Protein 1QD6 (pdb70)

GO terms:
  GO:0004620 glycerophospholipase activity (F, IDA)
  GO:0004622 phosphatidylcholine lysophospholipase A1 activity (F, IDA)
  GO:0004623 A2-type glycerophospholipase activity (F, IDA)
  GO:0005509 calcium ion binding (F, IDA)
  GO:0009279 cell outer membrane (C, IDA)
  GO:0042803 protein homodimerization activity (F, IDA)
  GO:0046471 phosphatidylglycerol metabolic process (P, IDA)
  GO:0004623 A2-type glycerophospholipase activity (F, TAS)
  GO:0008970 glycerophospholipid phospholipase A1 activity (F, TAS)

CATH classification: 2.40.230.10

Nearest PDB structures (foldseek):
  1qd6-assembly1_A  TM=1.083E+00  e=2.867E+00  unclassified
  1qd6-assembly2_B  TM=1.004E+00  e=2.867E+00  unclassified
  1qd6-assembly3_B  TM=1.004E+00  e=2.867E+00  unclassified
  1qd6-assembly2_B  TM=1.083E+00  e=2.867E+00  unclassified
  1qd6-assembly3_B  TM=1.083E+00  e=2.867E+00  unclassified

Sequence (505 aa):
AVRGSIIANMLQEAVRGSIIANMLQEFTLYPYDTNYLIYTQTSDLNKEAIASYDWAENARKDEVKFQLSLAFPLWRGILGPNSVLGASYTQKSWWQLSNSEESSPFRETNYEPQLFLGFATDYRFAGWTLRDVEMGYNHDSNGRSDPTSRSWNRLYTRLMAENGNWLVEVKPWYVVGNTDDNPDITKYMGYYQLKIGYHLGDAVLSAKGQYNWNTGYGGAELGLSYPITKHVRLYTQVYSGYGESLIDYNFNQTRVGVGVMLNDLFTLYPYDTNYLIYTQTSDLNKEAIASYDWAENARKDEVKFQLSLAFPLWRGILGPNSVLGASYTQKSWWQLSNSEESSPFRETNYEPQLFLGFATDYRFAGWTLRDVEMGYNHDSNGRSDPTSRSWNRLYTRLMAENGNWLVEVKPWYVVGNTDDNPDITKYMGYYQLKIGYHLGDAVLSAKGQYNWNTGYGGAELGLSYPITKHVRLYTQVYSGYGESLIDYNFNQTRVGVGVMLNDLF

Structure (mmCIF, N/CA/C/O backbone):
data_1QD6
#
_entry.id   1QD6
#
_cell.length_a   80.067
_cell.length_b   84.038
_cell.length_c   95.245
_cell.angle_alpha   90.00
_cell.angle_beta   90.00
_cell.angle_gamma   90.00
#
_symmetry.space_group_name_H-M   'P 21 21 21'
#
loop_
_entity.id
_entity.type
_entity.pdbx_description
1 polymer 'OUTER MEMBRANE PHOSPHOLIPASE (OMPLA)'
2 polymer 'PROTEIN (OUTER MEMBRANE PHOSPHOLIPASE (OMPLA))'
3 non-polymer 'CALCIUM ION'
4 non-polymer '1-HEXADECANOSULFONIC ACID'
5 water water
#
loop_
_atom_site.group_PDB
_atom_site.id
_atom_site.type_symbol
_atom_site.label_atom_id
_atom_site.label_alt_id
_atom_site.label_comp_id
_atom_site.label_asym_id
_atom_site.label_entity_id
_atom_site.label_seq_id
_atom_site.pdbx_PDB_ins_code
_atom_site.Cartn_x
_atom_site.Cartn_y
_atom_site.Cartn_z
_atom_site.occupancy
_atom_site.B_iso_or_equiv
_atom_site.auth_seq_id
_atom_site.auth_comp_id
_atom_site.auth_asym_id
_atom_site.auth_atom_id
_atom_site.pdbx_PDB_model_num
ATOM 1 N N . ALA A 1 1 ? -20.453 8.418 34.649 1.00 64.99 13 ALA A N 1
ATOM 2 C CA . ALA A 1 1 ? -20.653 9.129 35.951 1.00 66.50 13 ALA A CA 1
ATOM 3 C C . ALA A 1 1 ? -19.548 8.788 36.956 1.00 65.58 13 ALA A C 1
ATOM 4 O O . ALA A 1 1 ? -18.956 7.710 36.890 1.00 65.60 13 ALA A O 1
ATOM 6 N N . VAL A 1 2 ? -19.319 9.713 37.892 1.00 64.40 14 VAL A N 1
ATOM 7 C CA . VAL A 1 2 ? -18.259 9.678 38.920 1.00 62.17 14 VAL A CA 1
ATOM 8 C C . VAL A 1 2 ? -17.035 10.508 38.525 1.00 59.47 14 VAL A C 1
ATOM 9 O O . VAL A 1 2 ? -16.510 10.391 37.415 1.00 60.08 14 VAL A O 1
ATOM 13 N N . ARG A 1 3 ? -16.584 11.334 39.463 1.00 54.72 15 ARG A N 1
ATOM 14 C CA . ARG A 1 3 ? -15.516 12.291 39.220 1.00 54.20 15 ARG A CA 1
ATOM 15 C C . ARG A 1 3 ? -14.178 11.760 39.748 1.00 49.27 15 ARG A C 1
ATOM 16 O O . ARG A 1 3 ? -13.997 11.622 40.957 1.00 48.03 15 ARG A O 1
ATOM 24 N N . GLY A 1 4 ? -13.255 11.455 38.833 1.00 44.91 16 GLY A N 1
ATOM 25 C CA . GLY A 1 4 ? -11.944 10.951 39.220 1.00 41.50 16 GLY A CA 1
ATOM 26 C C . GLY A 1 4 ? -11.734 9.461 39.007 1.00 40.60 16 GLY A C 1
ATOM 27 O O . GLY A 1 4 ? -10.594 8.985 39.002 1.00 38.68 16 GLY A O 1
ATOM 28 N N . SER A 1 5 ? -12.829 8.722 38.833 1.00 37.54 17 SER A N 1
ATOM 29 C CA . SER A 1 5 ? -12.764 7.278 38.640 1.00 33.69 17 SER A CA 1
ATOM 30 C C . SER A 1 5 ? -12.263 6.897 37.260 1.00 33.12 17 SER A C 1
ATOM 31 O O . SER A 1 5 ? -12.983 7.041 36.270 1.00 34.09 17 SER A O 1
ATOM 34 N N . ILE A 1 6 ? -11.037 6.383 37.218 1.00 31.85 18 ILE A N 1
ATOM 35 C CA . ILE A 1 6 ? -10.447 5.860 35.988 1.00 31.96 18 ILE A CA 1
ATOM 36 C C . ILE A 1 6 ? -11.258 4.663 35.481 1.00 30.26 18 ILE A C 1
ATOM 37 O O . ILE A 1 6 ? -11.600 4.594 34.301 1.00 31.58 18 ILE A O 1
ATOM 42 N N . ILE A 1 7 ? -11.594 3.742 36.381 1.00 31.44 19 ILE A N 1
ATOM 43 C CA . ILE A 1 7 ? -12.313 2.535 35.984 1.00 31.15 19 ILE A CA 1
ATOM 44 C C . ILE A 1 7 ? -13.731 2.819 35.473 1.00 32.09 19 ILE A C 1
ATOM 45 O O . ILE A 1 7 ? -14.138 2.290 34.434 1.00 31.79 19 ILE A O 1
ATOM 50 N N . ALA A 1 8 ? -14.466 3.670 36.184 1.00 33.68 20 ALA A N 1
ATOM 51 C CA . ALA A 1 8 ? -15.821 4.019 35.782 1.00 31.12 20 ALA A CA 1
ATOM 52 C C . ALA A 1 8 ? -15.813 4.626 34.392 1.00 31.07 20 ALA A C 1
ATOM 53 O O . ALA A 1 8 ? -16.698 4.355 33.581 1.00 31.20 20 ALA A O 1
ATOM 55 N N . ASN A 1 9 ? -14.779 5.408 34.099 1.00 33.11 21 ASN A N 1
ATOM 56 C CA . ASN A 1 9 ? -14.650 6.029 32.787 1.00 31.86 21 ASN A CA 1
ATOM 57 C C . ASN A 1 9 ? -14.413 4.960 31.721 1.00 33.88 21 ASN A C 1
ATOM 58 O O . ASN A 1 9 ? -15.051 4.975 30.669 1.00 34.09 21 ASN A O 1
ATOM 63 N N . MET A 1 10 ? -13.524 4.015 32.017 1.00 33.18 22 MET A N 1
ATOM 64 C CA . MET A 1 10 ? -13.228 2.907 31.108 1.00 34.44 22 MET A CA 1
ATOM 65 C C . MET A 1 10 ? -14.445 2.029 30.805 1.00 35.97 22 MET A C 1
ATOM 66 O O . MET A 1 10 ? -14.551 1.471 29.717 1.00 38.99 22 MET A O 1
ATOM 71 N N . LEU A 1 11 ? -15.343 1.889 31.778 1.00 37.04 23 LEU A N 1
ATOM 72 C CA . LEU A 1 11 ? -16.561 1.106 31.599 1.00 35.07 23 LEU A CA 1
ATOM 73 C C . LEU A 1 11 ? -17.541 1.792 30.650 1.00 39.85 23 LEU A C 1
ATOM 74 O O . LEU A 1 11 ? -18.403 1.136 30.062 1.00 36.77 23 LEU A O 1
ATOM 79 N N . GLN A 1 12 ? -17.396 3.107 30.505 1.00 43.10 24 GLN A N 1
ATOM 80 C CA . GLN A 1 12 ? -18.268 3.910 29.656 1.00 52.82 24 GLN A CA 1
ATOM 81 C C . GLN A 1 12 ? -17.982 3.687 28.170 1.00 58.04 24 GLN A C 1
ATOM 82 O O . GLN A 1 12 ? -16.914 3.198 27.801 1.00 58.97 24 GLN A O 1
ATOM 88 N N . GLU A 1 13 ? -18.942 4.052 27.323 1.00 63.67 25 GLU A N 1
ATOM 89 C CA . GLU A 1 13 ? -18.746 4.025 25.874 1.00 69.16 25 GLU A CA 1
ATOM 90 C C . GLU A 1 13 ? -19.727 4.935 25.124 1.00 71.40 25 GLU A C 1
ATOM 91 O O . GLU A 1 13 ? -20.957 4.741 25.262 1.00 74.66 25 GLU A O 1
ATOM 98 N N . ALA B 1 1 ? -20.009 13.435 14.045 1.00 76.54 13 ALA B N 1
ATOM 99 C CA . ALA B 1 1 ? -20.430 12.731 12.802 1.00 75.79 13 ALA B CA 1
ATOM 100 C C . ALA B 1 1 ? -19.352 12.863 11.735 1.00 75.38 13 ALA B C 1
ATOM 101 O O . ALA B 1 1 ? -18.978 13.978 11.368 1.00 76.83 13 ALA B O 1
ATOM 103 N N . VAL B 1 2 ? -18.856 11.713 11.274 1.00 73.58 14 VAL B N 1
ATOM 104 C CA . VAL B 1 2 ? -17.840 11.594 10.221 1.00 70.71 14 VAL B CA 1
ATOM 105 C C . VAL B 1 2 ? -17.019 10.332 10.487 1.00 68.39 14 VAL B C 1
ATOM 106 O O . VAL B 1 2 ? -17.039 9.800 11.594 1.00 71.39 14 VAL B O 1
ATOM 110 N N . ARG B 1 3 ? -16.276 9.873 9.487 1.00 64.37 15 ARG B N 1
ATOM 111 C CA . ARG B 1 3 ? -15.433 8.698 9.655 1.00 58.68 15 ARG B CA 1
ATOM 112 C C . ARG B 1 3 ? -14.052 8.994 9.080 1.00 55.93 15 ARG B C 1
ATOM 113 O O . ARG B 1 3 ? -13.861 9.000 7.858 1.00 56.14 15 ARG B O 1
ATOM 121 N N . GLY B 1 4 ? -13.102 9.277 9.968 1.00 50.90 16 GLY B N 1
ATOM 122 C CA . GLY B 1 4 ? -11.749 9.605 9.542 1.00 47.40 16 GLY B CA 1
ATOM 123 C C . GLY B 1 4 ? -11.369 11.065 9.720 1.00 45.81 16 GLY B C 1
ATOM 124 O O . GLY B 1 4 ? -10.182 11.415 9.698 1.00 43.06 16 GLY B O 1
ATOM 125 N N . SER B 1 5 ? -12.369 11.925 9.898 1.00 43.27 17 SER B N 1
ATOM 126 C CA . SER B 1 5 ? -12.108 13.344 10.095 1.00 40.87 17 SER B CA 1
ATOM 127 C C . SER B 1 5 ? -11.565 13.666 11.476 1.00 38.73 17 SER B C 1
ATOM 128 O O . SER B 1 5 ? -12.299 13.661 12.467 1.00 37.78 17 SER B O 1
ATOM 131 N N . ILE B 1 6 ? -10.274 13.976 11.519 1.00 38.04 18 ILE B N 1
ATOM 132 C CA . ILE B 1 6 ? -9.609 14.389 12.744 1.00 35.76 18 ILE B CA 1
ATOM 133 C C . ILE B 1 6 ? -10.224 15.689 13.252 1.00 35.99 18 ILE B C 1
ATOM 134 O O . ILE B 1 6 ? -10.529 15.811 14.436 1.00 34.55 18 ILE B O 1
ATOM 139 N N . ILE B 1 7 ? -10.437 16.644 12.346 1.00 39.16 19 ILE B N 1
ATOM 140 C CA . ILE B 1 7 ? -10.962 17.950 12.731 1.00 36.05 19 ILE B CA 1
ATOM 141 C C . ILE B 1 7 ? -12.395 17.873 13.236 1.00 36.03 19 ILE B C 1
ATOM 142 O O . ILE B 1 7 ? -12.708 18.442 14.286 1.00 35.48 19 ILE B O 1
ATOM 147 N N . ALA B 1 8 ? -13.259 17.174 12.502 1.00 34.52 20 ALA B N 1
ATOM 148 C CA . ALA B 1 8 ? -14.657 17.029 12.909 1.00 36.51 20 ALA B CA 1
ATOM 149 C C . ALA B 1 8 ? -14.758 16.427 14.305 1.00 37.16 20 ALA B C 1
ATOM 150 O O . ALA B 1 8 ? -15.610 16.819 15.100 1.00 38.05 20 ALA B O 1
ATOM 152 N N . ASN B 1 9 ? -13.861 15.490 14.601 1.00 37.69 21 ASN B N 1
ATOM 153 C CA . ASN B 1 9 ? -13.810 14.847 15.914 1.00 36.43 21 ASN B CA 1
ATOM 154 C C . ASN B 1 9 ? -13.384 15.858 16.972 1.00 36.62 21 ASN B C 1
ATOM 155 O O . ASN B 1 9 ? -13.996 15.958 18.040 1.00 37.99 21 ASN B O 1
ATOM 160 N N . MET B 1 10 ? -12.352 16.632 16.649 1.00 34.15 22 MET B N 1
ATOM 161 C CA . MET B 1 10 ? -11.862 17.677 17.531 1.00 32.71 22 MET B CA 1
ATOM 162 C C . MET B 1 10 ? -12.886 18.748 17.885 1.00 36.13 22 MET B C 1
ATOM 163 O O . MET B 1 10 ? -12.768 19.386 18.927 1.00 39.32 22 MET B O 1
ATOM 168 N N . LEU B 1 11 ? -13.844 18.990 16.991 1.00 37.71 23 LEU B N 1
ATOM 169 C CA . LEU B 1 11 ? -14.893 19.982 17.223 1.00 39.31 23 LEU B CA 1
ATOM 170 C C . LEU B 1 11 ? -15.954 19.473 18.199 1.00 42.07 23 LEU B C 1
ATOM 171 O O . LEU B 1 11 ? -16.715 20.265 18.767 1.00 36.73 23 LEU B O 1
ATOM 176 N N . GLN B 1 12 ? -16.018 18.149 18.352 1.00 46.78 24 GLN B N 1
ATOM 177 C CA . GLN B 1 12 ? -16.952 17.493 19.264 1.00 53.58 24 GLN B CA 1
ATOM 178 C C . GLN B 1 12 ? -16.605 17.788 20.711 1.00 59.57 24 GLN B C 1
ATOM 179 O O . GLN B 1 12 ? -15.482 17.536 21.151 1.00 62.99 24 GLN B O 1
ATOM 185 N N . GLU B 1 13 ? -17.584 18.304 21.451 1.00 64.53 25 GLU B N 1
ATOM 186 C CA . GLU B 1 13 ? -17.399 18.663 22.854 1.00 69.20 25 GLU B CA 1
ATOM 187 C C . GLU B 1 13 ? -17.132 17.427 23.715 1.00 71.63 25 GLU B C 1
ATOM 188 O O . GLU B 1 13 ? -16.004 17.310 24.241 1.00 75.63 25 GLU B O 1
ATOM 195 N N . PHE C 2 1 ? -16.213 10.202 21.497 1.00 77.99 30 PHE C N 1
ATOM 196 C CA . PHE C 2 1 ? -15.001 10.051 22.356 1.00 77.10 30 PHE C CA 1
ATOM 197 C C . PHE C 2 1 ? -14.196 8.821 21.932 1.00 74.00 30 PHE C C 1
ATOM 198 O O . PHE C 2 1 ? -14.757 7.736 21.758 1.00 75.07 30 PHE C O 1
ATOM 206 N N . THR C 2 2 ? -12.879 8.979 21.822 1.00 69.21 31 THR C N 1
ATOM 207 C CA . THR C 2 2 ? -12.046 7.930 21.236 1.00 63.39 31 THR C CA 1
ATOM 208 C C . THR C 2 2 ? -10.997 7.294 22.163 1.00 59.56 31 THR C C 1
ATOM 209 O O . THR C 2 2 ? -10.944 6.066 22.275 1.00 60.21 31 THR C O 1
ATOM 213 N N . LEU C 2 3 ? -10.158 8.109 22.807 1.00 53.08 32 LEU C N 1
ATOM 214 C CA . LEU C 2 3 ? -9.103 7.583 23.676 1.00 47.33 32 LEU C CA 1
ATOM 215 C C . LEU C 2 3 ? -9.329 7.924 25.145 1.00 43.40 32 LEU C C 1
ATOM 216 O O . LEU C 2 3 ? -9.830 9.000 25.461 1.00 43.39 32 LEU C O 1
ATOM 221 N N . TYR C 2 4 ? -8.941 7.000 26.031 1.00 40.21 33 TYR C N 1
ATOM 222 C CA . TYR C 2 4 ? -9.113 7.135 27.489 1.00 33.11 33 TYR C CA 1
ATOM 223 C C . TYR C 2 4 ? -7.828 7.516 28.198 1.00 32.12 33 TYR C C 1
ATOM 224 O O . TYR C 2 4 ? -6.759 7.005 27.858 1.00 33.24 33 TYR C O 1
ATOM 233 N N . PRO C 2 5 ? -7.898 8.462 29.153 1.00 27.79 34 PRO C N 1
ATOM 234 C CA . PRO C 2 5 ? -6.700 8.797 29.926 1.00 25.05 34 PRO C CA 1
ATOM 235 C C . PRO C 2 5 ? -6.592 7.935 31.182 1.00 28.55 34 PRO C C 1
ATOM 236 O O . PRO C 2 5 ? -7.603 7.471 31.723 1.00 29.18 34 PRO C O 1
ATOM 240 N N . TYR C 2 6 ? -5.369 7.686 31.631 1.00 24.57 35 TYR C N 1
ATOM 241 C CA . TYR C 2 6 ? -5.184 6.964 32.880 1.00 27.42 35 TYR C CA 1
ATOM 242 C C . TYR C 2 6 ? -4.813 8.005 33.925 1.00 26.25 35 TYR C C 1
ATOM 243 O O . TYR C 2 6 ? -5.670 8.510 34.655 1.00 28.66 35 TYR C O 1
ATOM 252 N N . ASP C 2 7 ? -3.537 8.362 33.945 1.00 28.00 36 ASP C N 1
ATOM 253 C CA . ASP C 2 7 ? -3.021 9.377 34.854 1.00 25.20 36 ASP C CA 1
ATOM 254 C C . ASP C 2 7 ? -3.210 10.741 34.173 1.00 24.87 36 ASP C C 1
ATOM 255 O O . ASP C 2 7 ? -3.990 10.859 33.224 1.00 26.63 36 ASP C O 1
ATOM 260 N N . THR C 2 8 ? -2.514 11.765 34.659 1.00 21.68 37 THR C N 1
ATOM 261 C CA . THR C 2 8 ? -2.650 13.109 34.114 1.00 20.91 37 THR C CA 1
ATOM 262 C C . THR C 2 8 ? -1.830 13.253 32.843 1.00 22.19 37 THR C C 1
ATOM 263 O O . THR C 2 8 ? -0.883 12.495 32.613 1.00 19.59 37 THR C O 1
ATOM 267 N N . ASN C 2 9 ? -2.241 14.191 31.994 1.00 20.88 38 ASN C N 1
ATOM 268 C CA . ASN C 2 9 ? -1.517 14.518 30.775 1.00 24.07 38 ASN C CA 1
ATOM 269 C C . ASN C 2 9 ? -1.161 15.990 30.819 1.00 23.27 38 ASN C C 1
ATOM 270 O O . ASN C 2 9 ? -2.049 16.847 30.885 1.00 21.06 38 ASN C O 1
ATOM 275 N N . TYR C 2 10 ? 0.138 16.284 30.804 1.00 23.47 39 TYR C N 1
ATOM 276 C CA . TYR C 2 10 ? 0.595 17.665 30.929 1.00 25.07 39 TYR C CA 1
ATOM 277 C C . TYR C 2 10 ? 1.921 17.943 30.239 1.00 25.68 39 TYR C C 1
ATOM 278 O O . TYR C 2 10 ? 2.687 17.030 29.956 1.00 28.94 39 TYR C O 1
ATOM 287 N N . LEU C 2 11 ? 2.183 19.225 30.013 1.00 23.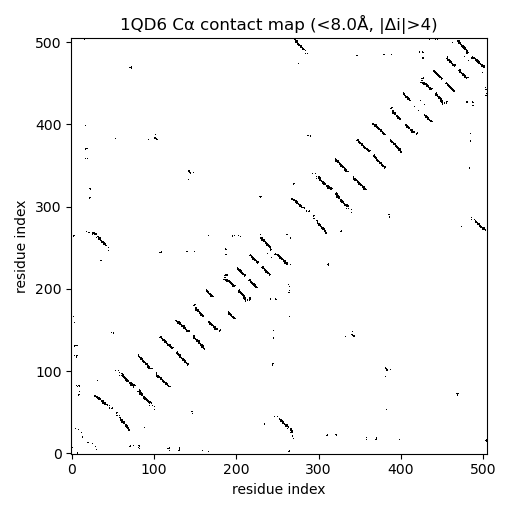40 40 LEU C N 1
ATOM 288 C CA . LEU C 2 11 ? 3.429 19.711 29.444 1.00 20.73 40 LEU C CA 1
ATOM 289 C C . LEU C 2 11 ? 3.782 20.976 30.239 1.00 24.47 40 LEU C C 1
ATOM 290 O O . LEU C 2 11 ? 3.030 21.954 30.239 1.00 22.64 40 LEU C O 1
ATOM 295 N N . ILE C 2 12 ? 4.900 20.943 30.956 1.00 23.38 41 ILE C N 1
ATOM 296 C CA . ILE C 2 12 ? 5.321 22.106 31.725 1.00 24.16 41 ILE C CA 1
ATOM 297 C C . ILE C 2 12 ? 6.784 22.470 31.461 1.00 26.51 41 ILE C C 1
ATOM 298 O O . ILE C 2 12 ? 7.549 21.669 30.909 1.00 28.02 41 ILE C O 1
ATOM 303 N N . TYR C 2 13 ? 7.146 23.710 31.776 1.00 25.80 42 TYR C N 1
ATOM 304 C CA . TYR C 2 13 ? 8.540 24.138 31.694 1.00 28.53 42 TYR C CA 1
ATOM 305 C C . TYR C 2 13 ? 9.046 24.222 33.118 1.00 28.29 42 TYR C C 1
ATOM 306 O O . TYR C 2 13 ? 8.409 24.828 33.974 1.00 29.32 42 TYR C O 1
ATOM 315 N N . THR C 2 14 ? 10.208 23.628 33.361 1.00 28.12 43 THR C N 1
ATOM 316 C CA . THR C 2 14 ? 10.709 23.472 34.715 1.00 28.52 43 THR C CA 1
ATOM 317 C C . THR C 2 14 ? 12.135 23.961 34.951 1.00 27.81 43 THR C C 1
ATOM 318 O O . THR C 2 14 ? 12.923 24.151 34.015 1.00 25.02 43 THR C O 1
ATOM 322 N N . GLN C 2 15 ? 12.464 24.077 36.234 1.00 29.93 44 GLN C N 1
ATOM 323 C CA . GLN C 2 15 ? 13.798 24.428 36.705 1.00 32.07 44 GLN C CA 1
ATOM 324 C C . GLN C 2 15 ? 14.085 23.578 37.943 1.00 31.96 44 GLN C C 1
ATOM 325 O O . GLN C 2 15 ? 13.358 23.651 38.936 1.00 32.11 44 GLN C O 1
ATOM 331 N N . THR C 2 16 ? 15.114 22.741 37.873 1.00 31.62 45 THR C N 1
ATOM 332 C CA . THR C 2 16 ? 15.483 21.920 39.024 1.00 31.33 45 THR C CA 1
ATOM 333 C C . THR C 2 16 ? 16.565 22.619 39.846 1.00 33.08 45 THR C C 1
ATOM 334 O O . THR C 2 16 ? 17.328 23.435 39.321 1.00 33.09 45 THR C O 1
ATOM 338 N N . SER C 2 17 ? 16.623 22.294 41.133 1.00 31.20 46 SER C N 1
ATOM 339 C CA . SER C 2 17 ? 17.619 22.859 42.039 1.00 35.11 46 SER C CA 1
ATOM 340 C C . SER C 2 17 ? 19.031 22.407 41.653 1.00 37.21 46 SER C C 1
ATOM 341 O O . SER C 2 17 ? 19.986 23.183 41.714 1.00 38.03 46 SER C O 1
ATOM 344 N N . ASP C 2 18 ? 19.149 21.148 41.247 1.00 37.25 47 ASP C N 1
ATOM 345 C CA . ASP C 2 18 ? 20.438 20.587 40.870 1.00 40.46 47 ASP C CA 1
ATOM 346 C C . ASP C 2 18 ? 20.218 19.436 39.903 1.00 37.24 47 ASP C C 1
ATOM 347 O O . ASP C 2 18 ? 19.336 18.604 40.109 1.00 38.14 47 ASP C O 1
ATOM 352 N N . LEU C 2 19 ? 21.016 19.401 38.844 1.00 34.16 48 LEU C N 1
ATOM 353 C CA . LEU C 2 19 ? 20.895 18.346 37.861 1.00 33.37 48 LEU C CA 1
ATOM 354 C C . LEU C 2 19 ? 21.905 17.248 38.149 1.00 32.44 48 LEU C C 1
ATOM 355 O O . LEU C 2 19 ? 23.079 17.518 38.411 1.00 33.09 48 LEU C O 1
ATOM 360 N N . ASN C 2 20 ? 21.428 16.010 38.106 1.00 29.16 49 ASN C N 1
ATOM 361 C CA . ASN C 2 20 ? 22.227 14.834 38.428 1.00 31.68 49 ASN C CA 1
ATOM 362 C C . ASN C 2 20 ? 23.176 14.438 37.296 1.00 31.74 49 ASN C C 1
ATOM 363 O O . ASN C 2 20 ? 22.939 13.455 36.598 1.00 36.04 49 ASN C O 1
ATOM 368 N N . LYS C 2 21 ? 24.259 15.190 37.130 1.00 33.72 50 LYS C N 1
ATOM 369 C CA . LYS C 2 21 ? 25.217 14.925 36.059 1.00 33.63 50 LYS C CA 1
ATOM 370 C C . LYS C 2 21 ? 26.001 13.640 36.284 1.00 36.75 50 LYS C C 1
ATOM 371 O O . LYS C 2 21 ? 26.424 12.991 35.327 1.00 40.69 50 LYS C O 1
ATOM 377 N N . GLU C 2 22 ? 26.191 13.276 37.547 1.00 37.52 51 GLU C N 1
ATOM 378 C CA . GLU C 2 22 ? 26.939 12.073 37.899 1.00 40.47 51 GLU C CA 1
ATOM 379 C C . GLU C 2 22 ? 26.358 10.823 37.244 1.00 39.95 51 GLU C C 1
ATOM 380 O O . GLU C 2 22 ? 27.063 10.103 36.541 1.00 32.88 51 GLU C O 1
ATOM 386 N N . ALA C 2 23 ? 25.066 10.585 37.471 1.00 42.44 52 ALA C N 1
ATOM 387 C CA . ALA C 2 23 ? 24.397 9.372 37.000 1.00 42.69 52 ALA C CA 1
ATOM 388 C C . ALA C 2 23 ? 24.458 9.245 35.491 1.00 41.19 52 ALA C C 1
ATOM 389 O O . ALA C 2 23 ? 24.461 8.141 34.950 1.00 44.61 52 ALA C O 1
ATOM 391 N N . ILE C 2 24 ? 24.585 10.391 34.834 1.00 41.05 53 ILE C N 1
ATOM 392 C CA . ILE C 2 24 ? 24.503 10.501 33.384 1.00 38.11 53 ILE C CA 1
ATOM 393 C C . ILE C 2 24 ? 25.857 10.908 32.765 1.00 37.16 53 ILE C C 1
ATOM 394 O O . ILE C 2 24 ? 25.941 11.355 31.622 1.00 37.48 53 ILE C O 1
ATOM 399 N N . ALA C 2 25 ? 26.940 10.642 33.495 1.00 36.95 54 ALA C N 1
ATOM 400 C CA . ALA C 2 25 ? 28.282 10.997 33.028 1.00 37.76 54 ALA C CA 1
ATOM 401 C C . ALA C 2 25 ? 28.644 10.324 31.699 1.00 38.97 54 ALA C C 1
ATOM 402 O O 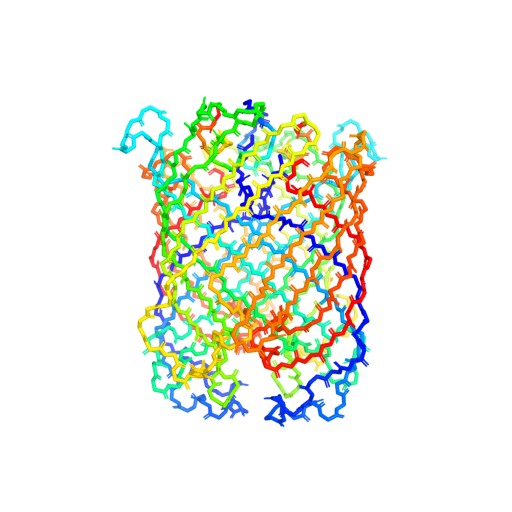. ALA C 2 25 ? 29.459 10.848 30.931 1.00 40.76 54 ALA C O 1
ATOM 404 N N . SER C 2 26 ? 27.992 9.196 31.417 1.00 37.68 55 SER C N 1
ATOM 405 C CA . SER C 2 26 ? 28.197 8.425 30.192 1.00 35.76 55 SER C CA 1
ATOM 406 C C . SER C 2 26 ? 27.861 9.184 28.919 1.00 35.79 55 SER C C 1
ATOM 407 O O . SER C 2 26 ? 28.454 8.922 27.877 1.00 33.59 55 SER C O 1
ATOM 410 N N . TYR C 2 27 ? 26.869 10.069 28.986 1.00 34.53 56 TYR C N 1
ATOM 411 C CA . TYR C 2 27 ? 26.499 10.877 27.827 1.00 36.85 56 TYR C CA 1
ATOM 412 C C . TYR C 2 27 ? 27.521 12.006 27.695 1.00 38.26 56 TYR C C 1
ATOM 413 O O . TYR C 2 27 ? 27.846 12.673 28.676 1.00 36.35 56 TYR C O 1
ATOM 422 N N . ASP C 2 28 ? 28.020 12.208 26.480 1.00 35.05 57 ASP C N 1
ATOM 423 C CA . ASP C 2 28 ? 29.078 13.180 26.223 1.00 40.28 57 ASP C CA 1
ATOM 424 C C . ASP C 2 28 ? 28.679 14.610 26.583 1.00 40.43 57 ASP C C 1
ATOM 425 O O . ASP C 2 28 ? 29.505 15.400 27.034 1.00 39.96 57 ASP C O 1
ATOM 430 N N . TRP C 2 29 ? 27.405 14.928 26.374 1.00 39.53 58 TRP C N 1
ATOM 431 C CA . TRP C 2 29 ? 26.883 16.268 26.594 1.00 37.55 58 TRP C CA 1
ATOM 432 C C . TRP C 2 29 ? 26.555 16.556 28.059 1.00 37.62 58 TRP C C 1
ATOM 433 O O . TRP C 2 29 ? 26.222 17.690 28.398 1.00 38.25 58 TRP C O 1
ATOM 444 N N . ALA C 2 30 ? 26.646 15.533 28.913 1.00 37.44 59 ALA C N 1
ATOM 445 C CA . ALA C 2 30 ? 26.240 15.640 30.316 1.00 37.88 59 ALA C CA 1
ATOM 446 C C . ALA C 2 30 ? 26.949 16.743 31.098 1.00 40.41 59 ALA C C 1
ATOM 447 O O . ALA C 2 30 ? 26.331 17.424 31.917 1.00 38.09 59 ALA C O 1
ATOM 449 N N . GLU C 2 31 ? 28.244 16.915 30.850 1.00 43.04 60 GLU C N 1
ATOM 450 C CA . GLU C 2 31 ? 29.026 17.960 31.512 1.00 45.15 60 GLU C CA 1
ATOM 451 C C . GLU C 2 31 ? 28.458 19.363 31.290 1.00 44.17 60 GLU C C 1
ATOM 452 O O . GLU C 2 31 ? 28.674 20.263 32.107 1.00 46.97 60 GLU C O 1
ATOM 458 N N . ASN C 2 32 ? 27.697 19.530 30.211 1.00 41.30 61 ASN C N 1
ATOM 459 C CA . ASN C 2 32 ? 27.088 20.815 29.888 1.00 39.52 61 ASN C CA 1
ATOM 460 C C . ASN C 2 32 ? 25.573 20.820 30.076 1.00 37.02 61 ASN C C 1
ATOM 461 O O . ASN C 2 32 ? 24.877 21.679 29.540 1.00 35.95 61 ASN C O 1
ATOM 466 N N . ALA C 2 33 ? 25.066 19.857 30.842 1.00 36.90 62 ALA C N 1
ATOM 467 C CA . ALA C 2 33 ? 23.636 19.772 31.135 1.00 36.33 62 ALA C CA 1
ATOM 468 C C . ALA C 2 33 ? 23.131 21.008 31.890 1.00 34.18 62 ALA C C 1
ATOM 469 O O . ALA C 2 33 ? 23.834 21.551 32.748 1.00 38.30 62 ALA C O 1
ATOM 471 N N . ARG C 2 34 ? 21.936 21.478 31.530 1.00 34.59 63 ARG C N 1
ATOM 472 C CA . ARG C 2 34 ? 21.342 22.663 32.157 1.00 33.86 63 ARG C CA 1
ATOM 473 C C . ARG C 2 34 ? 20.254 22.285 33.159 1.00 33.87 63 ARG C C 1
ATOM 474 O O . ARG C 2 34 ? 19.742 21.172 33.130 1.00 32.81 63 ARG C O 1
ATOM 482 N N . LYS C 2 35 ? 19.913 23.212 34.050 1.00 35.64 64 LYS C N 1
ATOM 483 C CA . LYS C 2 35 ? 18.931 22.948 35.097 1.00 34.77 64 LYS C CA 1
ATOM 484 C C . LYS C 2 35 ? 17.487 23.154 34.641 1.00 34.56 64 LYS C C 1
ATOM 485 O O . LYS C 2 35 ? 16.557 22.722 35.331 1.00 30.69 64 LYS C O 1
ATOM 491 N N . ASP C 2 36 ? 17.294 23.842 33.514 1.00 34.44 65 ASP C N 1
ATOM 492 C CA . ASP C 2 36 ? 15.947 24.057 32.987 1.00 33.82 65 ASP C CA 1
ATOM 493 C C . ASP C 2 36 ? 15.561 23.054 31.904 1.00 33.98 65 ASP C C 1
ATOM 494 O O . ASP C 2 36 ? 16.299 22.830 30.937 1.00 35.79 65 ASP C O 1
ATOM 499 N N . GLU C 2 37 ? 14.403 22.433 32.094 1.00 30.83 66 GLU C N 1
ATOM 500 C CA . GLU C 2 37 ? 13.958 21.355 31.223 1.00 27.62 66 GLU C CA 1
ATOM 501 C C . GLU C 2 37 ? 12.466 21.403 30.980 1.00 26.97 66 GLU C C 1
ATOM 502 O O . GLU C 2 37 ? 11.708 21.885 31.822 1.00 26.94 66 GLU C O 1
ATOM 508 N N . VAL C 2 38 ? 12.054 20.915 29.813 1.00 25.85 67 VAL C N 1
ATOM 509 C CA . VAL C 2 38 ? 10.642 20.662 29.554 1.00 27.13 67 VAL C CA 1
ATOM 510 C C . VAL C 2 38 ? 10.309 19.280 30.130 1.00 26.58 67 VAL C C 1
ATOM 511 O O . VAL C 2 38 ? 11.020 18.296 29.901 1.00 23.48 67 VAL C O 1
ATOM 515 N N . LYS C 2 39 ? 9.261 19.235 30.938 1.00 26.49 68 LYS C N 1
ATOM 516 C CA . LYS C 2 39 ? 8.788 17.978 31.481 1.00 23.12 68 LYS C CA 1
ATOM 517 C C . LYS C 2 39 ? 7.372 17.750 30.953 1.00 26.83 68 LYS C C 1
ATOM 518 O O . LYS C 2 39 ? 6.547 18.671 30.902 1.00 26.90 68 LYS C O 1
ATOM 524 N N . PHE C 2 40 ? 7.115 16.539 30.482 1.00 25.46 69 PHE C N 1
ATOM 525 C CA . PHE C 2 40 ? 5.777 16.199 30.048 1.00 23.97 69 PHE C CA 1
ATOM 526 C C . PHE C 2 40 ? 5.455 14.754 30.331 1.00 22.60 69 PHE C C 1
ATOM 527 O O . PHE C 2 40 ? 6.342 13.904 30.416 1.00 24.42 69 PHE C O 1
ATOM 535 N N . GLN C 2 41 ? 4.171 14.508 30.533 1.00 22.42 70 GLN C N 1
ATOM 536 C CA . GLN C 2 41 ? 3.671 13.190 30.834 1.00 18.87 70 GLN C CA 1
ATOM 537 C C . GLN C 2 41 ? 2.494 12.917 29.918 1.00 18.53 70 GLN C C 1
ATOM 538 O O . GLN C 2 41 ? 1.662 13.797 29.675 1.00 17.86 70 GLN C O 1
ATOM 544 N N . LEU C 2 42 ? 2.482 11.708 29.365 1.00 17.34 71 LEU C N 1
ATOM 545 C CA . LEU C 2 42 ? 1.380 11.204 28.569 1.00 16.74 71 LEU C CA 1
ATOM 546 C C . LEU C 2 42 ? 0.934 9.965 29.315 1.00 23.07 71 LEU C C 1
ATOM 547 O O . LEU C 2 42 ? 1.770 9.158 29.739 1.00 22.25 71 LEU C O 1
ATOM 552 N N . SER C 2 43 ? -0.374 9.820 29.501 1.00 21.62 72 SER C N 1
ATOM 553 C CA . SER C 2 43 ? -0.914 8.665 30.209 1.00 22.79 72 SER C CA 1
ATOM 554 C C . SER C 2 43 ? -2.235 8.203 29.610 1.00 23.30 72 SER C C 1
ATOM 555 O O . SER C 2 43 ? -3.232 8.922 29.661 1.00 23.40 72 SER C O 1
ATOM 558 N N . LEU C 2 44 ? -2.234 7.005 29.032 1.00 24.28 73 LEU C N 1
ATOM 559 C CA . LEU C 2 44 ? -3.435 6.458 28.410 1.00 26.83 73 LEU C CA 1
ATOM 560 C C . LEU C 2 44 ? -3.903 5.175 29.078 1.00 25.44 73 LEU C C 1
ATOM 561 O O . LEU C 2 44 ? -3.105 4.411 29.618 1.00 25.83 73 LEU C O 1
ATOM 566 N N . ALA C 2 45 ? -5.205 4.933 29.032 1.00 23.05 74 ALA C N 1
ATOM 567 C CA . ALA C 2 45 ? -5.762 3.688 29.547 1.00 23.69 74 ALA C CA 1
ATOM 568 C C . ALA C 2 45 ? -6.429 2.996 28.374 1.00 26.12 74 ALA C C 1
ATOM 569 O O . ALA C 2 45 ? -7.032 3.649 27.525 1.00 27.83 74 ALA C O 1
ATOM 571 N N . PHE C 2 46 ? -6.300 1.678 28.318 1.00 26.74 75 PHE C N 1
ATOM 572 C CA . PHE C 2 46 ? -6.869 0.901 27.232 1.00 26.43 75 PHE C CA 1
ATOM 573 C C . PHE C 2 46 ? -7.742 -0.246 27.743 1.00 26.97 75 PHE C C 1
ATOM 574 O O . PHE C 2 46 ? -7.228 -1.279 28.169 1.00 27.04 75 PHE C O 1
ATOM 582 N N . PRO C 2 47 ? -9.073 -0.063 27.747 1.00 27.08 76 PRO C N 1
ATOM 583 C CA . PRO C 2 47 ? -9.936 -1.174 28.143 1.00 30.19 76 PRO C CA 1
ATOM 584 C C . PRO C 2 47 ? -9.843 -2.313 27.125 1.00 33.94 76 PRO C C 1
ATOM 585 O O . PRO C 2 47 ? -9.903 -2.087 25.903 1.00 29.81 76 PRO C O 1
ATOM 589 N N . LEU C 2 48 ? -9.602 -3.520 27.621 1.00 34.04 77 LEU C N 1
ATOM 590 C CA . LEU C 2 48 ? -9.422 -4.662 26.740 1.00 36.99 77 LEU C CA 1
ATOM 591 C C . LEU C 2 48 ? -10.605 -5.609 26.864 1.00 38.60 77 LEU C C 1
ATOM 592 O O . LEU C 2 48 ? -11.044 -6.189 25.871 1.00 43.99 77 LEU C O 1
ATOM 597 N N . TRP C 2 49 ? -11.135 -5.743 28.078 1.00 37.91 78 TRP C N 1
ATOM 598 C CA . TRP C 2 49 ? -12.248 -6.655 28.325 1.00 36.80 78 TRP C CA 1
ATOM 599 C C . TRP C 2 49 ? -13.163 -6.147 29.433 1.00 34.58 78 TRP C C 1
ATOM 600 O O . TRP C 2 49 ? -12.903 -6.347 30.617 1.00 35.39 78 TRP C O 1
ATOM 611 N N . ARG C 2 50 ? -14.245 -5.489 29.030 1.00 34.09 79 ARG C N 1
ATOM 612 C CA . ARG C 2 50 ? -15.272 -5.063 29.964 1.00 29.68 79 ARG C CA 1
ATOM 613 C C . ARG C 2 50 ? -16.164 -6.235 30.321 1.00 32.23 79 ARG C C 1
ATOM 614 O O . ARG C 2 50 ? -16.627 -6.975 29.442 1.00 31.22 79 ARG C O 1
ATOM 622 N N . GLY C 2 51 ? -16.418 -6.383 31.616 1.00 28.41 80 GLY C N 1
ATOM 623 C CA . GLY C 2 51 ? -17.285 -7.440 32.092 1.00 37.61 80 GLY C CA 1
ATOM 624 C C . GLY C 2 51 ? -16.610 -8.776 32.337 1.00 38.45 80 GLY C C 1
ATOM 625 O O . GLY C 2 51 ? -17.294 -9.775 32.547 1.00 42.09 80 GLY C O 1
ATOM 626 N N . ILE C 2 52 ? -15.280 -8.798 32.349 1.00 39.59 81 ILE C N 1
ATOM 627 C CA . ILE C 2 52 ? -14.540 -10.039 32.554 1.00 38.04 81 ILE C CA 1
ATOM 628 C C . ILE C 2 52 ? -14.916 -10.760 33.864 1.00 40.27 81 ILE C C 1
ATOM 629 O O . ILE C 2 52 ? -15.116 -11.979 33.873 1.00 39.92 81 ILE C O 1
ATOM 634 N N . LEU C 2 53 ? -15.061 -10.000 34.948 1.00 38.52 82 LEU C N 1
ATOM 635 C CA . LEU C 2 53 ? -15.425 -10.554 36.252 1.00 38.66 82 LEU C CA 1
ATOM 636 C C . LEU C 2 53 ? -16.645 -9.831 36.826 1.00 40.03 82 LEU C C 1
ATOM 637 O O . LEU C 2 53 ? -16.693 -9.510 38.017 1.00 39.48 82 LEU C O 1
ATOM 642 N N . GLY C 2 54 ? -17.627 -9.568 35.972 1.00 41.25 83 GLY C N 1
ATOM 643 C CA . GLY C 2 54 ? -18.815 -8.866 36.418 1.00 43.56 83 GLY C CA 1
ATOM 644 C C . GLY C 2 54 ? -19.108 -7.645 35.572 1.00 45.01 83 GLY C C 1
ATOM 645 O O . GLY C 2 54 ? -18.256 -7.214 34.799 1.00 49.15 83 GLY C O 1
ATOM 646 N N . PRO C 2 55 ? -20.301 -7.048 35.726 1.00 45.79 84 PRO C N 1
ATOM 647 C CA . PRO C 2 55 ? -20.817 -5.875 35.005 1.00 45.92 84 PRO C CA 1
ATOM 648 C C . PRO C 2 55 ? -19.984 -4.604 35.242 1.00 43.29 84 PRO C C 1
ATOM 649 O O . PRO C 2 55 ? -20.021 -3.679 34.425 1.00 43.71 84 PRO C O 1
ATOM 653 N N . ASN C 2 56 ? -19.261 -4.542 36.359 1.00 40.82 85 ASN C N 1
ATOM 654 C CA . ASN C 2 56 ? -18.435 -3.375 36.646 1.00 37.05 85 ASN C CA 1
ATOM 655 C C . ASN C 2 56 ? -16.946 -3.666 36.844 1.00 33.52 85 ASN C C 1
ATOM 656 O O . ASN C 2 56 ? -16.270 -3.017 37.638 1.00 31.55 85 ASN C O 1
ATOM 661 N N . SER C 2 57 ? -16.440 -4.622 36.079 1.00 33.99 86 SER C N 1
ATOM 662 C CA . SER C 2 57 ? -15.022 -4.953 36.072 1.00 30.28 86 SER C CA 1
ATOM 663 C C . SER C 2 57 ? -14.462 -4.730 34.680 1.00 31.71 86 SER C C 1
ATOM 664 O O . SER C 2 57 ? -15.210 -4.640 33.697 1.00 30.68 86 SER C O 1
ATOM 667 N N . VAL C 2 58 ? -13.139 -4.681 34.589 1.00 27.79 87 VAL C N 1
ATOM 668 C CA . VAL C 2 58 ? -12.486 -4.479 33.313 1.00 29.78 87 VAL C CA 1
ATOM 669 C C . VAL C 2 58 ? -11.058 -4.996 33.351 1.00 29.55 87 VAL C C 1
ATOM 670 O O . VAL C 2 58 ? -10.321 -4.742 34.295 1.00 34.23 87 VAL C O 1
ATOM 674 N N . LEU C 2 59 ? -10.713 -5.808 32.365 1.00 32.99 88 LEU C N 1
ATOM 675 C CA . LEU C 2 59 ? -9.329 -6.185 32.152 1.00 32.02 88 LEU C CA 1
ATOM 676 C C . LEU C 2 59 ? -8.831 -5.007 31.325 1.00 30.75 88 LEU C C 1
ATOM 677 O O . LEU C 2 59 ? -9.429 -4.666 30.301 1.00 33.68 88 LEU C O 1
ATOM 682 N N . GLY C 2 60 ? -7.777 -4.353 31.797 1.00 31.21 89 GLY C N 1
ATOM 683 C CA . GLY C 2 60 ? -7.279 -3.188 31.096 1.00 26.74 89 GLY C CA 1
ATOM 684 C C . GLY C 2 60 ? -5.778 -3.036 31.097 1.00 24.02 89 GLY C C 1
ATOM 685 O O . GLY C 2 60 ? -5.058 -3.796 31.735 1.00 20.96 89 GLY C O 1
ATOM 686 N N . ALA C 2 61 ? -5.312 -2.058 30.330 1.00 26.74 90 ALA C N 1
ATOM 687 C CA . ALA C 2 61 ? -3.897 -1.749 30.222 1.00 21.88 90 ALA C CA 1
ATOM 688 C C . ALA C 2 61 ? -3.755 -0.235 30.273 1.00 24.59 90 ALA C C 1
ATOM 689 O O . ALA C 2 61 ? -4.721 0.501 30.054 1.00 25.26 90 ALA C O 1
ATOM 691 N N . SER C 2 62 ? -2.576 0.228 30.657 1.00 21.80 91 SER C N 1
ATOM 692 C CA . SER C 2 62 ? -2.314 1.651 30.699 1.00 21.51 91 SER C CA 1
ATOM 693 C C . SER C 2 62 ? -0.879 1.890 30.312 1.00 22.44 91 SER C C 1
ATOM 694 O O . SER C 2 62 ? -0.069 0.959 30.262 1.00 22.85 91 SER C O 1
ATOM 697 N N . TYR C 2 63 ? -0.572 3.136 29.982 1.00 21.56 92 TYR C N 1
ATOM 698 C CA . TYR C 2 63 ? 0.784 3.466 29.597 1.00 25.87 92 TYR C CA 1
ATOM 699 C C . TYR C 2 63 ? 1.036 4.886 29.984 1.00 26.67 92 TYR C C 1
ATOM 700 O O . TYR C 2 63 ? 0.353 5.794 29.503 1.00 24.05 92 TYR C O 1
ATOM 709 N N . THR C 2 64 ? 1.991 5.062 30.893 1.00 24.75 93 THR C N 1
ATOM 710 C CA . THR C 2 64 ? 2.398 6.379 31.321 1.00 23.30 93 THR C CA 1
ATOM 711 C C . THR C 2 64 ? 3.855 6.633 30.960 1.00 23.19 93 THR C C 1
ATOM 712 O O . THR C 2 64 ? 4.727 5.808 31.210 1.00 24.24 93 THR C O 1
ATOM 716 N N . GLN C 2 65 ? 4.097 7.770 30.326 1.00 25.67 94 GLN C N 1
ATOM 717 C CA . GLN C 2 65 ? 5.436 8.148 29.906 1.00 24.21 94 GLN C CA 1
ATOM 718 C C . GLN C 2 65 ? 5.757 9.529 30.468 1.00 25.63 94 GLN C C 1
ATOM 719 O O . GLN C 2 65 ? 4.955 10.445 30.356 1.00 21.51 94 GLN C O 1
ATOM 725 N N . LYS C 2 66 ? 6.902 9.647 31.134 1.00 26.05 95 LYS C N 1
ATOM 726 C CA . LYS C 2 66 ? 7.387 10.939 31.621 1.00 25.76 95 LYS C CA 1
ATOM 727 C C . LYS C 2 66 ? 8.715 11.219 30.919 1.00 26.79 95 LYS C C 1
ATOM 728 O O . LYS C 2 66 ? 9.572 10.338 30.842 1.00 25.27 95 LYS C O 1
ATOM 734 N N . SER C 2 67 ? 8.884 12.441 30.415 1.00 21.88 96 SER C N 1
ATOM 735 C CA . SER C 2 67 ? 10.096 12.811 29.693 1.00 24.20 96 SER C CA 1
ATOM 736 C C . SER C 2 67 ? 10.669 14.108 30.224 1.00 18.74 96 SER C C 1
ATOM 737 O O . SER C 2 67 ? 9.932 14.990 30.621 1.00 21.91 96 SER C O 1
ATOM 740 N N . TRP C 2 68 ? 11.992 14.211 30.210 1.00 20.44 97 TRP C N 1
ATOM 741 C CA . TRP C 2 68 ? 12.688 15.431 30.601 1.00 22.40 97 TRP C CA 1
ATOM 742 C C . TRP C 2 68 ? 13.595 15.821 29.443 1.00 24.98 97 TRP C C 1
ATOM 743 O O . TRP C 2 68 ? 14.521 15.089 29.086 1.00 24.66 97 TRP C O 1
ATOM 754 N N . TRP C 2 69 ? 13.299 16.975 28.854 1.00 22.02 98 TRP C N 1
ATOM 755 C CA . TRP C 2 69 ? 13.903 17.416 27.606 1.00 24.21 98 TRP C CA 1
ATOM 756 C C . TRP C 2 69 ? 14.685 18.714 27.784 1.00 27.81 98 TRP C C 1
ATOM 757 O O . TRP C 2 69 ? 14.118 19.741 28.160 1.00 33.54 98 TRP C O 1
ATOM 768 N N . GLN C 2 70 ? 15.990 18.652 27.532 1.00 30.10 99 GLN C N 1
ATOM 769 C CA . GLN C 2 70 ? 16.877 19.818 27.630 1.00 30.09 99 GLN C CA 1
ATOM 770 C C . GLN C 2 70 ? 16.675 20.769 26.438 1.00 32.86 99 GLN C C 1
ATOM 771 O O . GLN C 2 70 ? 17.602 20.995 25.658 1.00 30.85 99 GLN C O 1
ATOM 777 N N . LEU C 2 71 ? 15.480 21.348 26.313 1.00 33.65 100 LEU C N 1
ATOM 778 C CA . LEU C 2 71 ? 15.137 22.192 25.156 1.00 31.64 100 LEU C CA 1
ATOM 779 C C . LEU C 2 71 ? 16.050 23.405 24.924 1.00 34.36 100 LEU C C 1
ATOM 780 O O . LEU C 2 71 ? 16.415 23.708 23.785 1.00 31.46 100 LEU C O 1
ATOM 785 N N . SER C 2 72 ? 16.395 24.101 26.005 1.00 33.62 101 SER C N 1
ATOM 786 C CA . SER C 2 72 ? 17.192 25.322 25.934 1.00 35.09 101 SER C CA 1
ATOM 787 C C . SER C 2 72 ? 18.676 25.079 25.656 1.00 36.33 101 SER C C 1
ATOM 788 O O . SER C 2 72 ? 19.420 26.021 25.391 1.00 38.66 101 SER C O 1
ATOM 791 N N . ASN C 2 73 ? 19.099 23.820 25.717 1.00 36.57 102 ASN C N 1
ATOM 792 C CA . ASN C 2 73 ? 20.506 23.466 25.569 1.00 35.02 102 ASN C CA 1
ATOM 793 C C . ASN C 2 73 ? 20.855 23.227 24.097 1.00 35.97 102 ASN C C 1
ATOM 794 O O . ASN C 2 73 ? 21.260 22.133 23.718 1.00 33.76 102 ASN C O 1
ATOM 799 N N . SER C 2 74 ? 20.694 24.260 23.274 1.00 36.02 103 SER C N 1
ATOM 800 C CA . SER C 2 74 ? 20.932 24.154 21.835 1.00 40.18 103 SER C CA 1
ATOM 801 C C . SER C 2 74 ? 22.380 23.783 21.522 1.00 42.19 103 SER C C 1
ATOM 802 O O . SER C 2 74 ? 22.653 23.110 20.530 1.00 42.67 103 SER C O 1
ATOM 805 N N . GLU C 2 75 ? 23.289 24.209 22.395 1.00 43.91 104 GLU C N 1
ATOM 806 C CA . GLU C 2 75 ? 24.713 23.914 22.276 1.00 44.98 104 GLU C CA 1
ATOM 807 C C . GLU C 2 75 ? 24.948 22.412 22.119 1.00 42.59 104 GLU C C 1
ATOM 808 O O . GLU C 2 75 ? 25.839 21.991 21.391 1.00 43.52 104 GLU C O 1
ATOM 814 N N . GLU C 2 76 ? 24.123 21.610 22.785 1.00 40.25 105 GLU C N 1
ATOM 815 C CA . GLU C 2 76 ? 24.266 20.161 22.744 1.00 37.44 105 GLU C CA 1
ATOM 816 C C . GLU C 2 76 ? 23.129 19.489 21.967 1.00 34.75 105 GLU C C 1
ATOM 817 O O . GLU C 2 76 ? 22.851 18.307 22.161 1.00 31.95 105 GLU C O 1
ATOM 823 N N . SER C 2 77 ? 22.498 20.252 21.076 1.00 30.60 106 SER C N 1
ATOM 824 C CA . SER C 2 77 ? 21.382 19.770 20.259 1.00 32.68 106 SER C CA 1
ATOM 825 C C . SER C 2 77 ? 20.156 19.330 21.069 1.00 31.71 106 SER C C 1
ATOM 826 O O . SER C 2 77 ? 19.513 18.347 20.727 1.00 33.56 106 SER C O 1
ATOM 829 N N . SER C 2 78 ? 19.878 20.045 22.161 1.00 31.42 107 SER C N 1
ATOM 830 C CA . SER C 2 78 ? 18.680 19.857 22.996 1.00 30.80 107 SER C CA 1
ATOM 831 C C . SER C 2 78 ? 18.250 18.400 23.148 1.00 30.61 107 SER C C 1
ATOM 832 O O . SER C 2 78 ? 17.157 18.029 22.734 1.00 28.50 107 SER C O 1
ATOM 835 N N . PRO C 2 79 ? 19.081 17.567 23.788 1.00 31.02 108 PRO C N 1
ATOM 836 C CA . PRO C 2 79 ? 18.736 16.150 23.915 1.00 31.79 108 PRO C CA 1
ATOM 837 C C . PRO C 2 79 ? 17.714 15.886 25.023 1.00 29.37 108 PRO C C 1
ATOM 838 O O . PRO C 2 79 ? 17.513 16.708 25.921 1.00 24.74 108 PRO C O 1
ATOM 842 N N . PHE C 2 80 ? 17.043 14.744 24.929 1.00 26.75 109 PHE C N 1
ATOM 843 C CA . PHE C 2 80 ? 16.261 14.252 26.057 1.00 28.72 109 PHE C CA 1
ATOM 844 C C . PHE C 2 80 ? 17.228 13.720 27.112 1.00 25.56 109 PHE C C 1
ATOM 845 O O . PHE C 2 80 ? 18.132 12.946 26.804 1.00 29.49 109 PHE C O 1
ATOM 853 N N . ARG C 2 81 ? 17.075 14.177 28.343 1.00 26.48 110 ARG C N 1
ATOM 854 C CA . ARG C 2 81 ? 17.933 13.693 29.412 1.00 28.24 110 ARG C CA 1
ATOM 855 C C . ARG C 2 81 ? 17.470 12.325 29.895 1.00 29.22 110 ARG C C 1
ATOM 856 O O . ARG C 2 81 ? 18.283 11.432 30.141 1.00 28.40 110 ARG C O 1
ATOM 864 N N . GLU C 2 82 ? 16.152 12.154 29.958 1.00 31.31 111 GLU C N 1
ATOM 865 C CA . GLU C 2 82 ? 15.550 10.964 30.543 1.00 30.35 111 GLU C CA 1
ATOM 866 C C . GLU C 2 82 ? 14.092 10.813 30.116 1.00 27.79 111 GLU C C 1
ATOM 867 O O . GLU C 2 82 ? 13.350 11.792 30.021 1.00 28.22 111 GLU C O 1
ATOM 873 N N . THR C 2 83 ? 13.698 9.574 29.853 1.00 28.55 112 THR C N 1
ATOM 874 C CA . THR C 2 83 ? 12.299 9.226 29.659 1.00 22.83 112 THR C CA 1
ATOM 875 C C . THR C 2 83 ? 12.032 7.992 30.512 1.00 25.19 112 THR C C 1
ATOM 876 O O . THR C 2 83 ? 12.855 7.073 30.544 1.00 21.79 112 THR C O 1
ATOM 880 N N . ASN C 2 84 ? 10.926 8.008 31.255 1.00 23.49 113 ASN C N 1
ATOM 881 C CA . ASN C 2 84 ? 10.451 6.816 31.940 1.00 23.91 113 ASN C CA 1
ATOM 882 C C . ASN C 2 84 ? 9.214 6.266 31.232 1.00 23.56 113 ASN C C 1
ATOM 883 O O . ASN C 2 84 ? 8.277 7.009 30.923 1.00 23.71 113 ASN C O 1
ATOM 888 N N . TYR C 2 85 ? 9.246 4.968 30.943 1.00 24.76 114 TYR C N 1
ATOM 889 C CA . TYR C 2 85 ? 8.154 4.269 30.267 1.00 26.48 114 TYR C CA 1
ATOM 890 C C . TYR C 2 85 ? 7.484 3.321 31.255 1.00 27.50 114 TYR C C 1
ATOM 891 O O . TYR C 2 85 ? 8.116 2.392 31.763 1.00 30.86 114 TYR C O 1
ATOM 900 N N . GLU C 2 86 ? 6.196 3.531 31.501 1.00 27.57 115 GLU C N 1
ATOM 901 C CA . GLU C 2 86 ? 5.503 2.783 32.532 1.00 27.54 115 GLU C CA 1
ATOM 902 C C . GLU C 2 86 ? 4.219 2.093 32.060 1.00 27.77 115 GLU C C 1
ATOM 903 O O . GLU C 2 86 ? 3.121 2.621 32.243 1.00 29.41 115 GLU C O 1
ATOM 909 N N . PRO C 2 87 ? 4.347 0.911 31.421 1.00 29.39 116 PRO C N 1
ATOM 910 C CA . PRO C 2 87 ? 3.181 0.135 30.980 1.00 26.84 116 PRO C CA 1
ATOM 911 C C . PRO C 2 87 ? 2.604 -0.689 32.139 1.00 29.08 116 PRO C C 1
ATOM 912 O O . PRO C 2 87 ? 3.343 -1.066 33.058 1.00 25.57 116 PRO C O 1
ATOM 916 N N . GLN C 2 88 ? 1.287 -0.892 32.140 1.00 25.53 117 GLN C N 1
ATOM 917 C CA . GLN C 2 88 ? 0.608 -1.645 33.202 1.00 25.55 117 GLN C CA 1
ATOM 918 C C . GLN C 2 88 ? -0.437 -2.595 32.614 1.00 27.57 117 GLN C C 1
ATOM 919 O O . GLN C 2 88 ? -0.962 -2.351 31.531 1.00 28.75 117 GLN C O 1
ATOM 925 N N . LEU C 2 89 ? -0.717 -3.681 33.330 1.00 26.20 118 LEU C N 1
ATOM 926 C CA . LEU C 2 89 ? -1.790 -4.607 32.981 1.00 27.65 118 LEU C CA 1
ATOM 927 C C . LEU C 2 89 ? -2.556 -4.833 34.279 1.00 29.22 118 LEU C C 1
ATOM 928 O O . LEU C 2 89 ? -1.959 -5.150 35.309 1.00 28.48 118 LEU C O 1
ATOM 933 N N . PHE C 2 90 ? -3.871 -4.648 34.252 1.00 26.13 119 PHE C N 1
ATOM 934 C CA . PHE C 2 90 ? -4.625 -4.709 35.496 1.00 28.01 119 PHE C CA 1
ATOM 935 C C . PHE C 2 90 ? -6.056 -5.210 35.391 1.00 25.63 119 PHE C C 1
ATOM 936 O O . PHE C 2 90 ? -6.641 -5.258 34.311 1.00 31.11 119 PHE C O 1
ATOM 944 N N . LEU C 2 91 ? -6.586 -5.616 36.541 1.00 26.17 120 LEU C N 1
ATOM 945 C CA . LEU C 2 91 ? -8.003 -5.894 36.710 1.00 27.77 120 LEU C CA 1
ATOM 946 C C . LEU C 2 91 ? -8.586 -4.745 37.504 1.00 25.66 120 LEU C C 1
ATOM 947 O O . LEU C 2 91 ? -8.145 -4.461 38.615 1.00 27.42 120 LEU C O 1
ATOM 952 N N . GLY C 2 92 ? -9.570 -4.078 36.921 1.00 23.08 121 GLY C N 1
ATOM 953 C CA . GLY C 2 92 ? -10.206 -2.980 37.612 1.00 26.43 121 GLY C CA 1
ATOM 954 C C . GLY C 2 92 ? -11.669 -3.221 37.930 1.00 25.59 121 GLY C C 1
ATOM 955 O O . GLY C 2 92 ? -12.393 -3.861 37.155 1.00 28.57 121 GLY C O 1
ATOM 956 N N . PHE C 2 93 ? -12.113 -2.679 39.058 1.00 23.00 122 PHE C N 1
ATOM 957 C CA . PHE C 2 93 ? -13.506 -2.784 39.476 1.00 23.65 122 PHE C CA 1
ATOM 958 C C . PHE C 2 93 ? -14.029 -1.425 39.905 1.00 25.05 122 PHE C C 1
ATOM 959 O O . PHE C 2 93 ? -13.376 -0.729 40.681 1.00 24.57 122 PHE C O 1
ATOM 967 N N . ALA C 2 94 ? -15.195 -1.047 39.379 1.00 25.08 123 ALA C N 1
ATOM 968 C CA . ALA C 2 94 ? -15.896 0.162 39.807 1.00 29.49 123 ALA C CA 1
ATOM 969 C C . ALA C 2 94 ? -16.771 -0.231 40.986 1.00 32.44 123 ALA C C 1
ATOM 970 O O . ALA C 2 94 ? -17.654 -1.071 40.854 1.00 33.85 123 ALA C O 1
ATOM 972 N N . THR C 2 95 ? -16.489 0.340 42.150 1.00 37.55 124 THR C N 1
ATOM 973 C CA . THR C 2 95 ? -17.172 -0.042 43.384 1.00 41.51 124 THR C CA 1
ATOM 974 C C . THR C 2 95 ? -17.962 1.124 44.001 1.00 40.45 124 THR C C 1
ATOM 975 O O . THR C 2 95 ? -17.893 2.256 43.523 1.00 42.53 124 THR C O 1
ATOM 979 N N . ASP C 2 96 ? -18.759 0.825 45.021 1.00 42.35 125 ASP C N 1
ATOM 980 C CA . ASP C 2 96 ? -19.502 1.849 45.757 1.00 42.44 125 ASP C CA 1
ATOM 981 C C . ASP C 2 96 ? -19.580 1.538 47.260 1.00 41.72 125 ASP C C 1
ATOM 982 O O . ASP C 2 96 ? -20.600 1.768 47.913 1.00 40.74 125 ASP C O 1
ATOM 987 N N . TYR C 2 97 ? -18.473 1.040 47.802 1.00 40.01 126 TYR C N 1
ATOM 988 C CA . TYR C 2 97 ? -18.376 0.758 49.226 1.00 41.16 126 TYR C CA 1
ATOM 989 C C . TYR C 2 97 ? -18.207 2.056 50.016 1.00 41.43 126 TYR C C 1
ATOM 990 O O . TYR C 2 97 ? -17.151 2.685 49.973 1.00 40.28 126 TYR C O 1
ATOM 999 N N . ARG C 2 98 ? -19.245 2.438 50.758 1.00 40.90 127 ARG C N 1
ATOM 1000 C CA . ARG C 2 98 ? -19.204 3.648 51.578 1.00 40.15 127 ARG C CA 1
ATOM 1001 C C . ARG C 2 98 ? -18.847 3.328 53.020 1.00 41.26 127 ARG C C 1
ATOM 1002 O O . ARG C 2 98 ? -19.323 2.346 53.576 1.00 40.66 127 ARG C O 1
ATOM 1010 N N . PHE C 2 99 ? -18.016 4.174 53.619 1.00 42.68 128 PHE C N 1
ATOM 1011 C CA . PHE C 2 99 ? -17.541 3.975 54.983 1.00 42.84 128 PHE C CA 1
ATOM 1012 C C . PHE C 2 99 ? -17.084 5.326 55.527 1.00 41.85 128 PHE C C 1
ATOM 1013 O O . PHE C 2 99 ? -16.124 5.914 55.028 1.00 40.20 128 PHE C O 1
ATOM 1021 N N . ALA C 2 100 ? -17.813 5.826 56.523 1.00 42.44 129 ALA C N 1
ATOM 1022 C CA . ALA C 2 100 ? -17.494 7.084 57.206 1.00 42.16 129 ALA C CA 1
ATOM 1023 C C . ALA C 2 100 ? -17.537 8.303 56.287 1.00 42.90 129 ALA C C 1
ATOM 1024 O O . ALA C 2 100 ? -16.692 9.201 56.379 1.00 43.64 129 ALA C O 1
ATOM 1026 N N . GLY C 2 101 ? -18.534 8.342 55.408 1.00 43.56 130 GLY C N 1
ATOM 1027 C CA . GLY C 2 101 ? -18.641 9.442 54.465 1.00 40.87 130 GLY C CA 1
ATOM 1028 C C . GLY C 2 101 ? -17.821 9.261 53.198 1.00 40.51 130 GLY C C 1
ATOM 1029 O O . GLY C 2 101 ? -18.105 9.892 52.183 1.00 41.35 130 GLY C O 1
ATOM 1030 N N . TRP C 2 102 ? -16.799 8.413 53.252 1.00 39.41 131 TRP C N 1
ATOM 1031 C CA . TRP C 2 102 ? -15.954 8.141 52.091 1.00 38.39 131 TRP C CA 1
ATOM 1032 C C . TRP C 2 102 ? -16.495 6.995 51.265 1.00 40.06 131 TRP C C 1
ATOM 1033 O O . TRP C 2 102 ? -16.904 5.967 51.809 1.00 42.83 131 TRP C O 1
ATOM 1044 N N . THR C 2 103 ? -16.451 7.157 49.948 1.00 37.43 132 THR C N 1
ATOM 1045 C CA . THR C 2 103 ? -16.886 6.115 49.029 1.00 37.08 132 THR C CA 1
ATOM 1046 C C . THR C 2 103 ? -15.675 5.554 48.266 1.00 36.33 132 THR C C 1
ATOM 1047 O O . THR C 2 103 ? -14.995 6.291 47.545 1.00 34.57 132 THR C O 1
ATOM 1051 N N . LEU C 2 104 ? -15.401 4.261 48.445 1.00 31.01 133 LEU C N 1
ATOM 1052 C CA . LEU C 2 104 ? -14.399 3.565 47.643 1.00 32.11 133 LEU C CA 1
ATOM 1053 C C . LEU C 2 104 ? -14.973 3.398 46.237 1.00 29.79 133 LEU C C 1
ATOM 1054 O O . LEU C 2 104 ? -16.014 2.765 46.064 1.00 30.75 133 LEU C O 1
ATOM 1059 N N . ARG C 2 105 ? -14.311 3.998 45.250 1.00 29.59 134 ARG C N 1
ATOM 1060 C CA . ARG C 2 105 ? -14.798 4.014 43.868 1.00 27.63 134 ARG C CA 1
ATOM 1061 C C . ARG C 2 105 ? -14.053 3.101 42.902 1.00 29.42 134 ARG C C 1
ATOM 1062 O O . ARG C 2 105 ? -14.644 2.568 41.962 1.00 25.86 134 ARG C O 1
ATOM 1070 N N . ASP C 2 106 ? -12.740 2.996 43.083 1.00 32.24 135 ASP C N 1
ATOM 1071 C CA . ASP C 2 106 ? -11.892 2.186 42.210 1.00 29.28 135 ASP C CA 1
ATOM 1072 C C . ASP C 2 106 ? -11.082 1.181 43.001 1.00 30.18 135 ASP C C 1
ATOM 1073 O O . ASP C 2 106 ? -10.450 1.525 43.996 1.00 25.24 135 ASP C O 1
ATOM 1078 N N . VAL C 2 107 ? -11.105 -0.063 42.540 1.00 31.08 136 VAL C N 1
ATOM 1079 C CA . VAL C 2 107 ? -10.214 -1.097 43.045 1.00 30.30 136 VAL C CA 1
ATOM 1080 C C . VAL C 2 107 ? -9.541 -1.722 41.829 1.00 28.63 136 VAL C C 1
ATOM 1081 O O . VAL C 2 107 ? -10.199 -2.231 40.916 1.00 27.06 136 VAL C O 1
ATOM 1085 N N . GLU C 2 108 ? -8.219 -1.640 41.816 1.00 26.03 137 GLU C N 1
ATOM 1086 C CA . GLU C 2 108 ? -7.425 -2.029 40.664 1.00 25.90 137 GLU C CA 1
ATOM 1087 C C . GLU C 2 108 ? -6.246 -2.877 41.133 1.00 25.84 137 GLU C C 1
ATOM 1088 O O . GLU C 2 108 ? -5.534 -2.500 42.055 1.00 26.00 137 GLU C O 1
ATOM 1094 N N . MET C 2 109 ? -6.063 -4.047 40.539 1.00 26.61 138 MET C N 1
ATOM 1095 C CA . MET C 2 109 ? -4.856 -4.810 40.826 1.00 27.10 138 MET C CA 1
ATOM 1096 C C . MET C 2 109 ? -4.163 -5.210 39.554 1.00 21.75 138 MET C C 1
ATOM 1097 O O . MET C 2 109 ? -4.810 -5.591 38.582 1.00 25.54 138 MET C O 1
ATOM 1102 N N . GLY C 2 110 ? -2.845 -5.110 39.544 1.00 23.08 139 GLY C N 1
ATOM 1103 C CA . GLY C 2 110 ? -2.126 -5.472 38.336 1.00 22.40 139 GLY C CA 1
ATOM 1104 C C . GLY C 2 110 ? -0.618 -5.522 38.438 1.00 24.65 139 GLY C C 1
ATOM 1105 O O . GLY C 2 110 ? -0.051 -5.591 39.530 1.00 21.76 139 GLY C O 1
ATOM 1106 N N . TYR C 2 111 ? 0.010 -5.444 37.264 1.00 27.14 140 TYR C N 1
ATOM 1107 C CA . TYR C 2 111 ? 1.452 -5.559 37.083 1.00 21.05 140 TYR C CA 1
ATOM 1108 C C . TYR C 2 111 ? 1.963 -4.276 36.421 1.00 22.06 140 TYR C C 1
ATOM 1109 O O . TYR C 2 111 ? 1.356 -3.745 35.478 1.00 20.05 140 TYR C O 1
ATOM 1118 N N . ASN C 2 112 ? 3.067 -3.770 36.945 1.00 22.22 141 ASN C N 1
ATOM 1119 C CA . ASN C 2 112 ? 3.644 -2.511 36.497 1.00 21.83 141 ASN C CA 1
ATOM 1120 C C . ASN C 2 112 ? 5.119 -2.714 36.143 1.00 21.70 141 ASN C C 1
ATOM 1121 O O . ASN C 2 112 ? 5.863 -3.296 36.912 1.00 21.53 141 ASN C O 1
ATOM 1126 N N . HIS C 2 113 ? 5.506 -2.309 34.936 1.00 24.82 142 HIS C N 1
ATOM 1127 C CA . HIS C 2 113 ? 6.920 -2.232 34.580 1.00 24.03 142 HIS C CA 1
ATOM 1128 C C . HIS C 2 113 ? 7.285 -0.760 34.433 1.00 25.74 142 HIS C C 1
ATOM 1129 O O . HIS C 2 113 ? 6.575 0.002 33.792 1.00 21.60 142 HIS C O 1
ATOM 1136 N N . ASP C 2 114 ? 8.397 -0.364 35.034 1.00 23.39 143 ASP C N 1
ATOM 1137 C CA . ASP C 2 114 ? 8.862 1.003 34.924 1.00 22.35 143 ASP C CA 1
ATOM 1138 C C . ASP C 2 114 ? 10.350 0.952 34.571 1.00 25.67 143 ASP C C 1
ATOM 1139 O O . ASP C 2 114 ? 11.144 0.378 35.312 1.00 27.04 143 ASP C O 1
ATOM 1144 N N . SER C 2 115 ? 10.704 1.503 33.409 1.00 24.13 144 SER C N 1
ATOM 1145 C CA . SER C 2 115 ? 12.083 1.502 32.901 1.00 23.82 144 SER C CA 1
ATOM 1146 C C . SER C 2 115 ? 12.352 2.790 32.126 1.00 20.73 144 SER C C 1
ATOM 1147 O O . SER C 2 115 ? 11.430 3.563 31.855 1.00 23.60 144 SER C O 1
ATOM 1149 N N . ASN C 2 116 ? 13.612 3.011 31.765 1.00 17.50 145 ASN C N 1
ATOM 1150 C CA . ASN C 2 116 ? 14.001 4.243 31.078 1.00 18.30 145 ASN C CA 1
ATOM 1151 C C . ASN C 2 116 ? 14.571 4.042 29.668 1.00 19.09 145 ASN C C 1
ATOM 1152 O O . ASN C 2 116 ? 14.990 4.998 29.025 1.00 18.54 145 ASN C O 1
ATOM 1157 N N . GLY C 2 117 ? 14.569 2.794 29.200 1.00 21.09 146 GLY C N 1
ATOM 1158 C CA . GLY C 2 117 ? 14.956 2.481 27.834 1.00 21.22 146 GLY C CA 1
ATOM 1159 C C . GLY C 2 117 ? 16.406 2.718 27.463 1.00 23.69 146 GLY C C 1
ATOM 1160 O O . GLY C 2 117 ? 16.727 2.851 26.284 1.00 25.72 146 GLY C O 1
ATOM 1161 N N . ARG C 2 118 ? 17.284 2.778 28.457 1.00 23.80 147 ARG C N 1
ATOM 1162 C CA . ARG C 2 118 ? 18.702 3.008 28.215 1.00 24.80 147 ARG C CA 1
ATOM 1163 C C . ARG C 2 118 ? 19.482 1.713 28.326 1.00 26.92 147 ARG C C 1
ATOM 1164 O O . ARG C 2 118 ? 19.067 0.794 29.027 1.00 25.85 147 ARG C O 1
ATOM 1172 N N . SER C 2 119 ? 20.604 1.630 27.618 1.00 25.65 148 SER C N 1
ATOM 1173 C CA . SER C 2 119 ? 21.529 0.520 27.816 1.00 30.41 148 SER C CA 1
ATOM 1174 C C . SER C 2 119 ? 22.397 0.853 29.032 1.00 30.77 148 SER C C 1
ATOM 1175 O O . SER C 2 119 ? 22.261 1.918 29.618 1.00 33.69 148 SER C O 1
ATOM 1178 N N . ASP C 2 120 ? 23.280 -0.058 29.423 1.00 34.47 149 ASP C N 1
ATOM 1179 C CA . ASP C 2 120 ? 24.218 0.230 30.503 1.00 39.10 149 ASP C CA 1
ATOM 1180 C C . ASP C 2 120 ? 25.144 1.389 30.105 1.00 36.78 149 ASP C C 1
ATOM 1181 O O . ASP C 2 120 ? 25.467 1.559 28.930 1.00 35.73 149 ASP C O 1
ATOM 1186 N N . PRO C 2 121 ? 25.648 2.150 31.092 1.00 37.82 150 PRO C N 1
ATOM 1187 C CA . PRO C 2 121 ? 25.433 1.977 32.532 1.00 36.45 150 PRO C CA 1
ATOM 1188 C C . PRO C 2 121 ? 24.250 2.793 33.078 1.00 33.10 150 PRO C C 1
ATOM 1189 O O . PRO C 2 121 ? 24.026 2.790 34.288 1.00 37.90 150 PRO C O 1
ATOM 1193 N N . THR C 2 122 ? 23.495 3.476 32.219 1.00 29.24 151 THR C N 1
ATOM 1194 C CA . THR C 2 122 ? 22.414 4.329 32.704 1.00 25.55 151 THR C CA 1
ATOM 1195 C C . THR C 2 122 ? 21.029 3.674 32.710 1.00 28.41 151 THR C C 1
ATOM 1196 O O . THR C 2 122 ? 20.015 4.330 32.974 1.00 27.16 151 THR C O 1
ATOM 1200 N N . SER C 2 123 ? 21.015 2.358 32.495 1.00 24.90 152 SER C N 1
ATOM 1201 C CA . SER C 2 123 ? 19.804 1.546 32.564 1.00 25.31 152 SER C CA 1
ATOM 1202 C C . SER C 2 123 ? 19.172 1.520 33.965 1.00 25.09 152 SER C C 1
ATOM 1203 O O . SER C 2 123 ? 19.845 1.316 34.970 1.00 28.31 152 SER C O 1
ATOM 1206 N N . ARG C 2 124 ? 17.865 1.721 34.011 1.00 25.21 153 ARG C N 1
ATOM 1207 C CA . ARG C 2 124 ? 17.105 1.719 35.253 1.00 25.69 153 ARG C CA 1
ATOM 1208 C C . ARG C 2 124 ? 15.819 0.979 34.958 1.00 27.78 153 ARG C C 1
ATOM 1209 O O . ARG C 2 124 ? 15.228 1.158 33.881 1.00 26.50 153 ARG C O 1
ATOM 1217 N N . SER C 2 125 ? 15.394 0.125 35.881 1.00 24.40 154 SER C N 1
ATOM 1218 C CA . SER C 2 125 ? 14.111 -0.558 35.718 1.00 29.43 154 SER C CA 1
ATOM 1219 C C . SER C 2 125 ? 13.707 -1.346 36.948 1.00 28.39 154 SER C C 1
ATOM 1220 O O . SER C 2 125 ? 14.557 -1.784 37.715 1.00 27.43 154 SER C O 1
ATOM 1223 N N . TRP C 2 126 ? 12.399 -1.494 37.135 1.00 28.78 155 TRP C N 1
ATOM 1224 C CA . TRP C 2 126 ? 11.852 -2.394 38.137 1.00 26.37 155 TRP C CA 1
ATOM 1225 C C . TRP C 2 126 ? 10.442 -2.836 37.774 1.00 28.34 155 TRP C C 1
ATOM 1226 O O . TRP C 2 126 ? 9.777 -2.218 36.931 1.00 21.67 155 TRP C O 1
ATOM 1237 N N . ASN C 2 127 ? 10.017 -3.930 38.400 1.00 25.50 156 ASN C N 1
ATOM 1238 C CA . ASN C 2 127 ? 8.709 -4.521 38.179 1.00 24.06 156 ASN C CA 1
ATOM 1239 C C . ASN C 2 127 ? 7.960 -4.555 39.499 1.00 24.27 156 ASN C C 1
ATOM 1240 O O . ASN C 2 127 ? 8.551 -4.794 40.546 1.00 24.48 156 ASN C O 1
ATOM 1245 N N . ARG C 2 128 ? 6.661 -4.281 39.455 1.00 22.30 157 ARG C N 1
ATOM 1246 C CA . ARG C 2 128 ? 5.855 -4.257 40.668 1.00 24.15 157 ARG C CA 1
ATOM 1247 C C . ARG C 2 128 ? 4.496 -4.885 40.476 1.00 26.28 157 ARG C C 1
ATOM 1248 O O . ARG C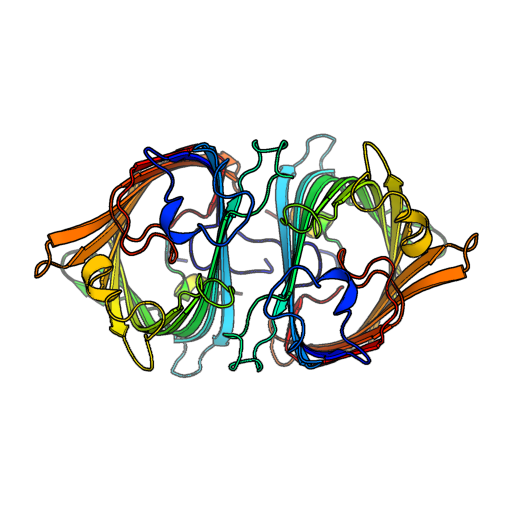 2 128 ? 3.889 -4.772 39.403 1.00 30.96 157 ARG C O 1
ATOM 1256 N N . LEU C 2 129 ? 4.037 -5.582 41.510 1.00 26.80 158 LEU C N 1
ATOM 1257 C CA . LEU C 2 129 ? 2.640 -5.997 41.599 1.00 29.22 158 LEU C CA 1
ATOM 1258 C C . LEU C 2 129 ? 2.023 -4.973 42.538 1.00 26.61 158 LEU C C 1
ATOM 1259 O O . LEU C 2 129 ? 2.567 -4.680 43.595 1.00 28.22 158 LEU C O 1
ATOM 1264 N N . TYR C 2 130 ? 0.908 -4.389 42.140 1.00 28.46 159 TYR C N 1
ATOM 1265 C CA . TYR C 2 130 ? 0.329 -3.319 42.927 1.00 24.75 159 TYR C CA 1
ATOM 1266 C C . TYR C 2 130 ? -1.171 -3.435 42.992 1.00 26.44 159 TYR C C 1
ATOM 1267 O O . TYR C 2 130 ? -1.808 -4.127 42.184 1.00 22.58 159 TYR C O 1
ATOM 1276 N N . THR C 2 131 ? -1.725 -2.680 43.926 1.00 26.04 160 THR C N 1
ATOM 1277 C CA . THR C 2 131 ? -3.151 -2.462 44.004 1.00 30.40 160 THR C CA 1
ATOM 1278 C C . THR C 2 131 ? -3.331 -0.957 44.074 1.00 28.36 160 THR C C 1
ATOM 1279 O O . THR C 2 131 ? -2.588 -0.271 44.771 1.00 30.75 160 THR C O 1
ATOM 1283 N N . ARG C 2 132 ? -4.279 -0.437 43.307 1.00 31.34 161 ARG C N 1
ATOM 1284 C CA . ARG C 2 132 ? -4.634 0.971 43.402 1.00 28.52 161 ARG C CA 1
ATOM 1285 C C . ARG C 2 132 ? -6.050 1.036 43.949 1.00 29.10 161 ARG C C 1
ATOM 1286 O O . ARG C 2 132 ? -6.945 0.345 43.459 1.00 30.97 161 ARG C O 1
ATOM 1294 N N . LEU C 2 133 ? -6.229 1.834 44.996 1.00 28.99 162 LEU C N 1
ATOM 1295 C CA . LEU C 2 133 ? -7.522 2.026 45.652 1.00 30.41 162 LEU C CA 1
ATOM 1296 C C . LEU C 2 133 ? -7.852 3.513 45.625 1.00 29.96 162 LEU C C 1
ATOM 1297 O O . LEU C 2 133 ? -7.067 4.333 46.106 1.00 24.58 162 LEU C O 1
ATOM 1302 N N . MET C 2 134 ? -9.020 3.859 45.098 1.00 28.24 163 MET C N 1
ATOM 1303 C CA . MET C 2 134 ? -9.440 5.255 45.078 1.00 29.79 163 MET C CA 1
ATOM 1304 C C . MET C 2 134 ? -10.770 5.446 45.800 1.00 28.40 163 MET C C 1
ATOM 1305 O O . MET C 2 134 ? -11.736 4.739 45.523 1.00 27.54 163 MET C O 1
ATOM 1310 N N . ALA C 2 135 ? -10.797 6.411 46.719 1.00 28.29 164 ALA C N 1
ATOM 1311 C CA . ALA C 2 135 ? -11.998 6.784 47.469 1.00 28.00 164 ALA C CA 1
ATOM 1312 C C . ALA C 2 135 ? -12.201 8.287 47.401 1.00 28.22 164 ALA C C 1
ATOM 1313 O O . ALA C 2 135 ? -11.223 9.049 47.349 1.00 23.99 164 ALA C O 1
ATOM 1315 N N . GLU C 2 136 ? -13.464 8.714 47.426 1.00 25.85 165 GLU C N 1
ATOM 1316 C CA . GLU C 2 136 ? -13.789 10.141 47.418 1.00 29.38 165 GLU C CA 1
ATOM 1317 C C . GLU C 2 136 ? -14.788 10.536 48.499 1.00 29.85 165 GLU C C 1
ATOM 1318 O O . GLU C 2 136 ? -15.492 9.686 49.051 1.00 32.20 165 GLU C O 1
ATOM 1324 N N . ASN C 2 137 ? -14.813 11.823 48.826 1.00 27.08 166 ASN C N 1
ATOM 1325 C CA . ASN C 2 137 ? -15.738 12.346 49.835 1.00 27.56 166 ASN C CA 1
ATOM 1326 C C . ASN C 2 137 ? -15.857 13.845 49.663 1.00 27.67 166 ASN C C 1
ATOM 1327 O O . ASN C 2 137 ? -14.992 14.602 50.117 1.00 26.30 166 ASN C O 1
ATOM 1332 N N . GLY C 2 138 ? -16.938 14.262 49.008 1.00 30.64 167 GLY C N 1
ATOM 1333 C CA . GLY C 2 138 ? -17.151 15.670 48.741 1.00 33.60 167 GLY C CA 1
ATOM 1334 C C . GLY C 2 138 ? -16.166 16.179 47.709 1.00 36.85 167 GLY C C 1
ATOM 1335 O O . GLY C 2 138 ? -16.108 15.666 46.586 1.00 33.58 167 GLY C O 1
ATOM 1336 N N . ASN C 2 139 ? -15.376 17.175 48.105 1.00 37.27 168 ASN C N 1
ATOM 1337 C CA . ASN C 2 139 ? -14.359 17.756 47.236 1.00 36.47 168 ASN C CA 1
ATOM 1338 C C . ASN C 2 139 ? -13.017 17.029 47.353 1.00 35.78 168 ASN C C 1
ATOM 1339 O O . ASN C 2 139 ? -12.022 17.446 46.755 1.00 36.59 168 ASN C O 1
ATOM 1344 N N . TRP C 2 140 ? -12.987 15.963 48.149 1.00 33.40 169 TRP C N 1
ATOM 1345 C CA . TRP C 2 140 ? -11.766 15.195 48.351 1.00 33.35 169 TRP C CA 1
ATOM 1346 C C . TRP C 2 140 ? -11.673 13.918 47.526 1.00 31.54 169 TRP C C 1
ATOM 1347 O O . TRP C 2 140 ? -12.666 13.240 47.273 1.00 32.70 169 TRP C O 1
ATOM 1358 N N . LEU C 2 141 ? -10.447 13.586 47.145 1.00 32.83 170 LEU C N 1
ATOM 1359 C CA . LEU C 2 141 ? -10.146 12.309 46.514 1.00 29.35 170 LEU C CA 1
ATOM 1360 C C . LEU C 2 141 ? -8.854 11.827 47.158 1.00 28.61 170 LEU C C 1
ATOM 1361 O O . LEU C 2 141 ? -7.946 12.625 47.401 1.00 28.02 170 LEU C O 1
ATOM 1366 N N . VAL C 2 142 ? -8.821 10.552 47.532 1.00 25.68 171 VAL C N 1
ATOM 1367 C CA . VAL C 2 142 ? -7.610 9.936 48.067 1.00 25.80 171 VAL C CA 1
ATOM 1368 C C . VAL C 2 142 ? -7.353 8.620 47.342 1.00 30.56 171 VAL C C 1
ATOM 1369 O O . VAL C 2 142 ? -8.271 7.815 47.139 1.00 27.95 171 VAL C O 1
ATOM 1373 N N . GLU C 2 143 ? -6.106 8.426 46.924 1.00 29.40 172 GLU C N 1
ATOM 1374 C CA . GLU C 2 143 ? -5.706 7.218 46.226 1.00 25.64 172 GLU C CA 1
ATOM 1375 C C . GLU C 2 143 ? -4.458 6.625 46.883 1.00 27.90 172 GLU C C 1
ATOM 1376 O O . GLU C 2 143 ? -3.466 7.322 47.087 1.00 28.94 172 GLU C O 1
ATOM 1382 N N . VAL C 2 144 ? -4.527 5.352 47.260 1.00 24.41 173 VAL C N 1
ATOM 1383 C CA . VAL C 2 144 ? -3.361 4.650 47.790 1.00 29.00 173 VAL C CA 1
ATOM 1384 C C . VAL C 2 144 ? -2.976 3.553 46.817 1.00 27.64 173 VAL C C 1
ATOM 1385 O O . VAL C 2 144 ? -3.826 2.790 46.361 1.00 25.63 173 VAL C O 1
ATOM 1389 N N . LYS C 2 145 ? -1.693 3.487 46.494 1.00 27.35 174 LYS C N 1
ATOM 1390 C CA . LYS C 2 145 ? -1.200 2.501 45.554 1.00 28.31 174 LYS C CA 1
ATOM 1391 C C . LYS C 2 145 ? -0.028 1.744 46.166 1.00 28.23 174 LYS C C 1
ATOM 1392 O O . LYS C 2 145 ? 1.121 2.151 46.003 1.00 31.36 174 LYS C O 1
ATOM 1398 N N . PRO C 2 146 ? -0.311 0.699 46.971 1.00 28.78 175 PRO C N 1
ATOM 1399 C CA . PRO C 2 146 ? 0.772 -0.103 47.542 1.00 27.65 175 PRO C CA 1
ATOM 1400 C C . PRO C 2 146 ? 1.327 -1.085 46.521 1.00 25.84 175 PRO C C 1
ATOM 1401 O O . PRO C 2 146 ? 0.615 -1.512 45.610 1.00 25.28 175 PRO C O 1
ATOM 1405 N N . TRP C 2 147 ? 2.591 -1.454 46.666 1.00 25.19 176 TRP C N 1
ATOM 1406 C CA . TRP C 2 147 ? 3.162 -2.410 45.733 1.00 29.69 176 TRP C CA 1
ATOM 1407 C C . TRP C 2 147 ? 4.145 -3.387 46.350 1.00 31.02 176 TRP C C 1
ATOM 1408 O O . TRP C 2 147 ? 4.565 -3.249 47.504 1.00 29.52 176 TRP C O 1
ATOM 1419 N N . TYR C 2 148 ? 4.487 -4.387 45.553 1.00 29.44 177 TYR C N 1
ATOM 1420 C CA . TYR C 2 148 ? 5.435 -5.402 45.926 1.00 28.35 177 TYR C CA 1
ATOM 1421 C C . TYR C 2 148 ? 6.364 -5.534 44.730 1.00 27.33 177 TYR C C 1
ATOM 1422 O O . TYR C 2 148 ? 5.918 -5.880 43.638 1.00 26.31 177 TYR C O 1
ATOM 1431 N N . VAL C 2 149 ? 7.636 -5.188 44.915 1.00 27.70 178 VAL C N 1
ATOM 1432 C CA . VAL C 2 149 ? 8.631 -5.359 43.855 1.00 26.30 178 VAL C CA 1
ATOM 1433 C C . VAL C 2 149 ? 8.808 -6.847 43.592 1.00 26.37 178 VAL C C 1
ATOM 1434 O O . VAL C 2 149 ? 8.887 -7.643 44.525 1.00 30.10 178 VAL C O 1
ATOM 1438 N N . VAL C 2 150 ? 8.879 -7.219 42.320 1.00 27.47 179 VAL C N 1
ATOM 1439 C CA . VAL C 2 150 ? 9.111 -8.606 41.936 1.00 29.76 179 VAL C CA 1
ATOM 1440 C C . VAL C 2 150 ? 10.177 -8.668 40.845 1.00 30.64 179 VAL C C 1
ATOM 1441 O O . VAL C 2 150 ? 10.426 -7.677 40.151 1.00 34.14 179 VAL C O 1
ATOM 1445 N N . GLY C 2 151 ? 10.833 -9.815 40.721 1.00 27.99 180 GLY C N 1
ATOM 1446 C CA . GLY C 2 151 ? 11.820 -9.985 39.669 1.00 30.25 180 GLY C CA 1
ATOM 1447 C C . GLY C 2 151 ? 13.187 -9.390 39.952 1.00 31.94 180 GLY C C 1
ATOM 1448 O O . GLY C 2 151 ? 13.539 -9.116 41.104 1.00 36.52 180 GLY C O 1
ATOM 1449 N N . ASN C 2 152 ? 13.965 -9.214 38.890 1.00 34.62 181 ASN C N 1
ATOM 1450 C CA . ASN C 2 152 ? 15.320 -8.670 38.970 1.00 37.68 181 ASN C CA 1
ATOM 1451 C C . ASN C 2 152 ? 15.286 -7.140 39.074 1.00 37.09 181 ASN C C 1
ATOM 1452 O O . ASN C 2 152 ? 14.483 -6.485 38.418 1.00 35.56 181 ASN C O 1
ATOM 1457 N N . THR C 2 153 ? 16.148 -6.579 39.918 1.00 40.94 182 THR C N 1
ATOM 1458 C CA . THR C 2 153 ? 16.260 -5.132 40.052 1.00 39.02 182 THR C CA 1
ATOM 1459 C C . THR C 2 153 ? 17.731 -4.722 40.019 1.00 39.74 182 THR C C 1
ATOM 1460 O O . THR C 2 153 ? 18.105 -3.707 40.593 1.00 39.03 182 THR C O 1
ATOM 1464 N N . ASP C 2 154 ? 18.546 -5.487 39.301 1.00 38.58 183 ASP C N 1
ATOM 1465 C CA . ASP C 2 154 ? 19.997 -5.280 39.268 1.00 44.59 183 ASP C CA 1
ATOM 1466 C C . ASP C 2 154 ? 20.470 -3.882 38.849 1.00 43.77 183 ASP C C 1
ATOM 1467 O O . ASP C 2 154 ? 21.537 -3.440 39.276 1.00 42.48 183 ASP C O 1
ATOM 1472 N N . ASP C 2 155 ? 19.687 -3.200 38.010 1.00 43.24 184 ASP C N 1
ATOM 1473 C CA . ASP C 2 155 ? 20.011 -1.842 37.550 1.00 40.54 184 ASP C CA 1
ATOM 1474 C C . ASP C 2 155 ? 19.939 -0.802 38.657 1.00 36.66 184 ASP C C 1
ATOM 1475 O O . ASP C 2 155 ? 20.452 0.308 38.514 1.00 37.17 184 ASP C O 1
ATOM 1480 N N . ASN C 2 156 ? 19.212 -1.145 39.714 1.00 34.68 185 ASN C N 1
ATOM 1481 C CA . ASN C 2 156 ? 19.009 -0.274 40.866 1.00 34.41 185 ASN C CA 1
ATOM 1482 C C . ASN C 2 156 ? 18.431 -1.153 41.980 1.00 33.57 185 ASN C C 1
ATOM 1483 O O . ASN C 2 156 ? 17.262 -1.018 42.361 1.00 31.28 185 ASN C O 1
ATOM 1488 N N . PRO C 2 157 ? 19.244 -2.085 42.505 1.00 32.02 186 PRO C N 1
ATOM 1489 C CA . PRO C 2 157 ? 18.813 -3.030 43.541 1.00 30.13 186 PRO C CA 1
ATOM 1490 C C . PRO C 2 157 ? 18.261 -2.355 44.793 1.00 29.81 186 PRO C C 1
ATOM 1491 O O . PRO C 2 157 ? 17.422 -2.933 45.486 1.00 31.23 186 PRO C O 1
ATOM 1495 N N . ASP C 2 158 ? 18.657 -1.114 45.045 1.00 27.56 187 ASP C N 1
ATOM 1496 C CA . ASP C 2 158 ? 18.210 -0.423 46.249 1.00 32.65 187 ASP C CA 1
ATOM 1497 C C . ASP C 2 158 ? 17.135 0.622 45.963 1.00 31.46 187 ASP C C 1
ATOM 1498 O O . ASP C 2 158 ? 17.001 1.594 46.699 1.00 31.77 187 ASP C O 1
ATOM 1503 N N . ILE C 2 159 ? 16.357 0.412 44.904 1.00 32.21 188 ILE C N 1
ATOM 1504 C CA . ILE C 2 159 ? 15.353 1.393 44.521 1.00 31.21 188 ILE C CA 1
ATOM 1505 C C . ILE C 2 159 ? 14.264 1.622 45.580 1.00 31.66 188 ILE C C 1
ATOM 1506 O O . ILE C 2 159 ? 13.835 2.759 45.782 1.00 32.66 188 ILE C O 1
ATOM 1511 N N . THR C 2 160 ? 13.881 0.567 46.304 1.00 31.29 189 THR C N 1
ATOM 1512 C CA . THR C 2 160 ? 12.845 0.680 47.341 1.00 28.28 189 THR C CA 1
ATOM 1513 C C . THR C 2 160 ? 13.287 1.473 48.573 1.00 31.07 189 THR C C 1
ATOM 1514 O O . THR C 2 160 ? 12.448 1.902 49.362 1.00 31.27 189 THR C O 1
ATOM 1518 N N . LYS C 2 161 ? 14.597 1.628 48.761 1.00 33.63 190 LYS C N 1
ATOM 1519 C CA . LYS C 2 161 ? 15.124 2.495 49.816 1.00 30.80 190 LYS C CA 1
ATOM 1520 C C . LYS C 2 161 ? 14.637 3.927 49.598 1.00 29.53 190 LYS C C 1
ATOM 1521 O O . LYS C 2 161 ? 14.335 4.636 50.556 1.00 28.97 190 LYS C O 1
ATOM 1527 N N . TYR C 2 162 ? 14.481 4.309 48.332 1.00 27.40 191 TYR C N 1
ATOM 1528 C CA . TYR C 2 162 ? 14.111 5.678 47.960 1.00 25.63 191 TYR C CA 1
ATOM 1529 C C . TYR C 2 162 ? 12.652 5.841 47.538 1.00 25.56 191 TYR C C 1
ATOM 1530 O O . TYR C 2 162 ? 12.067 6.921 47.688 1.00 25.40 191 TYR C O 1
ATOM 1539 N N . MET C 2 163 ? 12.086 4.784 46.968 1.00 24.33 192 MET C N 1
ATOM 1540 C CA . MET C 2 163 ? 10.716 4.818 46.470 1.00 29.07 192 MET C CA 1
ATOM 1541 C C . MET C 2 163 ? 9.713 4.287 47.490 1.00 30.35 192 MET C C 1
ATOM 1542 O O . MET C 2 163 ? 8.535 4.620 47.435 1.00 32.03 192 MET C O 1
ATOM 1547 N N . GLY C 2 164 ? 10.177 3.470 48.427 1.00 29.74 193 GLY C N 1
ATOM 1548 C CA . GLY C 2 164 ? 9.255 2.891 49.387 1.00 31.27 193 GLY C CA 1
ATOM 1549 C C . GLY C 2 164 ? 8.378 1.824 48.753 1.00 31.36 193 GLY C C 1
ATOM 1550 O O . GLY C 2 164 ? 8.731 1.253 47.714 1.00 29.55 193 GLY C O 1
ATOM 1551 N N . TYR C 2 165 ? 7.218 1.581 49.361 1.00 32.31 194 TYR C N 1
ATOM 1552 C CA . TYR C 2 165 ? 6.333 0.485 48.953 1.00 32.41 194 TYR C CA 1
ATOM 1553 C C . TYR C 2 165 ? 4.903 0.915 48.626 1.00 29.11 194 TYR C C 1
ATOM 1554 O O . TYR C 2 165 ? 4.021 0.078 48.416 1.00 27.16 194 TYR C O 1
ATOM 1563 N N . TYR C 2 166 ? 4.675 2.218 48.564 1.00 25.15 195 TYR C N 1
ATOM 1564 C CA . TYR C 2 166 ? 3.354 2.730 48.235 1.00 31.39 195 TYR C CA 1
ATOM 1565 C C . TYR C 2 166 ? 3.453 4.144 47.687 1.00 31.91 195 TYR C C 1
ATOM 1566 O O . TYR C 2 166 ? 4.443 4.845 47.901 1.00 33.04 195 TYR C O 1
ATOM 1575 N N . GLN C 2 167 ? 2.407 4.561 46.987 1.00 32.65 196 GLN C N 1
ATOM 1576 C CA . GLN C 2 167 ? 2.286 5.945 46.565 1.00 32.52 196 GLN C CA 1
ATOM 1577 C C . GLN C 2 167 ? 0.940 6.479 47.036 1.00 32.17 196 GLN C C 1
ATOM 1578 O O . GLN C 2 167 ? -0.092 5.829 46.852 1.00 33.54 196 GLN C O 1
ATOM 1584 N N . LEU C 2 168 ? 0.960 7.643 47.678 1.00 29.41 197 LEU C N 1
ATOM 1585 C CA . LEU C 2 168 ? -0.268 8.267 48.153 1.00 30.27 197 LEU C CA 1
ATOM 1586 C C . LEU C 2 168 ? -0.607 9.486 47.297 1.00 29.32 197 LEU C C 1
ATOM 1587 O O . LEU C 2 168 ? 0.261 10.281 46.948 1.00 28.44 197 LEU C O 1
ATOM 1592 N N . LYS C 2 169 ? -1.880 9.613 46.953 1.00 32.16 198 LYS C N 1
ATOM 1593 C CA . LYS C 2 169 ? -2.346 10.699 46.105 1.00 32.74 198 LYS C CA 1
ATOM 1594 C C . LYS C 2 169 ? -3.575 11.348 46.745 1.00 31.00 198 LYS C C 1
ATOM 1595 O O . LYS C 2 169 ? -4.514 10.666 47.144 1.00 29.24 198 LYS C O 1
ATOM 1601 N N . ILE C 2 170 ? -3.527 12.667 46.892 1.00 31.28 199 ILE C N 1
ATOM 1602 C CA . ILE C 2 170 ? -4.630 13.430 47.453 1.00 33.54 199 ILE C CA 1
ATOM 1603 C C . ILE C 2 170 ? -5.046 14.532 46.482 1.00 33.26 199 ILE C C 1
ATOM 1604 O O . ILE C 2 170 ? -4.217 15.316 46.037 1.00 31.29 199 ILE C O 1
ATOM 1609 N N . GLY C 2 171 ? -6.335 14.572 46.155 1.00 33.17 200 GLY C N 1
ATOM 1610 C CA . GLY C 2 171 ? -6.870 15.632 45.316 1.00 33.54 200 GLY C CA 1
ATOM 1611 C C . GLY C 2 171 ? -7.896 16.452 46.081 1.00 33.15 200 GLY C C 1
ATOM 1612 O O . GLY C 2 171 ? -8.617 15.931 46.938 1.00 35.27 200 GLY C O 1
ATOM 1613 N N . TYR C 2 172 ? -7.938 17.750 45.811 1.00 33.20 201 TYR C N 1
ATOM 1614 C CA . TYR C 2 172 ? -8.948 18.619 46.408 1.00 31.05 201 TYR C CA 1
ATOM 1615 C C . TYR C 2 172 ? -9.547 19.535 45.353 1.00 29.02 201 TYR C C 1
ATOM 1616 O O . TYR C 2 172 ? -8.826 20.293 44.701 1.00 30.42 201 TYR C O 1
ATOM 1625 N N . HIS C 2 173 ? -10.863 19.447 45.181 1.00 27.82 202 HIS C N 1
ATOM 1626 C CA . HIS C 2 173 ? -11.583 20.289 44.227 1.00 30.10 202 HIS C CA 1
ATOM 1627 C C . HIS C 2 173 ? -12.093 21.568 44.867 1.00 31.57 202 HIS C C 1
ATOM 1628 O O . HIS C 2 173 ? -13.064 21.550 45.625 1.00 33.07 202 HIS C O 1
ATOM 1635 N N . LEU C 2 174 ? -11.437 22.678 44.548 1.00 35.85 203 LEU C N 1
ATOM 1636 C CA . LEU C 2 174 ? -11.825 23.987 45.060 1.00 39.23 203 LEU C CA 1
ATOM 1637 C C . LEU C 2 174 ? -12.448 24.738 43.891 1.00 38.41 203 LEU C C 1
ATOM 1638 O O . LEU C 2 174 ? -11.745 25.377 43.106 1.00 39.94 203 LEU C O 1
ATOM 1643 N N . GLY C 2 175 ? -13.768 24.633 43.766 1.00 38.05 204 GLY C N 1
ATOM 1644 C CA . GLY C 2 175 ? -14.442 25.163 42.591 1.00 34.82 204 GLY C CA 1
ATOM 1645 C C . GLY C 2 175 ? -14.005 24.357 41.385 1.00 35.61 204 GLY C C 1
ATOM 1646 O O . GLY C 2 175 ? -14.120 23.134 41.387 1.00 34.54 204 GLY C O 1
ATOM 1647 N N . ASP C 2 176 ? -13.487 25.016 40.356 1.00 32.67 205 ASP C N 1
ATOM 1648 C CA . ASP C 2 176 ? -12.937 24.275 39.227 1.00 32.98 205 ASP C CA 1
ATOM 1649 C C . ASP C 2 176 ? -11.444 24.014 39.392 1.00 32.02 205 ASP C C 1
ATOM 1650 O O . ASP C 2 176 ? -10.835 23.300 38.595 1.00 31.10 205 ASP C O 1
ATOM 1655 N N . ALA C 2 177 ? -10.863 24.584 40.444 1.00 31.21 206 ALA C N 1
ATOM 1656 C CA . ALA C 2 177 ? -9.451 24.389 40.723 1.00 30.39 206 ALA C CA 1
ATOM 1657 C C . ALA C 2 177 ? -9.237 23.005 41.316 1.00 32.56 206 ALA C C 1
ATOM 1658 O O . ALA C 2 177 ? -10.102 22.473 42.025 1.00 31.60 206 ALA C O 1
ATOM 1660 N N . VAL C 2 178 ? -8.085 22.420 41.005 1.00 31.03 207 VAL C N 1
ATOM 1661 C CA . VAL C 2 178 ? -7.699 21.141 41.578 1.00 24.18 207 VAL C CA 1
ATOM 1662 C C . VAL C 2 178 ? -6.331 21.263 42.227 1.00 28.71 207 VAL C C 1
ATOM 1663 O O . VAL C 2 178 ? -5.343 21.642 41.583 1.00 28.83 207 VAL C O 1
ATOM 1667 N N . LEU C 2 179 ? -6.308 21.028 43.531 1.00 26.78 208 LEU C N 1
ATOM 1668 C CA . LEU C 2 179 ? -5.077 21.013 44.299 1.00 27.70 208 LEU C CA 1
ATOM 1669 C C . LEU C 2 179 ? -4.701 19.536 44.389 1.00 27.78 208 LEU C C 1
ATOM 1670 O O . LEU C 2 179 ? -5.559 18.700 44.641 1.00 26.87 208 LEU C O 1
ATOM 1675 N N . SER C 2 180 ? -3.447 19.199 44.121 1.00 26.73 209 SER C N 1
ATOM 1676 C CA . SER C 2 180 ? -3.052 17.805 44.159 1.00 30.10 209 SER C CA 1
ATOM 1677 C C . SER C 2 180 ? -1.733 17.575 44.872 1.00 34.07 209 SER C C 1
ATOM 1678 O O . SER C 2 180 ? -0.868 18.450 44.899 1.00 32.64 209 SER C O 1
ATOM 1681 N N . ALA C 2 181 ? -1.623 16.412 45.509 1.00 35.39 210 ALA C N 1
ATOM 1682 C CA . ALA C 2 181 ? -0.403 16.003 46.188 1.00 37.66 210 ALA C CA 1
ATOM 1683 C C . ALA C 2 181 ? -0.180 14.520 45.895 1.00 37.36 210 ALA C C 1
ATOM 1684 O O . ALA C 2 181 ? -1.105 13.714 45.989 1.00 38.71 210 ALA C O 1
ATOM 1686 N N . LYS C 2 182 ? 1.044 14.180 45.509 1.00 36.26 211 LYS C N 1
ATOM 1687 C CA . LYS C 2 182 ? 1.401 12.823 45.115 1.00 36.17 211 LYS C CA 1
ATOM 1688 C C . LYS C 2 182 ? 2.748 12.522 45.774 1.00 37.24 211 LYS C C 1
ATOM 1689 O O . LYS C 2 182 ? 3.705 13.274 45.615 1.00 32.62 211 LYS C O 1
ATOM 1695 N N . GLY C 2 183 ? 2.812 11.440 46.542 1.00 39.07 212 GLY C N 1
ATOM 1696 C CA . GLY C 2 183 ? 4.020 11.170 47.289 1.00 35.20 212 GLY C CA 1
ATOM 1697 C C . GLY C 2 183 ? 4.316 9.735 47.652 1.00 34.20 212 GLY C C 1
ATOM 1698 O O . GLY C 2 183 ? 3.468 8.842 47.550 1.00 29.86 212 GLY C O 1
ATOM 1699 N N . GLN C 2 184 ? 5.553 9.539 48.101 1.00 32.90 213 GLN C N 1
ATOM 1700 C CA . GLN C 2 184 ? 6.061 8.253 48.546 1.00 34.80 213 GLN C CA 1
ATOM 1701 C C . GLN C 2 184 ? 6.964 8.547 49.734 1.00 37.32 213 GLN C C 1
ATOM 1702 O O . GLN C 2 184 ? 7.555 9.622 49.821 1.00 35.11 213 GLN C O 1
ATOM 1708 N N . TYR C 2 185 ? 7.061 7.602 50.658 1.00 38.46 214 TYR C N 1
ATOM 1709 C CA . TYR C 2 185 ? 7.904 7.790 51.824 1.00 39.43 214 TYR C CA 1
ATOM 1710 C C . TYR C 2 185 ? 8.202 6.463 52.489 1.00 38.34 214 TYR C C 1
ATOM 1711 O O . TYR C 2 185 ? 7.290 5.749 52.899 1.00 39.32 214 TYR C O 1
ATOM 1720 N N . ASN C 2 186 ? 9.485 6.119 52.545 1.00 36.09 215 ASN C N 1
ATOM 1721 C CA . ASN C 2 186 ? 9.931 4.913 53.228 1.00 36.28 215 ASN C CA 1
ATOM 1722 C C . ASN C 2 186 ? 10.312 5.309 54.650 1.00 36.47 215 ASN C C 1
ATOM 1723 O O . ASN C 2 186 ? 11.273 6.047 54.852 1.00 36.61 215 ASN C O 1
ATOM 1728 N N . TRP C 2 187 ? 9.527 4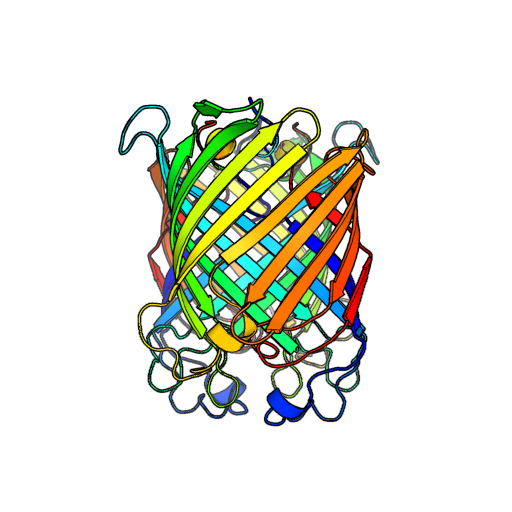.848 55.621 1.00 38.52 216 TRP C N 1
ATOM 1729 C CA . TRP C 2 187 ? 9.740 5.181 57.034 1.00 44.72 216 TRP C CA 1
ATOM 1730 C C . TRP C 2 187 ? 11.072 4.646 57.570 1.00 43.13 216 TRP C C 1
ATOM 1731 O O . TRP C 2 187 ? 11.732 5.306 58.359 1.00 43.56 216 TRP C O 1
ATOM 1742 N N . ASN C 2 188 ? 11.464 3.461 57.108 1.00 43.88 217 ASN C N 1
ATOM 1743 C CA . ASN C 2 188 ? 12.665 2.774 57.583 1.00 41.54 217 ASN C CA 1
ATOM 1744 C C . ASN C 2 188 ? 13.997 3.337 57.092 1.00 42.15 217 ASN C C 1
ATOM 1745 O O . ASN C 2 188 ? 15.051 2.986 57.628 1.00 43.31 217 ASN C O 1
ATOM 1750 N N . THR C 2 189 ? 13.956 4.186 56.066 1.00 40.27 218 THR C N 1
ATOM 1751 C CA . THR C 2 189 ? 15.171 4.773 55.498 1.00 34.40 218 THR C CA 1
ATOM 1752 C C . THR C 2 189 ? 15.101 6.305 55.490 1.00 32.19 218 THR C C 1
ATOM 1753 O O . THR C 2 189 ? 16.110 6.978 55.300 1.00 26.35 218 THR C O 1
ATOM 1757 N N . GLY C 2 190 ? 13.899 6.841 55.691 1.00 31.19 219 GLY C N 1
ATOM 1758 C CA . GLY C 2 190 ? 13.704 8.282 55.717 1.00 34.42 219 GLY C CA 1
ATOM 1759 C C . GLY C 2 190 ? 13.631 8.957 54.356 1.00 34.33 219 GLY C C 1
ATOM 1760 O O . GLY C 2 190 ? 13.513 10.187 54.272 1.00 33.89 219 GLY C O 1
ATOM 1761 N N . TYR C 2 191 ? 13.679 8.163 53.289 1.00 33.23 220 TYR C N 1
ATOM 1762 C CA . TYR C 2 191 ? 13.654 8.720 51.941 1.00 33.42 220 TYR C CA 1
ATOM 1763 C C . TYR C 2 191 ? 12.260 8.757 51.343 1.00 35.10 220 TYR C C 1
ATOM 1764 O O . TYR C 2 191 ? 11.446 7.839 51.520 1.00 36.72 220 TYR C O 1
ATOM 1773 N N . GLY C 2 192 ? 12.006 9.834 50.619 1.00 36.80 221 GLY C N 1
ATOM 1774 C CA . GLY C 2 192 ? 10.733 10.001 49.954 1.00 32.86 221 GLY C CA 1
ATOM 1775 C C . GLY C 2 192 ? 10.747 11.175 49.000 1.00 33.07 221 GLY C C 1
ATOM 1776 O O . GLY C 2 192 ? 11.777 11.811 48.767 1.00 32.37 221 GLY C O 1
ATOM 1777 N N . GLY C 2 193 ? 9.583 11.447 48.428 1.00 33.06 222 GLY C N 1
ATOM 1778 C CA . GLY C 2 193 ? 9.452 12.526 47.478 1.00 33.15 222 GLY C CA 1
ATOM 1779 C C . GLY C 2 193 ? 7.994 12.924 47.396 1.00 34.94 222 GLY C C 1
ATOM 1780 O O . GLY C 2 193 ? 7.093 12.106 47.643 1.00 30.81 222 GLY C O 1
ATOM 1781 N N . ALA C 2 194 ? 7.765 14.190 47.068 1.00 33.79 223 ALA C N 1
ATOM 1782 C CA . ALA C 2 194 ? 6.419 14.743 47.002 1.00 33.30 223 ALA C CA 1
ATOM 1783 C C . ALA C 2 194 ? 6.252 15.652 45.785 1.00 31.36 223 ALA C C 1
ATOM 1784 O O . ALA C 2 194 ? 7.164 16.368 45.395 1.00 29.09 223 ALA C O 1
ATOM 1786 N N . GLU C 2 195 ? 5.072 15.594 45.185 1.00 34.44 224 GLU C N 1
ATOM 1787 C CA . GLU C 2 195 ? 4.743 16.381 44.013 1.00 33.01 224 GLU C CA 1
ATOM 1788 C C . GLU C 2 195 ? 3.449 17.132 44.292 1.00 34.20 224 GLU C C 1
ATOM 1789 O O . GLU C 2 195 ? 2.391 16.517 44.438 1.00 37.87 224 GLU C O 1
ATOM 1795 N N . LEU C 2 196 ? 3.542 18.451 44.420 1.00 30.94 225 LEU C N 1
ATOM 1796 C CA . LEU C 2 196 ? 2.360 19.278 44.652 1.00 30.79 225 LEU C CA 1
ATOM 1797 C C . LEU C 2 196 ? 1.971 19.963 43.363 1.00 28.70 225 LEU C C 1
ATOM 1798 O O . LEU C 2 196 ? 2.827 20.452 42.638 1.00 28.43 225 LEU C O 1
ATOM 1803 N N . GLY C 2 197 ? 0.678 20.001 43.077 1.00 29.42 226 GLY C N 1
ATOM 1804 C CA . GLY C 2 197 ? 0.235 20.639 41.860 1.00 24.84 226 GLY C CA 1
ATOM 1805 C C . GLY C 2 197 ? -0.988 21.505 42.053 1.00 27.18 226 GLY C C 1
ATOM 1806 O O . GLY C 2 197 ? -1.742 21.351 43.015 1.00 25.47 226 GLY C O 1
ATOM 1807 N N . LEU C 2 198 ? -1.175 22.430 41.121 1.00 27.21 227 LEU C N 1
ATOM 1808 C CA . LEU C 2 198 ? -2.349 23.282 41.101 1.00 25.72 227 LEU C CA 1
ATOM 1809 C C . LEU C 2 198 ? -2.746 23.495 39.646 1.00 24.81 227 LEU C C 1
ATOM 1810 O O . LEU C 2 198 ? -1.915 23.852 38.808 1.00 21.87 227 LEU C O 1
ATOM 1815 N N . SER C 2 199 ? -4.005 23.223 39.329 1.00 24.30 228 SER C N 1
ATOM 1816 C CA . SER C 2 199 ? -4.474 23.432 37.966 1.00 24.46 228 SER C CA 1
ATOM 1817 C C . SER C 2 199 ? -5.809 24.150 37.915 1.00 26.36 228 SER C C 1
ATOM 1818 O O . SER C 2 199 ? -6.620 24.049 38.836 1.00 23.64 228 SER C O 1
ATOM 1821 N N . TYR C 2 200 ? -6.043 24.853 36.811 1.00 29.34 229 TYR C N 1
ATOM 1822 C CA . TYR C 2 200 ? -7.284 25.591 36.631 1.00 25.85 229 TYR C CA 1
ATOM 1823 C C . TYR C 2 200 ? -7.618 25.622 35.150 1.00 26.67 229 TYR C C 1
ATOM 1824 O O . TYR C 2 200 ? -6.749 25.857 34.335 1.00 26.16 229 TYR C O 1
ATOM 1833 N N . PRO C 2 201 ? -8.892 25.399 34.787 1.00 27.23 230 PRO C N 1
ATOM 1834 C CA . PRO C 2 201 ? -9.330 25.377 33.384 1.00 27.67 230 PRO C CA 1
ATOM 1835 C C . PRO C 2 201 ? -9.168 26.722 32.688 1.00 29.59 230 PRO C C 1
ATOM 1836 O O . PRO C 2 201 ? -9.489 27.774 33.253 1.00 28.69 230 PRO C O 1
ATOM 1840 N N . ILE C 2 202 ? -8.598 26.671 31.484 1.00 31.37 231 ILE C N 1
ATOM 1841 C CA . ILE C 2 202 ? -8.549 27.809 30.555 1.00 32.52 231 ILE C CA 1
ATOM 1842 C C . ILE C 2 202 ? -9.722 27.611 29.602 1.00 35.14 231 ILE C C 1
ATOM 1843 O O . ILE C 2 202 ? -10.336 28.568 29.120 1.00 34.98 231 ILE C O 1
ATOM 1848 N N . THR C 2 203 ? -9.965 26.344 29.285 1.00 37.45 232 THR C N 1
ATOM 1849 C CA . THR C 2 203 ? -11.124 25.909 28.513 1.00 43.70 232 THR C CA 1
ATOM 1850 C C . THR C 2 203 ? -11.500 24.485 28.946 1.00 46.06 232 THR C C 1
ATOM 1851 O O . THR C 2 203 ? -10.818 23.875 29.780 1.00 48.49 232 THR C O 1
ATOM 1855 N N . LYS C 2 204 ? -12.593 23.966 28.396 1.00 49.79 233 LYS C N 1
ATOM 1856 C CA . LYS C 2 204 ? -13.122 22.668 28.808 1.00 52.63 233 LYS C CA 1
ATOM 1857 C C . LYS C 2 204 ? -12.179 21.473 28.642 1.00 49.75 233 LYS C C 1
ATOM 1858 O O . LYS C 2 204 ? -12.420 20.409 29.219 1.00 49.96 233 LYS C O 1
ATOM 1864 N N . HIS C 2 205 ? -11.088 21.666 27.900 1.00 47.93 234 HIS C N 1
ATOM 1865 C CA . HIS C 2 205 ? -10.108 20.600 27.676 1.00 45.55 234 HIS C CA 1
ATOM 1866 C C . HIS C 2 205 ? -8.671 20.984 28.018 1.00 41.27 234 HIS C C 1
ATOM 1867 O O . HIS C 2 205 ? -7.790 20.131 27.998 1.00 41.73 234 HIS C O 1
ATOM 1874 N N . VAL C 2 206 ? -8.426 22.264 28.290 1.00 38.52 235 VAL C N 1
ATOM 1875 C CA . VAL C 2 206 ? -7.076 22.710 28.633 1.00 34.42 235 VAL C CA 1
ATOM 1876 C C . VAL C 2 206 ? -7.044 23.412 29.989 1.00 32.42 235 VAL C C 1
ATOM 1877 O O . VAL C 2 206 ? -7.939 24.193 30.324 1.00 34.63 235 VAL C O 1
ATOM 1881 N N . ARG C 2 207 ? -6.000 23.139 30.760 1.00 26.97 236 ARG C N 1
ATOM 1882 C CA . ARG C 2 207 ? -5.866 23.701 32.093 1.00 27.32 236 ARG C CA 1
ATOM 1883 C C . ARG C 2 207 ? -4.483 24.290 32.250 1.00 28.83 236 ARG C C 1
ATOM 1884 O O . ARG C 2 207 ? -3.513 23.759 31.708 1.00 29.37 236 ARG C O 1
ATOM 1892 N N . LEU C 2 208 ? -4.396 25.409 32.960 1.00 27.50 237 LEU C N 1
ATOM 1893 C CA . LEU C 2 208 ? -3.104 25.939 33.388 1.00 27.76 237 LEU C CA 1
ATOM 1894 C C . LEU C 2 208 ? -2.676 25.053 34.547 1.00 26.27 237 LEU C C 1
ATOM 1895 O O . LEU C 2 208 ? -3.511 24.626 35.337 1.00 35.00 237 LEU C O 1
ATOM 1900 N N . TYR C 2 209 ? -1.380 24.816 34.679 1.00 23.32 238 TYR C N 1
ATOM 1901 C CA . TYR C 2 209 ? -0.876 23.877 35.665 1.00 22.54 238 TYR C CA 1
ATOM 1902 C C . TYR C 2 209 ? 0.492 24.294 36.186 1.00 21.71 238 TYR C C 1
ATOM 1903 O O . TYR C 2 209 ? 1.364 24.715 35.422 1.00 26.76 238 TYR C O 1
ATOM 1912 N N . THR C 2 210 ? 0.640 24.244 37.505 1.00 27.62 239 THR C N 1
ATOM 1913 C CA . THR C 2 210 ? 1.912 24.528 38.160 1.00 27.99 239 THR C CA 1
ATOM 1914 C C . THR C 2 210 ? 2.226 23.331 39.014 1.00 25.70 239 THR C C 1
ATOM 1915 O O . THR C 2 210 ? 1.339 22.790 39.669 1.00 24.34 239 THR C O 1
ATOM 1919 N N . GLN C 2 211 ? 3.491 22.939 39.026 1.00 23.09 240 GLN C N 1
ATOM 1920 C CA . GLN C 2 211 ? 3.915 21.774 39.776 1.00 25.95 240 GLN C CA 1
ATOM 1921 C C . GLN C 2 211 ? 5.202 22.062 40.535 1.00 24.41 240 GLN C C 1
ATOM 1922 O O . GLN C 2 211 ? 6.077 22.768 40.035 1.00 22.64 240 GLN C O 1
ATOM 1928 N N . VAL C 2 212 ? 5.296 21.515 41.742 1.00 22.98 241 VAL C N 1
ATOM 1929 C CA . VAL C 2 212 ? 6.524 21.538 42.532 1.00 24.32 241 VAL C CA 1
ATOM 1930 C C . VAL C 2 212 ? 6.810 20.104 42.982 1.00 27.55 241 VAL C C 1
ATOM 1931 O O . VAL C 2 212 ? 5.934 19.434 43.543 1.00 26.08 241 VAL C O 1
ATOM 1935 N N . TYR C 2 213 ? 8.005 19.613 42.651 1.00 25.03 242 TYR C N 1
ATOM 1936 C CA . TYR C 2 213 ? 8.456 18.297 43.083 1.00 25.20 242 TYR C CA 1
ATOM 1937 C C . TYR C 2 213 ? 9.624 18.487 44.039 1.00 31.36 242 TYR C C 1
ATOM 1938 O O . TYR C 2 213 ? 10.500 19.318 43.799 1.00 28.76 242 TYR C O 1
ATOM 1947 N N . SER C 2 214 ? 9.640 17.725 45.126 1.00 28.97 243 SER C N 1
ATOM 1948 C CA . SER C 2 214 ? 10.779 17.769 46.028 1.00 32.67 243 SER C CA 1
ATOM 1949 C C . SER C 2 214 ? 11.072 16.418 46.652 1.00 29.90 243 SER C C 1
ATOM 1950 O O . SER C 2 214 ? 10.166 15.728 47.134 1.00 29.36 243 SER C O 1
ATOM 1953 N N . GLY C 2 215 ? 12.345 16.038 46.615 1.00 27.01 244 GLY C N 1
ATOM 1954 C CA . GLY C 2 215 ? 12.751 14.772 47.185 1.00 23.91 244 GLY C CA 1
ATOM 1955 C C . GLY C 2 215 ? 13.427 13.832 46.206 1.00 26.22 244 GLY C C 1
ATOM 1956 O O . GLY C 2 215 ? 13.998 14.251 45.198 1.00 28.22 244 GLY C O 1
ATOM 1957 N N . TYR C 2 216 ? 13.364 12.548 46.531 1.00 25.60 245 TYR C N 1
ATOM 1958 C CA . TYR C 2 216 ? 13.992 11.498 45.748 1.00 29.45 245 TYR C CA 1
ATOM 1959 C C . TYR C 2 216 ? 13.035 10.830 44.769 1.00 30.41 245 TYR C C 1
ATOM 1960 O O . TYR C 2 216 ? 11.815 10.826 44.971 1.00 30.95 245 TYR C O 1
ATOM 1969 N N . GLY C 2 217 ? 13.608 10.238 43.725 1.00 24.36 246 GLY C N 1
ATOM 1970 C CA . GLY C 2 217 ? 12.835 9.413 42.817 1.00 27.61 246 GLY C CA 1
ATOM 1971 C C . GLY C 2 217 ? 11.905 10.130 41.870 1.00 29.67 246 GLY C C 1
ATOM 1972 O O . GLY C 2 217 ? 10.843 9.609 41.546 1.00 30.51 246 GLY C O 1
ATOM 1973 N N . GLU C 2 218 ? 12.307 11.306 41.388 1.00 30.41 247 GLU C N 1
ATOM 1974 C CA . GLU C 2 218 ? 11.481 12.033 40.429 1.00 28.25 247 GLU C CA 1
ATOM 1975 C C . GLU C 2 218 ? 11.444 11.271 39.120 1.00 28.83 247 GLU C C 1
ATOM 1976 O O . GLU C 2 218 ? 10.422 11.245 38.426 1.00 25.86 247 GLU C O 1
ATOM 1982 N N . SER C 2 219 ? 12.594 10.703 38.766 1.00 27.77 248 SER C N 1
ATOM 1983 C CA . SER C 2 219 ? 12.741 9.860 37.582 1.00 30.57 248 SER C CA 1
ATOM 1984 C C . SER C 2 219 ? 13.649 8.702 37.972 1.00 27.82 248 SER C C 1
ATOM 1985 O O . SER C 2 219 ? 14.323 8.754 39.006 1.00 31.12 248 SER C O 1
ATOM 1988 N N . LEU C 2 220 ? 13.662 7.657 37.156 1.00 25.02 249 LEU C N 1
ATOM 1989 C CA . LEU C 2 220 ? 14.466 6.486 37.458 1.00 26.97 249 LEU C CA 1
ATOM 1990 C C . LEU C 2 220 ? 15.968 6.783 37.567 1.00 23.45 249 LEU C C 1
ATOM 1991 O O . LEU C 2 220 ? 16.628 6.256 38.451 1.00 30.08 249 LEU C O 1
ATOM 1996 N N . ILE C 2 221 ? 16.483 7.660 36.711 1.00 23.48 250 ILE C N 1
ATOM 1997 C CA . ILE C 2 221 ? 17.908 8.000 36.729 1.00 24.10 250 ILE C CA 1
ATOM 1998 C C . ILE C 2 221 ? 18.248 8.856 37.969 1.00 23.75 250 ILE C C 1
ATOM 1999 O O . ILE C 2 221 ? 19.406 8.960 38.364 1.00 29.16 250 ILE C O 1
ATOM 2004 N N . ASP C 2 222 ? 17.220 9.414 38.599 1.00 24.06 251 ASP C N 1
ATOM 2005 C CA . ASP C 2 222 ? 17.364 10.201 39.825 1.00 24.69 251 ASP C CA 1
ATOM 2006 C C . ASP C 2 222 ? 16.636 9.557 41.000 1.00 23.48 251 ASP C C 1
ATOM 2007 O O . ASP C 2 222 ? 16.180 10.254 41.905 1.00 21.43 251 ASP C O 1
ATOM 2012 N N . TYR C 2 223 ? 16.523 8.235 40.984 1.00 21.47 252 TYR C N 1
ATOM 2013 C CA . TYR C 2 223 ? 15.800 7.531 42.043 1.00 24.73 252 TYR C CA 1
ATOM 2014 C C . TYR C 2 223 ? 16.481 7.696 43.402 1.00 26.92 252 TYR C C 1
ATOM 2015 O O . TYR C 2 223 ? 15.815 7.804 44.437 1.00 22.13 252 TYR C O 1
ATOM 2024 N N . ASN C 2 224 ? 17.809 7.750 43.366 1.00 22.88 253 ASN C N 1
ATOM 2025 C CA . ASN C 2 224 ? 18.640 7.916 44.546 1.00 25.37 253 ASN C CA 1
ATOM 2026 C C . ASN C 2 224 ? 19.240 9.333 44.609 1.00 27.62 253 ASN C C 1
ATOM 2027 O O . ASN C 2 224 ? 20.266 9.550 45.252 1.00 28.67 253 ASN C O 1
ATOM 2032 N N . PHE C 2 225 ? 18.580 10.286 43.945 1.00 23.63 254 PHE C N 1
ATOM 2033 C CA . PHE C 2 225 ? 19.055 11.663 43.861 1.00 24.90 254 PHE C CA 1
ATOM 2034 C C . PHE C 2 225 ? 17.972 12.620 44.352 1.00 26.14 254 PHE C C 1
ATOM 2035 O O . PHE C 2 225 ? 16.796 12.485 44.001 1.00 27.05 254 PHE C O 1
ATOM 2043 N N . ASN C 2 226 ? 18.378 13.593 45.161 1.00 24.30 255 ASN C N 1
ATOM 2044 C CA . ASN C 2 226 ? 17.444 14.540 45.748 1.00 27.83 255 ASN C CA 1
ATOM 2045 C C . ASN C 2 226 ? 17.499 15.889 45.042 1.00 28.32 255 ASN C C 1
ATOM 2046 O O . ASN C 2 226 ? 18.575 16.459 44.849 1.00 30.69 255 ASN C O 1
ATOM 2051 N N . GLN C 2 227 ? 16.332 16.387 44.642 1.00 28.22 256 GLN C N 1
ATOM 2052 C CA . GLN C 2 227 ? 16.231 17.679 43.974 1.00 24.38 256 GLN C CA 1
ATOM 2053 C C . GLN C 2 227 ? 14.875 18.317 44.245 1.00 27.44 256 GLN C C 1
ATOM 2054 O O . GLN C 2 227 ? 13.951 17.662 44.725 1.00 29.28 256 GLN C O 1
ATOM 2060 N N . THR C 2 228 ? 14.777 19.608 43.964 1.00 26.19 257 THR C N 1
ATOM 2061 C CA . THR C 2 228 ? 13.510 20.320 44.030 1.00 31.94 257 THR C CA 1
ATOM 2062 C C . THR C 2 228 ? 13.288 20.950 42.666 1.00 34.78 257 THR C C 1
ATOM 2063 O O . THR C 2 228 ? 14.146 21.655 42.142 1.00 36.57 257 THR C O 1
ATOM 2067 N N . ARG C 2 229 ? 12.140 20.663 42.078 1.00 35.12 258 ARG C N 1
ATOM 2068 C CA . ARG C 2 229 ? 11.847 21.137 40.740 1.00 32.97 258 ARG C CA 1
ATOM 2069 C C . ARG C 2 229 ? 10.534 21.906 40.744 1.00 29.73 258 ARG C C 1
ATOM 2070 O O . ARG C 2 229 ? 9.576 21.507 41.402 1.00 31.78 258 ARG C O 1
ATOM 2078 N N . VAL C 2 230 ? 10.519 23.048 40.070 1.00 26.43 259 VAL C N 1
ATOM 2079 C CA . VAL C 2 230 ? 9.298 23.827 39.930 1.00 26.33 259 VAL C CA 1
ATOM 2080 C C . VAL C 2 230 ? 8.987 23.986 38.442 1.00 26.54 259 VAL C C 1
ATOM 2081 O O . VAL C 2 230 ? 9.900 24.088 37.611 1.00 24.05 259 VAL C O 1
ATOM 2085 N N . GLY C 2 231 ? 7.703 23.923 38.103 1.00 22.51 260 GLY C N 1
ATOM 2086 C CA . GLY C 2 231 ? 7.314 24.020 36.710 1.00 25.18 260 GLY C CA 1
ATOM 2087 C C . GLY C 2 231 ? 5.953 24.632 36.472 1.00 22.36 260 GLY C C 1
ATOM 2088 O O . GLY C 2 231 ? 5.062 24.545 37.309 1.00 23.07 260 GLY C O 1
ATOM 2089 N N . VAL C 2 232 ? 5.787 25.225 35.300 1.00 24.73 261 VAL C N 1
ATOM 2090 C CA . VAL C 2 232 ? 4.525 25.834 34.910 1.00 27.51 261 VAL C CA 1
ATOM 2091 C C . VAL C 2 232 ? 4.214 25.437 33.464 1.00 29.13 261 VAL C C 1
ATOM 2092 O O . VAL C 2 232 ? 5.119 25.317 32.640 1.00 33.22 261 VAL C O 1
ATOM 2096 N N . GLY C 2 233 ? 2.938 25.219 33.161 1.00 29.03 262 GLY C N 1
ATOM 2097 C CA . GLY C 2 233 ? 2.560 24.899 31.796 1.00 29.65 262 GLY C CA 1
ATOM 2098 C C . GLY C 2 233 ? 1.084 24.609 31.619 1.00 30.30 262 GLY C C 1
ATOM 2099 O O . GLY C 2 233 ? 0.237 25.281 32.215 1.00 30.83 262 GLY C O 1
ATOM 2100 N N . VAL C 2 234 ? 0.774 23.595 30.810 1.00 28.27 263 VAL C N 1
ATOM 2101 C CA . VAL C 2 234 ? -0.609 23.217 30.536 1.00 26.10 263 VAL C CA 1
ATOM 2102 C C . VAL C 2 234 ? -0.924 21.761 30.859 1.00 28.56 263 VAL C C 1
ATOM 2103 O O . VAL C 2 234 ? -0.035 20.917 30.968 1.00 28.91 263 VAL C O 1
ATOM 2107 N N . MET C 2 235 ? -2.209 21.465 30.973 1.00 27.06 264 MET C N 1
ATOM 2108 C CA . MET C 2 235 ? -2.663 20.136 31.363 1.00 24.82 264 MET C CA 1
ATOM 2109 C C . MET C 2 235 ? -3.979 19.837 30.660 1.00 28.16 264 MET C C 1
ATOM 2110 O O . MET C 2 235 ? -4.759 20.745 30.366 1.00 28.60 264 MET C O 1
ATOM 2115 N N . LEU C 2 236 ? -4.207 18.572 30.342 1.00 25.11 265 LEU C N 1
ATOM 2116 C CA . LEU C 2 236 ? -5.451 18.195 29.690 1.00 31.33 265 LEU C CA 1
ATOM 2117 C C . LEU C 2 236 ? -6.440 17.783 30.759 1.00 33.55 265 LEU C C 1
ATOM 2118 O O . LEU C 2 236 ? -7.462 18.428 30.952 1.00 39.51 265 LEU C O 1
ATOM 2123 N N . ASN C 2 237 ? -6.105 16.707 31.461 1.00 35.78 266 ASN C N 1
ATOM 2124 C CA . ASN C 2 237 ? -6.925 16.191 32.544 1.00 35.82 266 ASN C CA 1
ATOM 2125 C C . ASN C 2 237 ? -6.127 16.173 33.841 1.00 35.84 266 ASN C C 1
ATOM 2126 O O . ASN C 2 237 ? -4.970 15.748 33.856 1.00 36.05 266 ASN C O 1
ATOM 2131 N N . ASP C 2 238 ? -6.717 16.667 34.923 1.00 34.89 267 ASP C N 1
ATOM 2132 C CA . ASP C 2 238 ? -6.101 16.457 36.224 1.00 33.99 267 ASP C CA 1
ATOM 2133 C C . ASP C 2 238 ? -6.706 15.200 36.824 1.00 34.11 267 ASP C C 1
ATOM 2134 O O . ASP C 2 238 ? -7.502 14.531 36.161 1.00 31.55 267 ASP C O 1
ATOM 2139 N N . LEU C 2 239 ? -6.357 14.881 38.073 1.00 35.78 268 LEU C N 1
ATOM 2140 C CA . LEU C 2 239 ? -6.848 13.655 38.700 1.00 37.28 268 LEU C CA 1
ATOM 2141 C C . LEU C 2 239 ? -8.365 13.540 38.836 1.00 40.08 268 LEU C C 1
ATOM 2142 O O . LEU C 2 239 ? -8.911 12.440 38.713 1.00 39.49 268 LEU C O 1
ATOM 2147 N N . PHE C 2 240 ? -9.042 14.657 39.101 1.00 41.52 269 PHE C N 1
ATOM 2148 C CA . PHE C 2 240 ? -10.500 14.686 39.021 1.00 40.53 269 PHE C CA 1
ATOM 2149 C C . PHE C 2 240 ? -11.085 16.050 38.682 1.00 43.60 269 PHE C C 1
ATOM 2150 O O . PHE C 2 240 ? -10.295 16.980 38.421 1.00 45.39 269 PHE C O 1
ATOM 2159 N N . THR D 2 2 ? -12.502 13.894 26.922 1.00 55.26 31 THR D N 1
ATOM 2160 C CA . THR D 2 2 ? -11.132 14.059 27.504 1.00 52.96 31 THR D CA 1
ATOM 2161 C C . THR D 2 2 ? -9.972 13.888 26.501 1.00 49.75 31 THR D C 1
ATOM 2162 O O . THR D 2 2 ? -9.220 14.845 26.284 1.00 51.80 31 THR D O 1
ATOM 2166 N N . LEU D 2 3 ? -9.850 12.725 25.847 1.00 42.59 32 LEU D N 1
ATOM 2167 C CA . LEU D 2 3 ? -8.744 12.535 24.889 1.00 38.03 32 LEU D CA 1
ATOM 2168 C C . LEU D 2 3 ? -9.068 12.208 23.428 1.00 32.22 32 LEU D C 1
ATOM 2169 O O . LEU D 2 3 ? -9.806 11.264 23.134 1.00 27.90 32 LEU D O 1
ATOM 2174 N N . TYR D 2 4 ? -8.472 12.989 22.521 1.00 31.01 33 TYR D N 1
ATOM 2175 C CA . TYR D 2 4 ? -8.639 12.815 21.079 1.00 29.01 33 TYR D CA 1
ATOM 2176 C C . TYR D 2 4 ? -7.394 12.273 20.383 1.00 28.71 33 TYR D C 1
ATOM 2177 O O . TYR D 2 4 ? -6.265 12.663 20.698 1.00 27.10 33 TYR D O 1
ATOM 2186 N N . PRO D 2 5 ? -7.581 11.357 19.421 1.00 28.43 34 PRO D N 1
ATOM 2187 C CA . PRO D 2 5 ? -6.437 10.859 18.666 1.00 29.86 34 PRO D CA 1
ATOM 2188 C C . PRO D 2 5 ? -6.154 11.763 17.470 1.00 31.51 34 PRO D C 1
ATOM 2189 O O . PRO D 2 5 ? -7.045 12.476 16.998 1.00 31.06 34 PRO D O 1
ATOM 2193 N N . TYR D 2 6 ? -4.904 11.800 17.030 1.00 32.65 35 TYR D N 1
ATOM 2194 C CA . TYR D 2 6 ? -4.591 12.481 15.788 1.00 31.84 35 TYR D CA 1
ATOM 2195 C C . TYR D 2 6 ? -4.387 11.391 14.733 1.00 31.44 35 TYR D C 1
ATOM 2196 O O . TYR D 2 6 ? -5.321 11.026 14.024 1.00 37.25 35 TYR D O 1
ATOM 2205 N N . ASP D 2 7 ? -3.175 10.857 14.655 1.00 27.47 36 ASP D N 1
ATOM 2206 C CA . ASP D 2 7 ? -2.843 9.744 13.773 1.00 30.02 36 ASP D CA 1
ATOM 2207 C C . ASP D 2 7 ? -3.262 8.431 14.469 1.00 27.99 36 ASP D C 1
ATOM 2208 O O . ASP D 2 7 ? -4.072 8.438 15.407 1.00 30.60 36 ASP D O 1
ATOM 2213 N N . THR D 2 8 ? -2.705 7.313 14.014 1.00 27.28 37 THR D N 1
ATOM 2214 C CA . THR D 2 8 ? -2.985 6.009 14.598 1.00 24.69 37 THR D CA 1
ATOM 2215 C C . THR D 2 8 ? -2.177 5.756 15.873 1.00 25.64 37 THR D C 1
ATOM 2216 O O . THR D 2 8 ? -1.076 6.281 16.055 1.00 24.46 37 THR D O 1
ATOM 2220 N N . ASN D 2 9 ? -2.755 4.954 16.756 1.00 21.86 38 ASN D N 1
ATOM 2221 C CA . ASN D 2 9 ? -2.087 4.508 17.965 1.00 24.05 38 ASN D CA 1
ATOM 2222 C C . ASN D 2 9 ? -1.947 2.985 17.929 1.00 23.90 38 ASN D C 1
ATOM 2223 O O . ASN D 2 9 ? -2.943 2.256 17.890 1.00 25.94 38 ASN D O 1
ATOM 2228 N N . TYR D 2 10 ? -0.708 2.508 17.927 1.00 23.24 39 TYR D N 1
ATOM 2229 C CA . TYR D 2 10 ? -0.455 1.075 17.840 1.00 22.89 39 TYR D CA 1
ATOM 2230 C C . TYR D 2 10 ? 0.823 0.631 18.550 1.00 24.45 39 TYR D C 1
ATOM 2231 O O . TYR D 2 10 ? 1.714 1.433 18.826 1.00 22.03 39 TYR D O 1
ATOM 2240 N N . LEU D 2 11 ? 0.900 -0.673 18.789 1.00 24.24 40 LEU D N 1
ATOM 2241 C CA . LEU D 2 11 ? 2.066 -1.342 19.342 1.00 26.49 40 LEU D CA 1
ATOM 2242 C C . LEU D 2 11 ? 2.210 -2.649 18.550 1.00 25.06 40 LEU D C 1
ATOM 2243 O O . LEU D 2 11 ? 1.308 -3.483 18.555 1.00 26.40 40 LEU D O 1
ATOM 2248 N N . ILE D 2 12 ? 3.323 -2.803 17.842 1.00 24.54 41 ILE D N 1
ATOM 2249 C CA . ILE D 2 12 ? 3.575 -4.008 17.045 1.00 25.46 41 ILE D CA 1
ATOM 2250 C C . ILE D 2 12 ? 4.972 -4.573 17.304 1.00 25.66 41 ILE D C 1
ATOM 2251 O O . ILE D 2 12 ? 5.856 -3.876 17.810 1.00 25.08 41 ILE D O 1
ATOM 2256 N N . TYR D 2 13 ? 5.148 -5.857 17.012 1.00 23.23 42 TYR D N 1
ATOM 2257 C CA . TYR D 2 13 ? 6.458 -6.488 17.120 1.00 25.74 42 TYR D CA 1
ATOM 2258 C C . TYR D 2 13 ? 6.957 -6.672 15.704 1.00 26.20 42 TYR D C 1
ATOM 2259 O O . TYR D 2 13 ? 6.226 -7.190 14.850 1.00 30.18 42 TYR D O 1
ATOM 2268 N N . THR D 2 14 ? 8.197 -6.255 15.451 1.00 25.02 43 THR D N 1
ATOM 2269 C CA . THR D 2 14 ? 8.694 -6.149 14.087 1.00 23.80 43 THR D CA 1
ATOM 2270 C C . THR D 2 14 ? 10.044 -6.799 13.873 1.00 25.14 43 THR D C 1
ATOM 2271 O O . THR D 2 14 ? 10.797 -7.027 14.821 1.00 22.79 43 THR D O 1
ATOM 2275 N N . GLN D 2 15 ? 10.334 -7.097 12.612 1.00 25.02 44 GLN D N 1
ATOM 2276 C CA . GLN D 2 15 ? 11.700 -7.389 12.212 1.00 27.59 44 GLN D CA 1
ATOM 2277 C C . GLN D 2 15 ? 12.011 -6.581 10.973 1.00 24.71 44 GLN D C 1
ATOM 2278 O O . GLN D 2 15 ? 11.177 -6.439 10.095 1.00 26.71 44 GLN D O 1
ATOM 2284 N N . THR D 2 16 ? 13.205 -6.012 10.940 1.00 27.50 45 THR D N 1
ATOM 2285 C CA . THR D 2 16 ? 13.673 -5.279 9.773 1.00 27.74 45 THR D CA 1
ATOM 2286 C C . THR D 2 16 ? 14.637 -6.147 8.968 1.00 28.78 45 THR D C 1
ATOM 2287 O O . THR D 2 16 ? 15.247 -7.065 9.517 1.00 26.59 45 THR D O 1
ATOM 2291 N N . SER D 2 17 ? 14.761 -5.854 7.672 1.00 28.05 46 SER D N 1
ATOM 2292 C CA . SER D 2 17 ? 15.680 -6.576 6.780 1.00 29.17 46 SER D CA 1
ATOM 2293 C C . SER D 2 17 ? 17.130 -6.357 7.216 1.00 30.57 46 SER D C 1
ATOM 2294 O O . SER D 2 17 ? 17.938 -7.282 7.220 1.00 29.34 46 SER D O 1
ATOM 2297 N N . ASP D 2 18 ? 17.412 -5.150 7.696 1.00 33.96 47 ASP D N 1
ATOM 2298 C CA . ASP D 2 18 ? 18.752 -4.774 8.143 1.00 35.85 47 ASP D CA 1
ATOM 2299 C C . ASP D 2 18 ? 18.696 -3.587 9.103 1.00 35.12 47 ASP D C 1
ATOM 2300 O O . ASP D 2 18 ? 17.909 -2.659 8.919 1.00 35.03 47 ASP D O 1
ATOM 2305 N N . LEU D 2 19 ? 19.504 -3.649 10.158 1.00 33.95 48 LEU D N 1
ATOM 2306 C CA . LEU D 2 19 ? 19.557 -2.588 11.158 1.00 31.68 48 LEU D CA 1
ATOM 2307 C C . LEU D 2 19 ? 20.700 -1.647 10.787 1.00 34.15 48 LEU D C 1
ATOM 2308 O O . LEU D 2 19 ? 21.820 -2.096 10.527 1.00 35.47 48 LEU D O 1
ATOM 2313 N N . ASN D 2 20 ? 20.403 -0.347 10.779 1.00 33.99 49 ASN D N 1
ATOM 2314 C CA . ASN D 2 20 ? 21.363 0.700 10.440 1.00 31.98 49 ASN D CA 1
ATOM 2315 C C . ASN D 2 20 ? 22.361 0.956 11.575 1.00 32.02 49 ASN D C 1
ATOM 2316 O O . ASN D 2 20 ? 22.282 1.973 12.267 1.00 34.18 49 ASN D O 1
ATOM 2321 N N . LYS D 2 21 ? 23.308 0.040 11.760 1.00 33.30 50 LYS D N 1
ATOM 2322 C CA . LYS D 2 21 ? 24.319 0.180 12.807 1.00 31.74 50 LYS D CA 1
ATOM 2323 C C . LYS D 2 21 ? 25.263 1.358 12.557 1.00 31.17 50 LYS D C 1
ATOM 2324 O O . LYS D 2 21 ? 25.796 1.954 13.492 1.00 29.84 50 LYS D O 1
ATOM 2330 N N . GLU D 2 22 ? 25.419 1.717 11.290 1.00 33.19 51 GLU D N 1
ATOM 2331 C CA . GLU D 2 22 ? 26.348 2.768 10.869 1.00 34.89 51 GLU D CA 1
ATOM 2332 C C . GLU D 2 22 ? 25.985 4.122 11.474 1.00 30.08 51 GLU D C 1
ATOM 2333 O O . GLU D 2 22 ? 26.833 4.789 12.063 1.00 35.19 51 GLU D O 1
ATOM 2339 N N . ALA D 2 23 ? 24.718 4.513 11.338 1.00 30.79 52 ALA D N 1
ATOM 2340 C CA . ALA D 2 23 ? 24.233 5.788 11.871 1.00 28.75 52 ALA D CA 1
ATOM 2341 C C . ALA D 2 23 ? 24.368 5.870 13.378 1.00 29.71 52 ALA D C 1
ATOM 2342 O O . ALA D 2 23 ? 24.621 6.948 13.913 1.00 30.65 52 ALA D O 1
ATOM 2344 N N . ILE D 2 24 ? 24.227 4.729 14.056 1.00 30.35 53 ILE D N 1
ATOM 2345 C CA . ILE D 2 24 ? 24.304 4.681 15.521 1.00 27.22 53 ILE D CA 1
ATOM 2346 C C . ILE D 2 24 ? 25.629 4.158 16.093 1.00 28.31 53 ILE D C 1
ATOM 2347 O O . ILE D 2 24 ? 25.688 3.778 17.256 1.00 25.60 53 ILE D O 1
ATOM 2352 N N . ALA D 2 25 ? 26.701 4.185 15.300 1.00 30.76 54 ALA D N 1
ATOM 2353 C CA . ALA D 2 25 ? 28.003 3.671 15.748 1.00 30.43 54 ALA D CA 1
ATOM 2354 C C . ALA D 2 25 ? 28.523 4.285 17.062 1.00 32.89 54 ALA D C 1
ATOM 2355 O O . ALA D 2 25 ? 29.285 3.642 17.786 1.00 34.62 54 ALA D O 1
ATOM 2357 N N . SER D 2 26 ? 28.076 5.500 17.384 1.00 33.49 55 SER D N 1
ATOM 2358 C CA . SER D 2 26 ? 28.424 6.175 18.643 1.00 36.46 55 SER D CA 1
ATOM 2359 C C . SER D 2 26 ? 27.952 5.426 19.884 1.00 35.73 55 SER D C 1
ATOM 2360 O O . SER D 2 26 ? 28.618 5.455 20.919 1.00 39.31 55 SER D O 1
ATOM 2363 N N . TYR D 2 27 ? 26.766 4.828 19.808 1.00 34.99 56 TYR D N 1
ATOM 2364 C CA . TYR D 2 27 ? 26.231 4.050 20.922 1.00 33.28 56 TYR D CA 1
ATOM 2365 C C . TYR D 2 27 ? 27.117 2.827 21.079 1.00 33.54 56 TYR D C 1
ATOM 2366 O O . TYR D 2 27 ? 27.381 2.131 20.104 1.00 34.38 56 TYR D O 1
ATOM 2375 N N . ASP D 2 28 ? 27.616 2.594 22.289 1.00 36.67 57 ASP D N 1
ATOM 2376 C CA . ASP D 2 28 ? 28.501 1.458 22.534 1.00 39.25 57 ASP D CA 1
ATOM 2377 C C . ASP D 2 28 ? 27.804 0.123 22.277 1.00 36.38 57 ASP D C 1
ATOM 2378 O O . ASP D 2 28 ? 28.440 -0.848 21.875 1.00 37.89 57 ASP D O 1
ATOM 2383 N N . TRP D 2 29 ? 26.489 0.091 22.481 1.00 32.85 58 TRP D N 1
ATOM 2384 C CA . TRP D 2 29 ? 25.708 -1.130 22.299 1.00 30.74 58 TRP D CA 1
ATOM 2385 C C . TRP D 2 29 ? 25.425 -1.502 20.833 1.00 26.97 58 TRP D C 1
ATOM 2386 O O . TRP D 2 29 ? 25.064 -2.642 20.540 1.00 29.74 58 TRP D O 1
ATOM 2397 N N . ALA D 2 30 ? 25.631 -0.547 19.929 1.00 27.04 59 ALA D N 1
ATOM 2398 C CA . ALA D 2 30 ? 25.232 -0.656 18.522 1.00 28.00 59 ALA D CA 1
ATOM 2399 C C . ALA D 2 30 ? 25.764 -1.856 17.751 1.00 29.86 59 ALA D C 1
ATOM 2400 O O . ALA D 2 30 ? 25.057 -2.428 16.910 1.00 30.24 59 ALA D O 1
ATOM 2402 N N . GLU D 2 31 ? 27.000 -2.248 18.043 1.00 34.95 60 GLU D N 1
ATOM 2403 C CA . GLU D 2 31 ? 27.619 -3.391 17.370 1.00 35.42 60 GLU D CA 1
ATOM 2404 C C . GLU D 2 31 ? 26.846 -4.690 17.616 1.00 33.67 60 GLU D C 1
ATOM 2405 O O . GLU D 2 31 ? 26.925 -5.624 16.811 1.00 33.76 60 GLU D O 1
ATOM 2411 N N . ASN D 2 32 ? 26.077 -4.725 18.708 1.00 31.75 61 ASN D N 1
ATOM 2412 C CA . ASN D 2 32 ? 25.252 -5.885 19.066 1.00 32.39 61 ASN D CA 1
ATOM 2413 C C . ASN D 2 32 ? 23.757 -5.661 18.834 1.00 30.73 61 ASN D C 1
ATOM 2414 O O . ASN D 2 32 ? 22.923 -6.350 19.430 1.00 29.56 61 ASN D O 1
ATOM 2419 N N . ALA D 2 33 ? 23.420 -4.703 17.974 1.00 28.08 62 ALA D N 1
ATOM 2420 C CA . ALA D 2 33 ? 22.023 -4.372 17.700 1.00 29.14 62 ALA D CA 1
ATOM 2421 C C . ALA D 2 33 ? 21.339 -5.527 16.964 1.00 28.53 62 ALA D C 1
ATOM 2422 O O . ALA D 2 33 ? 21.956 -6.182 16.122 1.00 31.13 62 ALA D O 1
ATOM 2424 N N . ARG D 2 34 ? 20.082 -5.795 17.306 1.00 27.49 63 ARG D N 1
ATOM 2425 C CA . ARG D 2 34 ? 19.340 -6.889 16.668 1.00 28.94 63 ARG D CA 1
ATOM 2426 C C . ARG D 2 34 ? 18.335 -6.369 15.660 1.00 28.07 63 ARG D C 1
ATOM 2427 O O . ARG D 2 34 ? 17.982 -5.193 15.687 1.00 29.08 63 ARG D O 1
ATOM 2435 N N . LYS D 2 35 ? 17.874 -7.247 14.772 1.00 29.76 64 LYS D N 1
ATOM 2436 C CA . LYS D 2 35 ? 16.927 -6.851 13.731 1.00 28.39 64 LYS D CA 1
ATOM 2437 C C . LYS D 2 35 ? 15.466 -6.822 14.194 1.00 27.85 64 LYS D C 1
ATOM 2438 O O . LYS D 2 35 ? 14.625 -6.223 13.525 1.00 25.79 64 LYS D O 1
ATOM 2444 N N . ASP D 2 36 ? 15.164 -7.469 15.322 1.00 26.00 65 ASP D N 1
ATOM 2445 C CA . ASP D 2 36 ? 13.795 -7.478 15.850 1.00 24.41 65 ASP D CA 1
ATOM 2446 C C . ASP D 2 36 ? 13.573 -6.443 16.959 1.00 23.31 65 ASP D C 1
ATOM 2447 O O . ASP D 2 36 ? 14.352 -6.329 17.924 1.00 20.06 65 ASP D O 1
ATOM 2452 N N . GLU D 2 37 ? 12.485 -5.696 16.815 1.00 19.11 66 GLU D N 1
ATOM 2453 C CA . GLU D 2 37 ? 12.222 -4.550 17.657 1.00 20.34 66 GLU D CA 1
ATOM 2454 C C . GLU D 2 37 ? 10.735 -4.356 17.864 1.00 20.83 66 GLU D C 1
ATOM 2455 O O . GLU D 2 37 ? 9.924 -4.660 16.981 1.00 24.55 66 GLU D O 1
ATOM 2461 N N . VAL D 2 38 ? 10.386 -3.799 19.013 1.00 17.43 67 VAL D N 1
ATOM 2462 C CA . VAL D 2 38 ? 9.026 -3.333 19.244 1.00 18.28 67 VAL D CA 1
ATOM 2463 C C . VAL D 2 38 ? 8.894 -1.926 18.656 1.00 20.09 67 VAL D C 1
ATOM 2464 O O . VAL D 2 38 ? 9.722 -1.042 18.902 1.00 20.64 67 VAL D O 1
ATOM 2468 N N . LYS D 2 39 ? 7.864 -1.730 17.848 1.00 21.17 68 LYS D N 1
ATOM 2469 C CA . LYS D 2 39 ? 7.593 -0.418 17.290 1.00 20.37 68 LYS D CA 1
ATOM 2470 C C . LYS D 2 39 ? 6.232 0.020 17.799 1.00 22.57 68 LYS D C 1
ATOM 2471 O O . LYS D 2 39 ? 5.283 -0.758 17.817 1.00 23.37 68 LYS D O 1
ATOM 2477 N N . PHE D 2 40 ? 6.152 1.250 18.284 1.00 23.08 69 PHE D N 1
ATOM 2478 C CA . PHE D 2 40 ? 4.872 1.784 18.710 1.00 23.16 69 PHE D CA 1
ATOM 2479 C C . PHE D 2 40 ? 4.765 3.263 18.423 1.00 25.41 69 PHE D C 1
ATOM 2480 O O . PHE D 2 40 ? 5.768 3.988 18.368 1.00 25.97 69 PHE D O 1
ATOM 2488 N N . GLN D 2 41 ? 3.533 3.679 18.169 1.00 23.18 70 GLN D N 1
ATOM 2489 C CA . GLN D 2 41 ? 3.217 5.059 17.904 1.00 19.50 70 GLN D CA 1
ATOM 2490 C C . GLN D 2 41 ? 2.096 5.492 18.844 1.00 23.64 70 GLN D C 1
ATOM 2491 O O . GLN D 2 41 ? 1.125 4.759 19.071 1.00 17.51 70 GLN D O 1
ATOM 2497 N N . LEU D 2 42 ? 2.263 6.678 19.406 1.00 23.32 71 LEU D N 1
ATOM 2498 C CA . LEU D 2 42 ? 1.243 7.293 20.234 1.00 28.71 71 LEU D CA 1
ATOM 2499 C C . LEU D 2 42 ? 0.952 8.557 19.453 1.00 28.01 71 LEU D C 1
ATOM 2500 O O . LEU D 2 42 ? 1.873 9.164 18.904 1.00 26.31 71 LEU D O 1
ATOM 2505 N N . SER D 2 43 ? -0.323 8.914 19.340 1.00 27.47 72 SER D N 1
ATOM 2506 C CA . SER D 2 43 ? -0.691 10.119 18.607 1.00 27.85 72 SER D CA 1
ATOM 2507 C C . SER D 2 43 ? -2.002 10.710 19.093 1.00 28.73 72 SER D C 1
ATOM 2508 O O . SER D 2 43 ? -3.055 10.062 19.049 1.00 27.64 72 SER D O 1
ATOM 2511 N N . LEU D 2 44 ? -1.915 11.965 19.531 1.00 27.82 73 LEU D N 1
ATOM 2512 C CA . LEU D 2 44 ? -3.021 12.666 20.158 1.00 28.93 73 LEU D CA 1
ATOM 2513 C C . LEU D 2 44 ? -3.231 14.059 19.566 1.00 26.53 73 LEU D C 1
ATOM 2514 O O . LEU D 2 44 ? -2.278 14.709 19.134 1.00 28.71 73 LEU D O 1
ATOM 2519 N N . ALA D 2 45 ? -4.491 14.482 19.497 1.00 23.92 74 ALA D N 1
ATOM 2520 C CA . ALA D 2 45 ? -4.844 15.836 19.075 1.00 25.82 74 ALA D CA 1
ATOM 2521 C C . ALA D 2 45 ? -5.296 16.622 20.295 1.00 25.66 74 ALA D C 1
ATOM 2522 O O . ALA D 2 45 ? -5.925 16.060 21.188 1.00 30.21 74 ALA D O 1
ATOM 2524 N N . PHE D 2 46 ? -4.956 17.906 20.353 1.00 26.83 75 PHE D N 1
ATOM 2525 C CA . PHE D 2 46 ? -5.371 18.747 21.472 1.00 27.05 75 PHE D CA 1
ATOM 2526 C C . PHE D 2 46 ? -6.071 19.995 20.974 1.00 29.45 75 PHE D C 1
ATOM 2527 O O . PHE D 2 46 ? -5.428 20.921 20.483 1.00 29.61 75 PHE D O 1
ATOM 2535 N N . PRO D 2 47 ? -7.409 20.016 21.044 1.00 30.18 76 PRO D N 1
ATOM 2536 C CA . PRO D 2 47 ? -8.149 21.211 20.635 1.00 32.48 76 PRO D CA 1
ATOM 2537 C C . PRO D 2 47 ? -7.890 22.348 21.614 1.00 32.42 76 PRO D C 1
ATOM 2538 O O . PRO D 2 47 ? -8.142 22.201 22.816 1.00 34.62 76 PRO D O 1
ATOM 2542 N N . LEU D 2 48 ? -7.298 23.432 21.128 1.00 31.39 77 LEU D N 1
ATOM 2543 C CA . LEU D 2 48 ? -6.952 24.553 21.999 1.00 35.61 77 LEU D CA 1
ATOM 2544 C C . LEU D 2 48 ? -8.036 25.625 21.965 1.00 35.51 77 LEU D C 1
ATOM 2545 O O . LEU D 2 48 ? -8.538 26.059 23.009 1.00 39.49 77 LEU D O 1
ATOM 2550 N N . TRP D 2 49 ? -8.447 25.988 20.756 1.00 33.82 78 TRP D N 1
ATOM 2551 C CA . TRP D 2 49 ? -9.380 27.085 20.564 1.00 31.86 78 TRP D CA 1
ATOM 2552 C C . TRP D 2 49 ? -10.349 26.778 19.426 1.00 30.68 78 TRP D C 1
ATOM 2553 O O . TRP D 2 49 ? -10.034 26.968 18.253 1.00 33.47 78 TRP D O 1
ATOM 2564 N N . ARG D 2 50 ? -11.520 26.264 19.787 1.00 35.52 79 ARG D N 1
ATOM 2565 C CA . ARG D 2 50 ? -12.585 26.013 18.826 1.00 35.73 79 ARG D CA 1
ATOM 2566 C C . ARG D 2 50 ? -13.245 27.331 18.416 1.00 37.29 79 ARG D C 1
ATOM 2567 O O . ARG D 2 50 ? -13.457 28.217 19.249 1.00 38.47 79 ARG D O 1
ATOM 2575 N N . GLY D 2 51 ? -13.569 27.447 17.133 1.00 35.14 80 GLY D N 1
ATOM 2576 C CA . GLY D 2 51 ? -14.248 28.629 16.639 1.00 35.61 80 GLY D CA 1
ATOM 2577 C C . GLY D 2 51 ? -13.378 29.854 16.439 1.00 34.98 80 GLY D C 1
ATOM 2578 O O . GLY D 2 51 ? -13.900 30.949 16.231 1.00 38.03 80 GLY D O 1
ATOM 2579 N N . ILE D 2 52 ? -12.060 29.681 16.466 1.00 34.87 81 ILE D N 1
ATOM 2580 C CA . ILE D 2 52 ? -11.162 30.810 16.287 1.00 35.58 81 ILE D CA 1
ATOM 2581 C C . ILE D 2 52 ? -11.423 31.561 14.973 1.00 38.89 81 ILE D C 1
ATOM 2582 O O . ILE D 2 52 ? -11.339 32.788 14.947 1.00 39.17 81 ILE D O 1
ATOM 2587 N N . LEU D 2 53 ? -11.807 30.834 13.916 1.00 36.89 82 LEU D N 1
ATOM 2588 C CA . LEU D 2 53 ? -12.133 31.435 12.617 1.00 36.99 82 LEU D CA 1
ATOM 2589 C C . LEU D 2 53 ? -13.494 30.967 12.085 1.00 38.10 82 LEU D C 1
ATOM 2590 O O . LEU D 2 53 ? -13.647 30.738 10.881 1.00 39.15 82 LEU D O 1
ATOM 2595 N N . GLY D 2 54 ? -14.470 30.798 12.977 1.00 39.31 83 GLY D N 1
ATOM 2596 C CA . GLY D 2 54 ? -15.773 30.301 12.561 1.00 39.63 83 GLY D CA 1
ATOM 2597 C C . GLY D 2 54 ? -16.175 29.007 13.252 1.00 41.56 83 GLY D C 1
ATOM 2598 O O . GLY D 2 54 ? -15.318 28.307 13.780 1.00 40.12 83 GLY D O 1
ATOM 2599 N N . PRO D 2 55 ? -17.466 28.626 13.197 1.00 43.24 84 PRO D N 1
ATOM 2600 C CA . PRO D 2 55 ? -18.072 27.444 13.826 1.00 44.06 84 PRO D CA 1
ATOM 2601 C C . PRO D 2 55 ? -17.368 26.123 13.460 1.00 45.23 84 PRO D C 1
ATOM 2602 O O . PRO D 2 55 ? -17.423 25.166 14.231 1.00 48.32 84 PRO D O 1
ATOM 2606 N N . ASN D 2 56 ? -16.727 26.059 12.296 1.00 45.59 85 ASN D N 1
ATOM 2607 C CA . ASN D 2 56 ? -16.142 24.801 11.817 1.00 43.17 85 ASN D CA 1
ATOM 2608 C C . ASN D 2 56 ? -14.611 24.775 11.845 1.00 40.73 85 ASN D C 1
ATOM 2609 O O . ASN D 2 56 ? -13.985 23.932 11.199 1.00 40.52 85 ASN D O 1
ATOM 2614 N N . SER D 2 57 ? -14.013 25.705 12.579 1.00 39.22 86 SER D N 1
ATOM 2615 C CA . SER D 2 57 ? -12.566 25.804 12.631 1.00 34.66 86 SER D CA 1
ATOM 2616 C C . SER D 2 57 ? -12.041 25.497 14.013 1.00 35.20 86 SER D C 1
ATOM 2617 O O . SER D 2 57 ? -12.790 25.486 14.992 1.00 36.96 86 SER D O 1
ATOM 2620 N N . VAL D 2 58 ? -10.737 25.266 14.095 1.00 34.25 87 VAL D N 1
ATOM 2621 C CA . VAL D 2 58 ? -10.113 24.948 15.368 1.00 34.21 87 VAL D CA 1
ATOM 2622 C C . VAL D 2 58 ? -8.624 25.240 15.326 1.00 31.52 87 VAL D C 1
ATOM 2623 O O . VAL D 2 58 ? -7.932 24.897 14.367 1.00 31.68 87 VAL D O 1
ATOM 2627 N N . LEU D 2 59 ? -8.158 25.960 16.337 1.00 29.63 88 LEU D N 1
ATOM 2628 C CA . LEU D 2 59 ? -6.734 26.127 16.541 1.00 27.49 88 LEU D CA 1
ATOM 2629 C C . LEU D 2 59 ? -6.405 24.899 17.383 1.00 29.84 88 LEU D C 1
ATOM 2630 O O . LEU D 2 59 ? -7.047 24.650 18.408 1.00 29.15 88 LEU D O 1
ATOM 2635 N N . GLY D 2 60 ? -5.469 24.089 16.906 1.00 31.09 89 GLY D N 1
ATOM 2636 C CA . GLY D 2 60 ? -5.175 22.840 17.585 1.00 28.99 89 GLY D CA 1
ATOM 2637 C C . GLY D 2 60 ? -3.707 22.487 17.636 1.00 27.20 89 GLY D C 1
ATOM 2638 O O . GLY D 2 60 ? -2.855 23.128 17.012 1.00 28.78 89 GLY D O 1
ATOM 2639 N N . ALA D 2 61 ? -3.408 21.450 18.403 1.00 27.16 90 ALA D N 1
ATOM 2640 C CA . ALA D 2 61 ? -2.047 20.953 18.519 1.00 24.59 90 ALA D CA 1
ATOM 2641 C C . ALA D 2 61 ? -2.117 19.444 18.463 1.00 23.64 90 ALA D C 1
ATOM 2642 O O . ALA D 2 61 ? -3.148 18.852 18.780 1.00 24.37 90 ALA D O 1
ATOM 2644 N N . SER D 2 62 ? -1.035 18.819 18.025 1.00 23.61 91 SER D N 1
ATOM 2645 C CA . SER D 2 62 ? -0.973 17.372 18.011 1.00 23.14 91 SER D CA 1
ATOM 2646 C C . SER D 2 62 ? 0.417 16.926 18.414 1.00 25.98 91 SER D C 1
ATOM 2647 O O . SER D 2 62 ? 1.356 17.723 18.442 1.00 23.95 91 SER D O 1
ATOM 2650 N N . TYR D 2 63 ? 0.536 15.652 18.759 1.00 23.74 92 TYR D N 1
ATOM 2651 C CA . TYR D 2 63 ? 1.816 15.092 19.141 1.00 24.73 92 TYR D CA 1
ATOM 2652 C C . TYR D 2 63 ? 1.849 13.645 18.722 1.00 25.12 92 TYR D C 1
ATOM 2653 O O . TYR D 2 63 ? 1.019 12.839 19.148 1.00 26.24 92 TYR D O 1
ATOM 2662 N N . THR D 2 64 ? 2.796 13.325 17.859 1.00 26.46 93 THR D N 1
ATOM 2663 C CA . THR D 2 64 ? 2.966 11.956 17.407 1.00 25.77 93 THR D CA 1
ATOM 2664 C C . THR D 2 64 ? 4.361 11.504 17.777 1.00 24.79 93 THR D C 1
ATOM 2665 O O . THR D 2 64 ? 5.345 12.199 17.515 1.00 22.07 93 THR D O 1
ATOM 2669 N N . GLN D 2 65 ? 4.427 10.361 18.452 1.00 25.16 94 GLN D N 1
ATOM 2670 C CA . GLN D 2 65 ? 5.698 9.782 18.857 1.00 25.52 94 GLN D CA 1
ATOM 2671 C C . GLN D 2 65 ? 5.834 8.368 18.296 1.00 23.65 94 GLN D C 1
ATOM 2672 O O . GLN D 2 65 ? 4.923 7.558 18.424 1.00 25.39 94 GLN D O 1
ATOM 2678 N N . LYS D 2 66 ? 6.953 8.097 17.633 1.00 21.34 95 LYS D N 1
ATOM 2679 C CA . LYS D 2 66 ? 7.257 6.751 17.147 1.00 21.77 95 LYS D CA 1
ATOM 2680 C C . LYS D 2 66 ? 8.524 6.291 17.863 1.00 21.84 95 LYS D C 1
ATOM 2681 O O . LYS D 2 66 ? 9.492 7.053 17.967 1.00 17.63 95 LYS D O 1
ATOM 2687 N N . SER D 2 67 ? 8.508 5.059 18.366 1.00 22.46 96 SER D N 1
ATOM 2688 C CA . SER D 2 67 ? 9.649 4.501 19.083 1.00 20.02 96 SER D CA 1
ATOM 2689 C C . SER D 2 67 ? 10.021 3.122 18.572 1.00 24.92 96 SER D C 1
ATOM 2690 O O . SER D 2 67 ? 9.151 2.317 18.246 1.00 22.59 96 SER D O 1
ATOM 2693 N N . TRP D 2 68 ? 11.323 2.854 18.529 1.00 23.09 97 TRP D N 1
ATOM 2694 C CA . TRP D 2 68 ? 11.840 1.536 18.167 1.00 22.14 97 TRP D CA 1
ATOM 2695 C C . TRP D 2 68 ? 12.663 1.024 19.342 1.00 21.88 97 TRP D C 1
ATOM 2696 O O . TRP D 2 68 ? 13.668 1.623 19.715 1.00 22.89 97 TRP D O 1
ATOM 2707 N N . TRP D 2 69 ? 12.224 -0.098 19.901 1.00 23.70 98 TRP D N 1
ATOM 2708 C CA . TRP D 2 69 ? 12.744 -0.627 21.162 1.00 21.69 98 TRP D CA 1
ATOM 2709 C C . TRP D 2 69 ? 13.324 -2.036 21.010 1.00 20.97 98 TRP D C 1
ATOM 2710 O O . TRP D 2 69 ? 12.609 -2.984 20.671 1.00 24.24 98 TRP D O 1
ATOM 2721 N N . GLN D 2 70 ? 14.623 -2.164 21.275 1.00 24.05 99 GLN D N 1
ATOM 2722 C CA . GLN D 2 70 ? 15.345 -3.437 21.161 1.00 21.92 99 GLN D CA 1
ATOM 2723 C C . GLN D 2 70 ? 15.016 -4.353 22.333 1.00 24.09 99 GLN D C 1
ATOM 2724 O O . GLN D 2 70 ? 15.891 -4.703 23.124 1.00 24.42 99 GLN D O 1
ATOM 2730 N N . LEU D 2 71 ? 13.765 -4.786 22.403 1.00 22.44 100 LEU D N 1
ATOM 2731 C CA . LEU D 2 71 ? 13.271 -5.544 23.540 1.00 23.46 100 LEU D CA 1
ATOM 2732 C C . LEU D 2 71 ? 14.032 -6.849 23.832 1.00 25.40 100 LEU D C 1
ATOM 2733 O O . LEU D 2 71 ? 14.363 -7.117 24.978 1.00 23.60 100 LEU D O 1
ATOM 2738 N N . SER D 2 72 ? 14.343 -7.626 22.796 1.00 25.87 101 SER D N 1
ATOM 2739 C CA . SER D 2 72 ? 15.004 -8.913 22.970 1.00 27.48 101 SER D CA 1
ATOM 2740 C C . SER D 2 72 ? 16.495 -8.795 23.299 1.00 33.63 101 SER D C 1
ATOM 2741 O O . SER D 2 72 ? 17.137 -9.771 23.685 1.00 31.43 101 SER D O 1
ATOM 2744 N N . ASN D 2 73 ? 17.055 -7.604 23.126 1.00 31.76 102 ASN D N 1
ATOM 2745 C CA . ASN D 2 73 ? 18.493 -7.435 23.267 1.00 32.52 102 ASN D CA 1
ATOM 2746 C C . ASN D 2 73 ? 18.903 -7.262 24.728 1.00 31.42 102 ASN D C 1
ATOM 2747 O O . ASN D 2 73 ? 19.476 -6.240 25.106 1.00 31.36 102 ASN D O 1
ATOM 2752 N N . SER D 2 74 ? 18.630 -8.287 25.534 1.00 33.20 103 SER D N 1
ATOM 2753 C CA . SER D 2 74 ? 18.930 -8.262 26.965 1.00 36.85 103 SER D CA 1
ATOM 2754 C C . SER D 2 74 ? 20.428 -8.070 27.210 1.00 36.22 103 SER D C 1
ATOM 2755 O O . SER D 2 74 ? 20.820 -7.415 28.166 1.00 36.97 103 SER D O 1
ATOM 2758 N N . GLU D 2 75 ? 21.258 -8.620 26.325 1.00 41.42 104 GLU D N 1
ATOM 2759 C CA . GLU D 2 75 ? 22.709 -8.461 26.421 1.00 44.18 104 GLU D CA 1
ATOM 2760 C C . GLU D 2 75 ? 23.140 -6.994 26.524 1.00 43.80 104 GLU D C 1
ATOM 2761 O O . GLU D 2 75 ? 24.141 -6.683 27.174 1.00 41.69 104 GLU D O 1
ATOM 2767 N N . GLU D 2 76 ? 22.362 -6.100 25.912 1.00 42.43 105 GLU D N 1
ATOM 2768 C CA . GLU D 2 76 ? 22.619 -4.661 25.983 1.00 42.37 105 GLU D CA 1
ATOM 2769 C C . GLU D 2 76 ? 21.583 -3.894 26.820 1.00 39.06 105 GLU D C 1
ATOM 2770 O O . GLU D 2 76 ? 21.447 -2.681 26.673 1.00 41.16 105 GLU D O 1
ATOM 2776 N N . SER D 2 77 ? 20.878 -4.590 27.709 1.00 35.51 106 SER D N 1
ATOM 2777 C CA . SER D 2 77 ? 19.809 -3.986 28.517 1.00 32.54 106 SER D CA 1
ATOM 2778 C C . SER D 2 77 ? 18.637 -3.419 27.701 1.00 32.24 106 SER D C 1
ATOM 2779 O O . SER D 2 77 ? 18.103 -2.372 28.057 1.00 32.12 106 SER D O 1
ATOM 2782 N N . SER D 2 78 ? 18.257 -4.107 26.616 1.00 30.44 107 SER D N 1
ATOM 2783 C CA . SER D 2 78 ? 17.108 -3.748 25.760 1.00 28.50 107 SER D CA 1
ATOM 2784 C C . SER D 2 78 ? 16.892 -2.243 25.599 1.00 25.99 107 SER D C 1
ATOM 2785 O O . SER D 2 78 ? 15.875 -1.706 26.037 1.00 27.91 107 SER D O 1
ATOM 2788 N N . PRO D 2 79 ? 17.823 -1.545 24.935 1.00 22.64 108 PRO D N 1
ATOM 2789 C CA . PRO D 2 79 ? 17.687 -0.093 24.841 1.00 23.94 108 PRO D CA 1
ATOM 2790 C C . PRO D 2 79 ? 16.716 0.336 23.762 1.00 25.28 108 PRO D C 1
ATOM 2791 O O . PRO D 2 79 ? 16.364 -0.440 22.873 1.00 26.27 108 PRO D O 1
ATOM 2795 N N . PHE D 2 80 ? 16.269 1.583 23.858 1.00 27.89 109 PHE D N 1
ATOM 2796 C CA . PHE D 2 80 ? 15.555 2.206 22.752 1.00 27.19 109 PHE D CA 1
ATOM 2797 C C . PHE D 2 80 ? 16.593 2.591 21.710 1.00 26.89 109 PHE D C 1
ATOM 2798 O O . PHE D 2 80 ? 17.617 3.202 22.027 1.00 28.91 109 PHE D O 1
ATOM 2806 N N . ARG D 2 81 ? 16.366 2.175 20.477 1.00 25.30 110 ARG D N 1
ATOM 2807 C CA . ARG D 2 81 ? 17.291 2.502 19.420 1.00 25.24 110 ARG D CA 1
ATOM 2808 C C . ARG D 2 81 ? 17.038 3.916 18.912 1.00 27.14 110 ARG D C 1
ATOM 2809 O O . ARG D 2 81 ? 17.985 4.657 18.615 1.00 28.51 110 ARG D O 1
ATOM 2817 N N . GLU D 2 82 ? 15.764 4.296 18.855 1.00 23.11 111 GLU D N 1
ATOM 2818 C CA . GLU D 2 82 ? 15.360 5.559 18.260 1.00 20.83 111 GLU D CA 1
ATOM 2819 C C . GLU D 2 82 ? 13.947 5.926 18.674 1.00 20.72 111 GLU D C 1
ATOM 2820 O O . GLU D 2 82 ? 13.069 5.068 18.751 1.00 22.76 111 GLU D O 1
ATOM 2826 N N . THR D 2 83 ? 13.740 7.212 18.948 1.00 16.07 112 THR D N 1
ATOM 2827 C CA . THR D 2 83 ? 12.394 7.749 19.095 1.00 21.76 112 THR D CA 1
ATOM 2828 C C . THR D 2 83 ? 12.288 8.993 18.208 1.00 21.83 112 THR D C 1
ATOM 2829 O O . THR D 2 83 ? 13.229 9.794 18.113 1.00 22.21 112 THR D O 1
ATOM 2833 N N . ASN D 2 84 ? 11.160 9.151 17.540 1.00 21.09 113 ASN D N 1
ATOM 2834 C CA . ASN D 2 84 ? 10.899 10.391 16.831 1.00 20.42 113 ASN D CA 1
ATOM 2835 C C . ASN D 2 84 ? 9.749 11.120 17.508 1.00 19.89 113 ASN D C 1
ATOM 2836 O O . ASN D 2 84 ? 8.696 10.534 17.767 1.00 26.10 113 ASN D O 1
ATOM 2841 N N . TYR D 2 85 ? 9.952 12.402 17.783 1.00 17.80 114 TYR D N 1
ATOM 2842 C CA . TYR D 2 85 ? 8.957 13.217 18.482 1.00 22.29 114 TYR D CA 1
ATOM 2843 C C . TYR D 2 85 ? 8.422 14.259 17.513 1.00 25.03 114 TYR D C 1
ATOM 2844 O O . TYR D 2 85 ? 9.168 15.121 17.043 1.00 25.27 114 TYR D O 1
ATOM 2853 N N . GLU D 2 86 ? 7.124 14.201 17.238 1.00 24.61 115 GLU D N 1
ATOM 2854 C CA . GLU D 2 86 ? 6.538 15.066 16.224 1.00 23.30 115 GLU D CA 1
ATOM 2855 C C . GLU D 2 86 ? 5.388 15.955 16.715 1.00 28.11 115 GLU D C 1
ATOM 2856 O O . GLU D 2 86 ? 4.204 15.613 16.552 1.00 29.89 115 GLU D O 1
ATOM 2862 N N . PRO D 2 87 ? 5.718 17.104 17.333 1.00 23.26 116 PRO D N 1
ATOM 2863 C CA . PRO D 2 87 ? 4.680 18.045 17.760 1.00 26.70 116 PRO D CA 1
ATOM 2864 C C . PRO D 2 87 ? 4.224 18.930 16.585 1.00 29.67 116 PRO D C 1
ATOM 2865 O O . PRO D 2 87 ? 5.011 19.213 15.673 1.00 30.54 116 PRO D O 1
ATOM 2869 N N . GLN D 2 88 ? 2.949 19.320 16.585 1.00 31.51 117 GLN D N 1
ATOM 2870 C CA . GLN D 2 88 ? 2.384 20.163 15.525 1.00 27.90 117 GLN D CA 1
ATOM 2871 C C . GLN D 2 88 ? 1.488 21.256 16.108 1.00 29.62 117 GLN D C 1
ATOM 2872 O O . GLN D 2 88 ? 0.898 21.080 17.167 1.00 30.68 117 GLN D O 1
ATOM 2878 N N . LEU D 2 89 ? 1.398 22.382 15.405 1.00 29.83 118 LEU D N 1
ATOM 2879 C CA . LEU D 2 89 ? 0.479 23.463 15.755 1.00 30.04 118 LEU D CA 1
ATOM 2880 C C . LEU D 2 89 ? -0.217 23.804 14.455 1.00 31.78 118 LEU D C 1
ATOM 2881 O O . LEU D 2 89 ? 0.444 24.034 13.436 1.00 33.16 118 LEU D O 1
ATOM 2886 N N . PHE D 2 90 ? -1.543 23.828 14.471 1.00 28.17 119 PHE D N 1
ATOM 2887 C CA . PHE D 2 90 ? -2.269 23.992 13.230 1.00 28.34 119 PHE D CA 1
ATOM 2888 C C . PHE D 2 90 ? -3.617 24.672 13.376 1.00 31.68 119 PHE D C 1
ATOM 2889 O O . PHE D 2 90 ? -4.163 24.800 14.472 1.00 28.27 119 PHE D O 1
ATOM 2897 N N . LEU D 2 91 ? -4.131 25.120 12.239 1.00 32.36 120 LEU D N 1
ATOM 2898 C CA . LEU D 2 91 ? -5.462 25.681 12.150 1.00 32.64 120 LEU D CA 1
ATOM 2899 C C . LEU D 2 91 ? -6.210 24.681 11.287 1.00 28.32 120 LEU D C 1
ATOM 2900 O O . LEU D 2 91 ? -5.772 24.366 10.189 1.00 34.25 120 LEU D O 1
ATOM 2905 N N . GLY D 2 92 ? -7.291 24.122 11.813 1.00 31.29 121 GLY D N 1
ATOM 2906 C CA . GLY D 2 92 ? -8.035 23.123 11.067 1.00 28.05 121 GLY D CA 1
ATOM 2907 C C . GLY D 2 92 ? -9.457 23.538 10.766 1.00 28.17 121 GLY D C 1
ATOM 2908 O O . GLY D 2 92 ? -10.080 24.260 11.547 1.00 29.47 121 GLY D O 1
ATOM 2909 N N . PHE D 2 93 ? -9.974 23.064 9.637 1.00 26.31 122 PHE D N 1
ATOM 2910 C CA . PHE D 2 93 ? -11.343 23.341 9.222 1.00 28.73 122 PHE D CA 1
ATOM 2911 C C . PHE D 2 93 ? -12.045 22.056 8.796 1.00 28.17 122 PHE D C 1
ATOM 2912 O O . PHE D 2 93 ? -11.493 21.260 8.042 1.00 28.47 122 PHE D O 1
ATOM 2920 N N . ALA D 2 94 ? -13.253 21.854 9.308 1.00 30.57 123 ALA D N 1
ATOM 2921 C CA . ALA D 2 94 ? -14.136 20.778 8.870 1.00 31.21 123 ALA D CA 1
ATOM 2922 C C . ALA D 2 94 ? -14.929 21.290 7.670 1.00 35.97 123 ALA D C 1
ATOM 2923 O O . ALA D 2 94 ? -15.673 22.265 7.777 1.00 40.37 123 ALA D O 1
ATOM 2925 N N . THR D 2 95 ? -14.763 20.640 6.524 1.00 39.86 124 THR D N 1
ATOM 2926 C CA . THR D 2 95 ? -15.374 21.123 5.292 1.00 44.71 124 THR D CA 1
ATOM 2927 C C . THR D 2 95 ? -16.345 20.108 4.683 1.00 46.94 124 THR D C 1
ATOM 2928 O O . THR D 2 95 ? -16.451 18.974 5.154 1.00 46.15 124 THR D O 1
ATOM 2932 N N . ASP D 2 96 ? -17.074 20.534 3.657 1.00 50.01 125 ASP D N 1
ATOM 2933 C CA . ASP D 2 96 ? -18.072 19.689 3.002 1.00 54.78 125 ASP D CA 1
ATOM 2934 C C . ASP D 2 96 ? -18.017 19.873 1.486 1.00 55.20 125 ASP D C 1
ATOM 2935 O O . ASP D 2 96 ? -18.984 19.588 0.772 1.00 55.66 125 ASP D O 1
ATOM 2940 N N . TYR D 2 97 ? -16.871 20.360 1.020 1.00 54.78 126 TYR D N 1
ATOM 2941 C CA . TYR D 2 97 ? -16.599 20.606 -0.391 1.00 55.57 126 TYR D CA 1
ATOM 2942 C C . TYR D 2 97 ? -16.752 19.293 -1.168 1.00 54.79 126 TYR D C 1
ATOM 2943 O O . TYR D 2 97 ? -16.056 18.316 -0.891 1.00 53.01 126 TYR D O 1
ATOM 2952 N N . ARG D 2 98 ? -17.705 19.259 -2.095 1.00 54.11 127 ARG D N 1
ATOM 2953 C CA . ARG D 2 98 ? -17.921 18.088 -2.944 1.00 52.26 127 ARG D CA 1
ATOM 2954 C C . ARG D 2 98 ? -17.360 18.322 -4.348 1.00 50.31 127 ARG D C 1
ATOM 2955 O O . ARG D 2 98 ? -17.586 19.372 -4.948 1.00 51.48 127 ARG D O 1
ATOM 2963 N N . PHE D 2 99 ? -16.611 17.350 -4.858 1.00 49.21 128 PHE D N 1
ATOM 2964 C CA . PHE D 2 99 ? -15.949 17.498 -6.149 1.00 47.46 128 PHE D CA 1
ATOM 2965 C C . PHE D 2 99 ? -15.649 16.120 -6.734 1.00 49.21 128 PHE D C 1
ATOM 2966 O O . PHE D 2 99 ? -14.862 15.358 -6.171 1.00 46.98 128 PHE D O 1
ATOM 2974 N N . ALA D 2 100 ? -16.292 15.816 -7.861 1.00 50.72 129 ALA D N 1
ATOM 2975 C CA . ALA D 2 100 ? -16.169 14.527 -8.543 1.00 51.41 129 ALA D CA 1
ATOM 2976 C C . ALA D 2 100 ? -16.443 13.330 -7.639 1.00 52.31 129 ALA D C 1
ATOM 2977 O O . ALA D 2 100 ? -15.722 12.337 -7.697 1.00 56.05 129 ALA D O 1
ATOM 2979 N N . GLY D 2 101 ? -17.476 13.424 -6.805 1.00 51.62 130 GLY D N 1
ATOM 2980 C CA . GLY D 2 101 ? -17.809 12.325 -5.912 1.00 51.90 130 GLY D CA 1
ATOM 2981 C C . GLY D 2 101 ? -16.977 12.303 -4.640 1.00 50.91 130 GLY D C 1
ATOM 2982 O O . GLY D 2 101 ? -17.331 11.619 -3.678 1.00 54.48 130 GLY D O 1
ATOM 2983 N N . TRP D 2 102 ? -15.864 13.036 -4.639 1.00 50.03 131 TRP D N 1
ATOM 2984 C CA . TRP D 2 102 ? -14.989 13.145 -3.468 1.00 44.42 131 TRP D CA 1
ATOM 2985 C C . TRP D 2 102 ? -15.363 14.330 -2.572 1.00 44.05 131 TRP D C 1
ATOM 2986 O O . TRP D 2 102 ? -15.398 15.473 -3.032 1.00 45.85 131 TRP D O 1
ATOM 2997 N N . THR D 2 103 ? -15.641 14.054 -1.298 1.00 40.95 132 THR D N 1
ATOM 2998 C CA . THR D 2 103 ? -15.976 15.104 -0.334 1.00 38.50 132 THR D CA 1
ATOM 2999 C C . THR D 2 103 ? -14.768 15.491 0.512 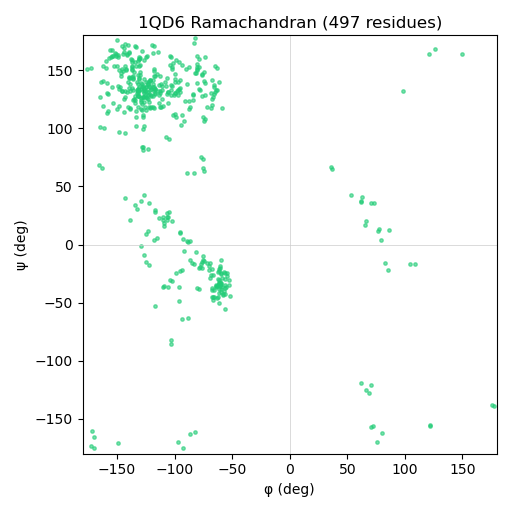1.00 37.55 132 THR D C 1
ATOM 3000 O O . THR D 2 103 ? -14.310 14.710 1.356 1.00 38.31 132 THR D O 1
ATOM 3004 N N . LEU D 2 104 ? -14.250 16.693 0.278 1.00 35.71 133 LEU D N 1
ATOM 3005 C CA . LEU D 2 104 ? -13.153 17.226 1.077 1.00 32.24 133 LEU D CA 1
ATOM 3006 C C . LEU D 2 104 ? -13.714 17.468 2.470 1.00 34.14 133 LEU D C 1
ATOM 3007 O O . LEU D 2 104 ? -14.676 18.218 2.632 1.00 31.17 133 LEU D O 1
ATOM 3012 N N . ARG D 2 105 ? -13.128 16.801 3.460 1.00 31.36 134 ARG D N 1
ATOM 3013 C CA . ARG D 2 105 ? -13.629 16.831 4.829 1.00 33.76 134 ARG D CA 1
ATOM 3014 C C . ARG D 2 105 ? -12.751 17.610 5.793 1.00 34.64 134 ARG D C 1
ATOM 3015 O O . ARG D 2 105 ? -13.248 18.222 6.745 1.00 29.62 134 ARG D O 1
ATOM 3023 N N . ASP D 2 106 ? -11.441 17.535 5.579 1.00 33.64 135 ASP D N 1
ATOM 3024 C CA . ASP D 2 106 ? -10.494 18.215 6.449 1.00 36.26 135 ASP D CA 1
ATOM 3025 C C . ASP D 2 106 ? -9.551 19.092 5.660 1.00 34.14 135 ASP D C 1
ATOM 3026 O O . ASP D 2 106 ? -8.989 18.669 4.647 1.00 36.11 135 ASP D O 1
ATOM 3031 N N . VAL D 2 107 ? -9.379 20.316 6.141 1.00 32.59 136 VAL D N 1
ATOM 3032 C CA . VAL D 2 107 ? -8.354 21.211 5.635 1.00 32.36 136 VAL D CA 1
ATOM 3033 C C . VAL D 2 107 ? -7.592 21.719 6.845 1.00 32.65 136 VAL D C 1
ATOM 3034 O O . VAL D 2 107 ? -8.177 22.294 7.760 1.00 30.31 136 VAL D O 1
ATOM 3038 N N . GLU D 2 108 ? -6.286 21.483 6.845 1.00 30.72 137 GLU D N 1
ATOM 3039 C CA . GLU D 2 108 ? -5.447 21.764 8.001 1.00 33.96 137 GLU D CA 1
ATOM 3040 C C . GLU D 2 108 ? -4.161 22.431 7.526 1.00 35.21 137 GLU D C 1
ATOM 3041 O O . GLU D 2 108 ? -3.555 21.977 6.565 1.00 39.52 137 GLU D O 1
ATOM 3047 N N . MET D 2 109 ? -3.759 23.514 8.182 1.00 32.53 138 MET D N 1
ATOM 3048 C CA . MET D 2 109 ? -2.505 24.179 7.853 1.00 34.69 138 MET D CA 1
ATOM 3049 C C . MET D 2 109 ? -1.750 24.421 9.139 1.00 30.20 138 MET D C 1
ATOM 3050 O O . MET D 2 109 ? -2.331 24.863 10.128 1.00 34.30 138 MET D O 1
ATOM 3055 N N . GLY D 2 110 ? -0.460 24.105 9.147 1.00 30.87 139 GLY D N 1
ATOM 3056 C CA . GLY D 2 110 ? 0.305 24.326 10.357 1.00 22.32 139 GLY D CA 1
ATOM 3057 C C . GLY D 2 110 ? 1.803 24.177 10.261 1.00 24.89 139 GLY D C 1
ATOM 3058 O O . GLY D 2 110 ? 2.377 24.146 9.170 1.00 24.14 139 GLY D O 1
ATOM 3059 N N . TYR D 2 111 ? 2.422 24.095 11.439 1.00 19.14 140 TYR D N 1
ATOM 3060 C CA . TYR D 2 111 ? 3.865 23.979 11.608 1.00 24.66 140 TYR D CA 1
ATOM 3061 C C . TYR D 2 111 ? 4.171 22.655 12.304 1.00 21.86 140 TYR D C 1
ATOM 3062 O O . TYR D 2 111 ? 3.507 22.288 13.270 1.00 23.40 140 TYR D O 1
ATOM 3071 N N . ASN D 2 112 ? 5.178 21.956 11.789 1.00 24.73 141 ASN D N 1
ATOM 3072 C CA . ASN D 2 112 ? 5.547 20.625 12.243 1.00 22.41 141 ASN D CA 1
ATOM 3073 C C . ASN D 2 112 ? 7.032 20.600 12.578 1.00 25.90 141 ASN D C 1
ATOM 3074 O O . ASN D 2 112 ? 7.857 21.085 11.806 1.00 28.38 141 ASN D O 1
ATOM 3079 N N . HIS D 2 113 ? 7.366 20.053 13.741 1.00 24.68 142 HIS D N 1
ATOM 3080 C CA . HIS D 2 113 ? 8.750 19.803 14.085 1.00 23.17 142 HIS D CA 1
ATOM 3081 C C . HIS D 2 113 ? 8.880 18.308 14.283 1.00 23.46 142 HIS D C 1
ATOM 3082 O O . HIS D 2 113 ? 8.029 17.683 14.901 1.00 24.95 142 HIS D O 1
ATOM 3089 N N . ASP D 2 114 ? 9.931 17.731 13.727 1.00 24.77 143 ASP D N 1
ATOM 3090 C CA . ASP D 2 114 ? 10.142 16.296 13.824 1.00 25.18 143 ASP D CA 1
ATOM 3091 C C . ASP D 2 114 ? 11.595 16.120 14.219 1.00 25.87 143 ASP D C 1
ATOM 3092 O O . ASP D 2 114 ? 12.494 16.459 13.444 1.00 28.09 143 ASP D O 1
ATOM 3097 N N . SER D 2 115 ? 11.819 15.675 15.455 1.00 21.72 144 SER D N 1
ATOM 3098 C CA . SER D 2 115 ? 13.170 15.494 15.961 1.00 22.60 144 SER D CA 1
ATOM 3099 C C . SER D 2 115 ? 13.317 14.155 16.660 1.00 25.05 144 SER D C 1
ATOM 3100 O O . SER D 2 115 ? 12.324 13.437 16.839 1.00 19.72 144 SER D O 1
ATOM 3102 N N . ASN D 2 116 ? 14.557 13.780 16.982 1.00 24.77 145 ASN D N 1
ATOM 3103 C CA . ASN D 2 116 ? 14.807 12.478 17.590 1.00 24.14 145 ASN D CA 1
ATOM 3104 C C . ASN D 2 116 ? 15.360 12.532 19.012 1.00 24.75 145 ASN D C 1
ATOM 3105 O O . ASN D 2 116 ? 15.678 11.500 19.598 1.00 20.75 145 ASN D O 1
ATOM 3110 N N . GLY D 2 117 ? 15.434 13.743 19.563 1.00 26.60 146 GLY D N 1
ATOM 3111 C CA . GLY D 2 117 ? 15.873 13.941 20.938 1.00 28.19 146 GLY D CA 1
ATOM 3112 C C . GLY D 2 117 ? 17.310 13.576 21.273 1.00 27.97 146 GLY D C 1
ATOM 3113 O O . GLY D 2 117 ? 17.653 13.426 22.440 1.00 29.52 146 GLY D O 1
ATOM 3114 N N . ARG D 2 118 ? 18.159 13.437 20.261 1.00 31.18 147 ARG D N 1
ATOM 3115 C CA . ARG D 2 118 ? 19.543 13.035 20.499 1.00 30.98 147 ARG D CA 1
ATOM 3116 C C . ARG D 2 118 ? 20.502 14.210 20.372 1.00 31.08 147 ARG D C 1
ATOM 3117 O O . ARG D 2 118 ? 20.207 15.200 19.709 1.00 32.79 147 ARG D O 1
ATOM 3125 N N . SER D 2 119 ? 21.639 14.110 21.051 1.00 32.68 148 SER D N 1
ATOM 3126 C CA . SER D 2 119 ? 22.726 15.058 20.852 1.00 35.32 148 SER D CA 1
ATOM 3127 C C . SER D 2 119 ? 23.505 14.571 19.634 1.00 35.67 148 SER D C 1
ATOM 3128 O O . SER D 2 119 ? 23.214 13.498 19.096 1.00 35.50 148 SER D O 1
ATOM 3131 N N . ASP D 2 120 ? 24.473 15.358 19.178 1.00 36.51 149 ASP D N 1
ATOM 3132 C CA . ASP D 2 120 ? 25.352 14.918 18.102 1.00 36.53 149 ASP D CA 1
ATOM 3133 C C . ASP D 2 120 ? 26.176 13.727 18.587 1.00 36.98 149 ASP D C 1
ATOM 3134 O O . ASP D 2 120 ? 26.489 13.623 19.773 1.00 39.76 149 ASP D O 1
ATOM 3139 N N . PRO D 2 121 ? 26.617 12.859 17.667 1.00 35.30 150 PRO D N 1
ATOM 3140 C CA . PRO D 2 121 ? 26.444 12.936 16.217 1.00 34.42 150 PRO D CA 1
ATOM 3141 C C . PRO D 2 121 ? 25.155 12.278 15.718 1.00 30.35 150 PRO D C 1
ATOM 3142 O O . PRO D 2 121 ? 24.920 12.260 14.505 1.00 34.12 150 PRO D O 1
ATOM 3146 N N . THR D 2 122 ? 24.317 11.751 16.609 1.00 25.28 151 THR D N 1
ATOM 3147 C CA . THR D 2 122 ? 23.097 11.077 16.140 1.00 26.49 151 THR D CA 1
ATOM 3148 C C . THR D 2 122 ? 21.846 11.954 16.127 1.00 23.66 151 THR D C 1
ATOM 3149 O O . THR D 2 122 ? 20.735 11.464 15.928 1.00 24.74 151 THR D O 1
ATOM 3153 N N . SER D 2 123 ? 22.035 13.252 16.329 1.00 22.93 152 SER D N 1
ATOM 3154 C CA . SER D 2 123 ? 20.940 14.215 16.274 1.00 26.61 152 SER D CA 1
ATOM 3155 C C . SER D 2 123 ? 20.348 14.325 14.867 1.00 24.80 152 SER D C 1
ATOM 3156 O O . SER D 2 123 ? 21.074 14.388 13.875 1.00 24.87 152 SER D O 1
ATOM 3159 N N . ARG D 2 124 ? 19.023 14.337 14.798 1.00 25.51 153 ARG D N 1
ATOM 3160 C CA . ARG D 2 124 ? 18.302 14.424 13.535 1.00 24.48 153 ARG D CA 1
ATOM 3161 C C . ARG D 2 124 ? 17.103 15.344 13.763 1.00 28.11 153 ARG D C 1
ATOM 3162 O O . ARG D 2 124 ? 16.487 15.286 14.832 1.00 24.31 153 ARG D O 1
ATOM 3170 N N . SER D 2 125 ? 16.796 16.215 12.795 1.00 24.66 154 SER D N 1
ATOM 3171 C CA . SER D 2 125 ? 15.631 17.096 12.921 1.00 26.83 154 SER D CA 1
ATOM 3172 C C . SER D 2 125 ? 15.346 17.959 11.704 1.00 26.17 154 SER D C 1
ATOM 3173 O O . SER D 2 125 ? 16.244 18.299 10.929 1.00 27.54 154 SER D O 1
ATOM 3176 N N . TRP D 2 126 ? 14.073 18.284 11.531 1.00 25.20 155 TRP D N 1
ATOM 3177 C CA . TRP D 2 126 ? 13.671 19.245 10.526 1.00 28.04 155 TRP D CA 1
ATOM 3178 C C . TRP D 2 126 ? 12.366 19.909 10.903 1.00 28.46 155 TRP D C 1
ATOM 3179 O O . TRP D 2 126 ? 11.669 19.446 11.806 1.00 26.12 155 TRP D O 1
ATOM 3190 N N . ASN D 2 127 ? 12.099 21.045 10.266 1.00 28.88 156 ASN D N 1
ATOM 3191 C CA . ASN D 2 127 ? 10.907 21.851 10.520 1.00 25.67 156 ASN D CA 1
ATOM 3192 C C . ASN D 2 127 ? 10.180 21.995 9.206 1.00 25.95 156 ASN D C 1
ATOM 3193 O O . ASN D 2 127 ? 10.810 22.228 8.167 1.00 28.89 156 ASN D O 1
ATOM 3198 N N . ARG D 2 128 ? 8.860 21.870 9.241 1.00 23.23 157 ARG D N 1
ATOM 3199 C CA . ARG D 2 128 ? 8.057 21.984 8.024 1.00 23.03 157 ARG D CA 1
ATOM 3200 C C . ARG D 2 128 ? 6.804 22.812 8.237 1.00 25.03 157 ARG D C 1
ATOM 3201 O O . ARG D 2 128 ? 6.168 22.728 9.282 1.00 25.74 157 ARG D O 1
ATOM 3209 N N . LEU D 2 129 ? 6.436 23.576 7.212 1.00 28.09 158 LEU D N 1
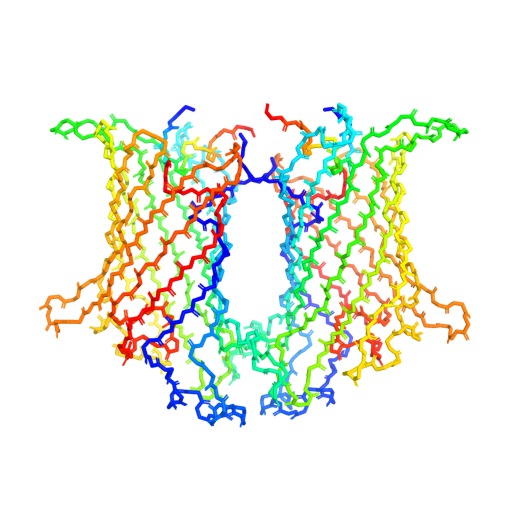ATOM 3210 C CA . LEU D 2 129 ? 5.119 24.189 7.145 1.00 29.40 158 LEU D CA 1
ATOM 3211 C C . LEU D 2 129 ? 4.347 23.277 6.204 1.00 29.57 158 LEU D C 1
ATOM 3212 O O . LEU D 2 129 ? 4.821 22.966 5.112 1.00 27.16 158 LEU D O 1
ATOM 3217 N N . TYR D 2 130 ? 3.171 22.829 6.623 1.00 27.43 159 TYR D N 1
ATOM 3218 C CA . TYR D 2 130 ? 2.422 21.891 5.802 1.00 25.79 159 TYR D CA 1
ATOM 3219 C C . TYR D 2 130 ? 0.967 22.255 5.695 1.00 25.03 159 TYR D C 1
ATOM 3220 O O . TYR D 2 130 ? 0.456 23.082 6.442 1.00 24.59 159 TYR D O 1
ATOM 3229 N N . THR D 2 131 ? 0.296 21.538 4.805 1.00 28.57 160 THR D N 1
ATOM 3230 C CA . THR D 2 131 ? -1.148 21.544 4.723 1.00 32.40 160 THR D CA 1
ATOM 3231 C C . THR D 2 131 ? -1.558 20.083 4.641 1.00 31.16 160 THR D C 1
ATOM 3232 O O . THR D 2 131 ? -0.949 19.310 3.913 1.00 34.61 160 THR D O 1
ATOM 3236 N N . ARG D 2 132 ? -2.543 19.696 5.438 1.00 30.34 161 ARG D N 1
ATOM 3237 C CA . ARG D 2 132 ? -3.099 18.359 5.352 1.00 29.58 161 ARG D CA 1
ATOM 3238 C C . ARG D 2 132 ? -4.508 18.496 4.811 1.00 30.33 161 ARG D C 1
ATOM 3239 O O . ARG D 2 132 ? -5.302 19.282 5.336 1.00 30.43 161 ARG D O 1
ATOM 3247 N N . LEU D 2 133 ? -4.788 17.779 3.723 1.00 27.68 162 LEU D N 1
ATOM 3248 C CA . LEU D 2 133 ? -6.106 17.782 3.093 1.00 26.71 162 LEU D CA 1
ATOM 3249 C C . LEU D 2 133 ? -6.655 16.358 3.053 1.00 28.20 162 LEU D C 1
ATOM 3250 O O . LEU D 2 133 ? -6.017 15.464 2.494 1.00 27.01 162 LEU D O 1
ATOM 3255 N N . MET D 2 134 ? -7.830 16.147 3.643 1.00 30.22 163 MET D N 1
ATOM 3256 C CA . MET D 2 134 ? -8.464 14.828 3.635 1.00 32.51 163 MET D CA 1
ATOM 3257 C C . MET D 2 134 ? -9.807 14.832 2.904 1.00 34.98 163 MET D C 1
ATOM 3258 O O . MET D 2 134 ? -10.669 15.680 3.162 1.00 34.99 163 MET D O 1
ATOM 3263 N N . ALA D 2 135 ? -9.970 13.870 1.997 1.00 35.63 164 ALA D N 1
ATOM 3264 C CA . ALA D 2 135 ? -11.211 13.684 1.248 1.00 34.65 164 ALA D CA 1
ATOM 3265 C C . ALA D 2 135 ? -11.666 12.221 1.311 1.00 34.59 164 ALA D C 1
ATOM 3266 O O . ALA D 2 135 ? -10.845 11.311 1.477 1.00 32.34 164 ALA D O 1
ATOM 3268 N N . GLU D 2 136 ? -12.972 12.008 1.155 1.00 33.50 165 GLU D N 1
ATOM 3269 C CA . GLU D 2 136 ? -13.574 10.677 1.210 1.00 35.17 165 GLU D CA 1
ATOM 3270 C C . GLU D 2 136 ? -14.502 10.424 0.017 1.00 35.33 165 GLU D C 1
ATOM 3271 O O . GLU D 2 136 ? -14.937 11.359 -0.657 1.00 34.70 165 GLU D O 1
ATOM 3277 N N . ASN D 2 137 ? -14.790 9.151 -0.235 1.00 32.61 166 ASN D N 1
ATOM 3278 C CA . ASN D 2 137 ? -15.714 8.737 -1.293 1.00 35.41 166 ASN D CA 1
ATOM 3279 C C . ASN D 2 137 ? -16.079 7.276 -1.033 1.00 37.95 166 ASN D C 1
ATOM 3280 O O . ASN D 2 137 ? -15.287 6.371 -1.312 1.00 37.82 166 ASN D O 1
ATOM 3285 N N . GLY D 2 138 ? -17.262 7.059 -0.461 1.00 37.72 167 GLY D N 1
ATOM 3286 C CA . GLY D 2 138 ? -17.699 5.707 -0.169 1.00 38.21 167 GLY D CA 1
ATOM 3287 C C . GLY D 2 138 ? -16.770 5.031 0.817 1.00 36.86 167 GLY D C 1
ATOM 3288 O O . GLY D 2 138 ? -16.599 5.512 1.933 1.00 39.66 167 GLY D O 1
ATOM 3289 N N . ASN D 2 139 ? -16.150 3.934 0.399 1.00 35.73 168 ASN D N 1
ATOM 3290 C CA . ASN D 2 139 ? -15.263 3.176 1.276 1.00 33.00 168 ASN D CA 1
ATOM 3291 C C . ASN D 2 139 ? -13.835 3.696 1.262 1.00 32.37 168 ASN D C 1
ATOM 3292 O O . ASN D 2 139 ? -12.957 3.125 1.904 1.00 32.92 168 ASN D O 1
ATOM 3297 N N . TRP D 2 140 ? -13.607 4.775 0.522 1.00 31.91 169 TRP D N 1
ATOM 3298 C CA . TRP D 2 140 ? -12.270 5.339 0.361 1.00 33.52 169 TRP D CA 1
ATOM 3299 C C . TRP D 2 140 ? -12.001 6.579 1.206 1.00 30.89 169 TRP D C 1
ATOM 3300 O O . TRP D 2 140 ? -12.910 7.347 1.537 1.00 30.84 169 TRP D O 1
ATOM 3311 N N . LEU D 2 141 ? -10.732 6.749 1.562 1.00 32.34 170 LEU D N 1
ATOM 3312 C CA . LEU D 2 141 ? -10.250 7.961 2.210 1.00 29.47 170 LEU D CA 1
ATOM 3313 C C . LEU D 2 141 ? -8.898 8.248 1.585 1.00 30.74 170 LEU D C 1
ATOM 3314 O O . LEU D 2 141 ? -8.102 7.335 1.395 1.00 32.86 170 LEU D O 1
ATOM 3319 N N . VAL D 2 142 ? -8.660 9.503 1.218 1.00 30.72 171 VAL D N 1
ATOM 3320 C CA . VAL D 2 142 ? -7.370 9.910 0.668 1.00 28.76 171 VAL D CA 1
ATOM 3321 C C . VAL D 2 142 ? -6.914 11.171 1.388 1.00 30.86 171 VAL D C 1
ATOM 3322 O O . VAL D 2 142 ? -7.692 12.108 1.572 1.00 33.42 171 VAL D O 1
ATOM 3326 N N . GLU D 2 143 ? -5.659 11.176 1.821 1.00 30.52 172 GLU D N 1
ATOM 3327 C CA . GLU D 2 143 ? -5.092 12.330 2.496 1.00 26.97 172 GLU D CA 1
ATOM 3328 C C . GLU D 2 143 ? -3.782 12.730 1.826 1.00 29.82 172 GLU D C 1
ATOM 3329 O O . GLU D 2 143 ? -2.916 11.883 1.608 1.00 32.12 172 GLU D O 1
ATOM 3335 N N . VAL D 2 144 ? -3.662 14.002 1.448 1.00 26.87 173 VAL D N 1
ATOM 3336 C CA . VAL D 2 144 ? -2.399 14.530 0.948 1.00 28.97 173 VAL D CA 1
ATOM 3337 C C . VAL D 2 144 ? -1.856 15.549 1.934 1.00 27.80 173 VAL D C 1
ATOM 3338 O O . VAL D 2 144 ? -2.578 16.433 2.393 1.00 26.75 173 VAL D O 1
ATOM 3342 N N . LYS D 2 145 ? -0.576 15.421 2.262 1.00 28.29 174 LYS D N 1
ATOM 3343 C CA . LYS D 2 145 ? 0.065 16.333 3.197 1.00 29.06 174 LYS D CA 1
ATOM 3344 C C . LYS D 2 145 ? 1.340 16.919 2.590 1.00 30.49 174 LYS D C 1
ATOM 3345 O O . LYS D 2 145 ? 2.427 16.371 2.770 1.00 29.80 174 LYS D O 1
ATOM 3351 N N . PRO D 2 146 ? 1.210 17.992 1.787 1.00 32.12 175 PRO D N 1
ATOM 3352 C CA . PRO D 2 146 ? 2.406 18.617 1.215 1.00 32.06 175 PRO D CA 1
ATOM 3353 C C . PRO D 2 146 ? 3.077 19.532 2.222 1.00 30.98 175 PRO D C 1
ATOM 3354 O O . PRO D 2 146 ? 2.417 20.056 3.111 1.00 26.90 175 PRO D O 1
ATOM 3358 N N . TRP D 2 147 ? 4.385 19.723 2.096 1.00 29.29 176 TRP D N 1
ATOM 3359 C CA . TRP D 2 147 ? 5.084 20.572 3.046 1.00 31.46 176 TRP D CA 1
ATOM 3360 C C . TRP D 2 147 ? 6.214 21.402 2.454 1.00 33.95 176 TRP D C 1
ATOM 3361 O O . TRP D 2 147 ? 6.666 21.165 1.326 1.00 30.18 176 TRP D O 1
ATOM 3372 N N . TYR D 2 148 ? 6.648 22.382 3.241 1.00 34.64 177 TYR D N 1
ATOM 3373 C CA . TYR D 2 148 ? 7.761 23.249 2.897 1.00 36.53 177 TYR D CA 1
ATOM 3374 C C . TYR D 2 148 ? 8.731 23.240 4.073 1.00 37.05 177 TYR D C 1
ATOM 3375 O O . TYR D 2 148 ? 8.383 23.644 5.187 1.00 39.27 177 TYR D O 1
ATOM 3384 N N . VAL D 2 149 ? 9.932 22.729 3.839 1.00 34.09 178 VAL D N 1
ATOM 3385 C CA . VAL D 2 149 ? 10.956 22.726 4.865 1.00 31.26 178 VAL D CA 1
ATOM 3386 C C . VAL D 2 149 ? 11.406 24.154 5.123 1.00 33.01 178 VAL D C 1
ATOM 3387 O O . VAL D 2 149 ? 11.690 24.899 4.182 1.00 33.52 178 VAL D O 1
ATOM 3391 N N . VAL D 2 150 ? 11.433 24.544 6.393 1.00 32.53 179 VAL D N 1
ATOM 3392 C CA . VAL D 2 150 ? 11.915 25.866 6.792 1.00 35.36 179 VAL D CA 1
ATOM 3393 C C . VAL D 2 150 ? 12.991 25.715 7.865 1.00 35.21 179 VAL D C 1
ATOM 3394 O O . VAL D 2 150 ? 13.080 24.673 8.518 1.00 36.78 179 VAL D O 1
ATOM 3398 N N . GLY D 2 151 ? 13.822 26.740 8.030 1.00 34.32 180 GLY D N 1
ATOM 3399 C CA . GLY D 2 151 ? 14.852 26.698 9.057 1.00 38.11 180 GLY D CA 1
ATOM 3400 C C . GLY D 2 151 ? 16.048 25.823 8.726 1.00 42.14 180 GLY D C 1
ATOM 3401 O O . GLY D 2 151 ? 16.199 25.362 7.590 1.00 42.78 180 GLY D O 1
ATOM 3402 N N . ASN D 2 152 ? 16.905 25.590 9.715 1.00 44.00 181 ASN D N 1
ATOM 3403 C CA . ASN D 2 152 ? 18.107 24.795 9.482 1.00 48.19 181 ASN D CA 1
ATOM 3404 C C . ASN D 2 152 ? 17.785 23.309 9.499 1.00 47.63 181 ASN D C 1
ATOM 3405 O O . ASN D 2 152 ? 16.840 22.870 10.159 1.00 50.49 181 ASN D O 1
ATOM 3410 N N . THR D 2 153 ? 18.558 22.549 8.733 1.00 47.56 182 THR D N 1
ATOM 3411 C CA . THR D 2 153 ? 18.449 21.096 8.704 1.00 47.89 182 THR D CA 1
ATOM 3412 C C . THR D 2 153 ? 19.854 20.518 8.788 1.00 47.67 182 THR D C 1
ATOM 3413 O O . THR D 2 153 ? 20.127 19.451 8.249 1.00 47.78 182 THR D O 1
ATOM 3417 N N . ASP D 2 154 ? 20.720 21.203 9.529 1.00 47.23 183 ASP D N 1
ATOM 3418 C CA . ASP D 2 154 ? 22.143 20.885 9.575 1.00 46.84 183 ASP D CA 1
ATOM 3419 C C . ASP D 2 154 ? 22.500 19.482 10.078 1.00 46.45 183 ASP D C 1
ATOM 3420 O O . ASP D 2 154 ? 23.599 18.992 9.815 1.00 45.75 183 ASP D O 1
ATOM 3425 N N . ASP D 2 155 ? 21.562 18.831 10.765 1.00 43.13 184 ASP D N 1
ATOM 3426 C CA . ASP D 2 155 ? 21.743 17.454 11.231 1.00 42.85 184 ASP D CA 1
ATOM 3427 C C . ASP D 2 155 ? 21.520 16.420 10.123 1.00 40.28 184 ASP D C 1
ATOM 3428 O O . ASP D 2 155 ? 21.968 15.279 10.226 1.00 43.62 184 ASP D O 1
ATOM 3433 N N . ASN D 2 156 ? 20.811 16.831 9.076 1.00 39.49 185 ASN D N 1
ATOM 3434 C CA . ASN D 2 156 ? 20.442 15.969 7.950 1.00 33.19 185 ASN D CA 1
ATOM 3435 C C . ASN D 2 156 ? 20.034 16.905 6.798 1.00 33.33 185 ASN D C 1
ATOM 3436 O O . ASN D 2 156 ? 18.888 16.901 6.339 1.00 29.96 185 ASN D O 1
ATOM 3441 N N . PRO D 2 157 ? 20.998 17.684 6.281 1.00 33.02 186 PRO D N 1
ATOM 3442 C CA . PRO D 2 157 ? 20.811 18.707 5.239 1.00 30.31 186 PRO D CA 1
ATOM 3443 C C . PRO D 2 157 ? 20.286 18.145 3.917 1.00 30.04 186 PRO D C 1
ATOM 3444 O O . PRO D 2 157 ? 19.719 18.886 3.121 1.00 31.89 186 PRO D O 1
ATOM 3448 N N . ASP D 2 158 ? 20.439 16.843 3.691 1.00 29.21 187 ASP D N 1
ATOM 3449 C CA . ASP D 2 158 ? 19.951 16.227 2.462 1.00 29.20 187 ASP D CA 1
ATOM 3450 C C . ASP D 2 158 ? 18.684 15.383 2.662 1.00 31.12 187 ASP D C 1
ATOM 3451 O O . ASP D 2 158 ? 18.359 14.522 1.838 1.00 30.22 187 ASP D O 1
ATOM 3456 N N . ILE D 2 159 ? 17.940 15.690 3.721 1.00 29.36 188 ILE D N 1
ATOM 3457 C CA . ILE D 2 159 ? 16.751 14.926 4.079 1.00 31.02 188 ILE D CA 1
ATOM 3458 C C . ILE D 2 159 ? 15.647 14.931 3.015 1.00 29.41 188 ILE D C 1
ATOM 3459 O O . ILE D 2 159 ? 15.056 13.887 2.748 1.00 29.42 188 ILE D O 1
ATOM 3464 N N . THR D 2 160 ? 15.380 16.082 2.397 1.00 28.83 189 THR D N 1
ATOM 3465 C CA . THR D 2 160 ? 14.328 16.175 1.373 1.00 29.69 189 THR D CA 1
ATOM 3466 C C . THR D 2 160 ? 14.610 15.274 0.171 1.00 32.15 189 THR D C 1
ATOM 3467 O O . THR D 2 160 ? 13.704 14.942 -0.604 1.00 34.60 189 THR D O 1
ATOM 3471 N N . LYS D 2 161 ? 15.874 14.903 -0.001 1.00 28.15 190 LYS D N 1
ATOM 3472 C CA . LYS D 2 161 ? 16.249 13.940 -1.031 1.00 33.66 190 LYS D CA 1
ATOM 3473 C C . LYS D 2 161 ? 15.547 12.596 -0.803 1.00 33.31 190 LYS D C 1
ATOM 3474 O O . LYS D 2 161 ? 15.153 11.933 -1.756 1.00 31.76 190 LYS D O 1
ATOM 3480 N N . TYR D 2 162 ? 15.348 12.238 0.465 1.00 32.46 191 TYR D N 1
ATOM 3481 C CA . TYR D 2 162 ? 14.779 10.942 0.830 1.00 34.60 191 TYR D CA 1
ATOM 3482 C C . TYR D 2 162 ? 13.311 10.993 1.235 1.00 34.21 191 TYR D C 1
ATOM 3483 O O . TYR D 2 162 ? 12.564 10.036 1.013 1.00 36.26 191 TYR D O 1
ATOM 3492 N N . MET D 2 163 ? 12.908 12.114 1.822 1.00 36.02 192 MET D N 1
ATOM 3493 C CA . MET D 2 163 ? 11.544 12.299 2.310 1.00 37.82 192 MET D CA 1
ATOM 3494 C C . MET D 2 163 ? 10.614 12.972 1.300 1.00 34.73 192 MET D C 1
ATOM 3495 O O . MET D 2 163 ? 9.393 12.859 1.406 1.00 36.95 192 MET D O 1
ATOM 3500 N N . GLY D 2 164 ? 11.188 13.697 0.345 1.00 31.36 193 GLY D N 1
ATOM 3501 C CA . GLY D 2 164 ? 10.378 14.422 -0.617 1.00 27.01 193 GLY D CA 1
ATOM 3502 C C . GLY D 2 164 ? 9.661 15.613 -0.004 1.00 28.68 193 GLY D C 1
ATOM 3503 O O . GLY D 2 164 ? 10.066 16.110 1.043 1.00 28.77 193 GLY D O 1
ATOM 3504 N N . TYR D 2 165 ? 8.568 16.045 -0.635 1.00 31.16 194 TYR D N 1
ATOM 3505 C CA . TYR D 2 165 ? 7.839 17.242 -0.206 1.00 30.69 194 TYR D CA 1
ATOM 3506 C C . TYR D 2 165 ? 6.359 17.016 0.109 1.00 28.14 194 TYR D C 1
ATOM 3507 O O . TYR D 2 165 ? 5.605 17.979 0.260 1.00 26.10 194 TYR D O 1
ATOM 3516 N N . TYR D 2 166 ? 5.943 15.755 0.193 1.00 27.10 195 TYR D N 1
ATOM 3517 C CA . TYR D 2 166 ? 4.551 15.438 0.502 1.00 30.26 195 TYR D CA 1
ATOM 3518 C C . TYR D 2 166 ? 4.425 14.022 1.035 1.00 29.72 195 TYR D C 1
ATOM 3519 O O . TYR D 2 166 ? 5.296 13.182 0.806 1.00 27.25 195 TYR D O 1
ATOM 3528 N N . GLN D 2 167 ? 3.338 13.768 1.754 1.00 28.95 196 GLN D N 1
ATOM 3529 C CA . GLN D 2 167 ? 3.005 12.416 2.177 1.00 32.51 196 GLN D CA 1
ATOM 3530 C C . GLN D 2 167 ? 1.590 12.094 1.705 1.00 28.52 196 GLN D C 1
ATOM 3531 O O . GLN D 2 167 ? 0.680 12.916 1.832 1.00 30.88 196 GLN D O 1
ATOM 3537 N N . LEU D 2 168 ? 1.425 10.925 1.100 1.00 30.62 197 LEU D N 1
ATOM 3538 C CA . LEU D 2 168 ? 0.127 10.516 0.586 1.00 28.55 197 LEU D CA 1
ATOM 3539 C C . LEU D 2 168 ? -0.383 9.367 1.434 1.00 32.50 197 LEU D C 1
ATOM 3540 O O . LEU D 2 168 ? 0.369 8.464 1.781 1.00 33.48 197 LEU D O 1
ATOM 3545 N N . LYS D 2 169 ? -1.662 9.419 1.781 1.00 29.45 198 LYS D N 1
ATOM 3546 C CA . LYS D 2 169 ? -2.264 8.401 2.618 1.00 30.38 198 LYS D CA 1
ATOM 3547 C C . LYS D 2 169 ? -3.571 7.948 1.974 1.00 32.82 198 LYS D C 1
ATOM 3548 O O . LYS D 2 169 ? -4.381 8.773 1.533 1.00 28.74 198 LYS D O 1
ATOM 3554 N N . ILE D 2 170 ? -3.732 6.632 1.859 1.00 30.63 199 ILE D N 1
ATOM 3555 C CA . ILE D 2 170 ? -4.934 6.038 1.292 1.00 29.44 199 ILE D CA 1
ATOM 3556 C C . ILE D 2 170 ? -5.515 5.009 2.254 1.00 29.36 199 ILE D C 1
ATOM 3557 O O . ILE D 2 170 ? -4.815 4.109 2.712 1.00 30.95 199 ILE D O 1
ATOM 3562 N N . GLY D 2 171 ? -6.794 5.156 2.571 1.00 27.71 200 GLY D N 1
ATOM 3563 C CA . GLY D 2 171 ? -7.473 4.175 3.393 1.00 27.91 200 GLY D CA 1
ATOM 3564 C C . GLY D 2 171 ? -8.619 3.524 2.645 1.00 30.88 200 GLY D C 1
ATOM 3565 O O . GLY D 2 171 ? -9.266 4.162 1.813 1.00 30.76 200 GLY D O 1
ATOM 3566 N N . TYR D 2 172 ? -8.851 2.242 2.910 1.00 29.63 201 TYR D N 1
ATOM 3567 C CA . TYR D 2 172 ? -9.973 1.537 2.308 1.00 27.01 201 TYR D CA 1
ATOM 3568 C C . TYR D 2 172 ? -10.712 0.716 3.363 1.00 31.31 201 TYR D C 1
ATOM 3569 O O . TYR D 2 172 ? -10.110 -0.115 4.049 1.00 30.32 201 TYR D O 1
ATOM 3578 N N . HIS D 2 173 ? -12.016 0.951 3.486 1.00 29.83 202 HIS D N 1
ATOM 3579 C CA . HIS D 2 173 ? -12.848 0.227 4.446 1.00 28.72 202 HIS D CA 1
ATOM 3580 C C . HIS D 2 173 ? -13.536 -0.980 3.795 1.00 32.02 202 HIS D C 1
ATOM 3581 O O . HIS D 2 173 ? -14.512 -0.825 3.058 1.00 31.89 202 HIS D O 1
ATOM 3588 N N . LEU D 2 174 ? -13.002 -2.172 4.052 1.00 30.16 203 LEU D N 1
ATOM 3589 C CA . LEU D 2 174 ? -13.574 -3.423 3.563 1.00 33.54 203 LEU D CA 1
ATOM 3590 C C . LEU D 2 174 ? -14.272 -4.109 4.735 1.00 34.25 203 LEU D C 1
ATOM 3591 O O . LEU D 2 174 ? -13.660 -4.887 5.466 1.00 35.21 203 LEU D O 1
ATOM 3596 N N . GLY D 2 175 ? -15.559 -3.826 4.906 1.00 36.51 204 GLY D N 1
ATOM 3597 C CA . GLY D 2 175 ? -16.265 -4.313 6.075 1.00 35.54 204 GLY D CA 1
ATOM 3598 C C . GLY D 2 175 ? -15.713 -3.587 7.285 1.00 35.94 204 GLY D C 1
ATOM 3599 O O . GLY D 2 175 ? -15.627 -2.357 7.289 1.00 39.72 204 GLY D O 1
ATOM 3600 N N . ASP D 2 176 ? -15.310 -4.341 8.302 1.00 35.92 205 ASP D N 1
ATOM 3601 C CA . ASP D 2 176 ? -14.691 -3.747 9.487 1.00 37.52 205 ASP D CA 1
ATOM 3602 C C . ASP D 2 176 ? -13.193 -3.586 9.300 1.00 33.97 205 ASP D C 1
ATOM 3603 O O . ASP D 2 176 ? -12.539 -2.892 10.081 1.00 35.70 205 ASP D O 1
ATOM 3608 N N . ALA D 2 177 ? -12.661 -4.241 8.269 1.00 29.69 206 ALA D N 1
ATOM 3609 C CA . ALA D 2 177 ? -11.243 -4.196 7.973 1.00 30.49 206 ALA D CA 1
ATOM 3610 C C . ALA D 2 177 ? -10.863 -2.858 7.369 1.00 32.24 206 ALA D C 1
ATOM 3611 O O . ALA D 2 177 ? -11.672 -2.212 6.702 1.00 35.63 206 ALA D O 1
ATOM 3613 N N . VAL D 2 178 ? -9.640 -2.426 7.646 1.00 30.57 207 VAL D N 1
ATOM 3614 C CA . VAL D 2 178 ? -9.113 -1.189 7.085 1.00 28.42 207 VAL D CA 1
ATOM 3615 C C . VAL D 2 178 ? -7.756 -1.479 6.473 1.00 28.41 207 VAL D C 1
ATOM 3616 O O . VAL D 2 178 ? -6.836 -1.932 7.159 1.00 27.17 207 VAL D O 1
ATOM 3620 N N . LEU D 2 179 ? -7.676 -1.300 5.160 1.00 21.83 208 LEU D N 1
ATOM 3621 C CA . LEU D 2 179 ? -6.429 -1.395 4.424 1.00 30.12 208 LEU D CA 1
ATOM 3622 C C . LEU D 2 179 ? -5.911 0.024 4.309 1.00 29.37 208 LEU D C 1
ATOM 3623 O O . LEU D 2 179 ? -6.670 0.947 4.026 1.00 32.39 208 LEU D O 1
ATOM 3628 N N . SER D 2 180 ? -4.625 0.201 4.569 1.00 29.38 209 SER D N 1
ATOM 3629 C CA . SER D 2 180 ? -4.034 1.524 4.545 1.00 32.21 209 SER D CA 1
ATOM 3630 C C . SER D 2 180 ? -2.684 1.520 3.853 1.00 33.30 209 SER D C 1
ATOM 3631 O O . SER D 2 180 ? -1.981 0.506 3.833 1.00 35.32 209 SER D O 1
ATOM 3634 N N . ALA D 2 181 ? -2.368 2.653 3.237 1.00 31.84 210 ALA D N 1
ATOM 3635 C CA . ALA D 2 181 ? -1.108 2.859 2.557 1.00 30.92 210 ALA D CA 1
ATOM 3636 C C . ALA D 2 181 ? -0.692 4.289 2.838 1.00 33.40 210 ALA D C 1
ATOM 3637 O O . ALA D 2 181 ? -1.492 5.220 2.698 1.00 34.38 210 ALA D O 1
ATOM 3639 N N . LYS D 2 182 ? 0.560 4.451 3.250 1.00 32.34 211 LYS D N 1
ATOM 3640 C CA . LYS D 2 182 ? 1.110 5.743 3.641 1.00 35.66 211 LYS D CA 1
ATOM 3641 C C . LYS D 2 182 ? 2.484 5.839 2.985 1.00 34.83 211 LYS D C 1
ATOM 3642 O O . LYS D 2 182 ? 3.316 4.954 3.167 1.00 33.27 211 LYS D O 1
ATOM 3648 N N . GLY D 2 183 ? 2.716 6.902 2.216 1.00 34.37 212 GLY D N 1
ATOM 3649 C CA . GLY D 2 183 ? 3.961 7.002 1.481 1.00 31.73 212 GLY D CA 1
ATOM 3650 C C . GLY D 2 183 ? 4.452 8.376 1.082 1.00 31.25 212 GLY D C 1
ATOM 3651 O O . GLY D 2 183 ? 3.744 9.385 1.173 1.00 27.41 212 GLY D O 1
ATOM 3652 N N . GLN D 2 184 ? 5.707 8.394 0.656 1.00 27.73 213 GLN D N 1
ATOM 3653 C CA . GLN D 2 184 ? 6.397 9.604 0.229 1.00 32.35 213 GLN D CA 1
ATOM 3654 C C . GLN D 2 184 ? 7.273 9.184 -0.925 1.00 30.59 213 GLN D C 1
ATOM 3655 O O . GLN D 2 184 ? 7.682 8.025 -1.008 1.00 30.47 213 GLN D O 1
ATOM 3661 N N . TYR D 2 185 ? 7.577 10.124 -1.805 1.00 31.71 214 TYR D N 1
ATOM 3662 C CA . TYR D 2 185 ? 8.406 9.825 -2.961 1.00 36.21 214 TYR D CA 1
ATOM 3663 C C . TYR D 2 185 ? 8.916 11.109 -3.590 1.00 36.89 214 TYR D C 1
ATOM 3664 O O . TYR D 2 185 ? 8.137 12.012 -3.886 1.00 41.02 214 TYR D O 1
ATOM 3673 N N . ASN D 2 186 ? 10.226 11.196 -3.781 1.00 38.35 215 ASN D N 1
ATOM 3674 C CA . ASN D 2 186 ? 10.805 12.329 -4.494 1.00 42.80 215 ASN D CA 1
ATOM 3675 C C . ASN D 2 186 ? 11.109 11.874 -5.915 1.00 44.16 215 ASN D C 1
ATOM 3676 O O . ASN D 2 186 ? 11.978 11.034 -6.128 1.00 46.25 215 ASN D O 1
ATOM 3681 N N . TRP D 2 187 ? 10.366 12.417 -6.877 1.00 48.84 216 TRP D N 1
ATOM 3682 C CA . TRP D 2 187 ? 10.501 12.050 -8.292 1.00 52.70 216 TRP D CA 1
ATOM 3683 C C . TRP D 2 187 ? 11.827 12.524 -8.878 1.00 52.20 216 TRP D C 1
ATOM 3684 O O . TRP D 2 187 ? 12.332 11.950 -9.845 1.00 53.21 216 TRP D O 1
ATOM 3695 N N . ASN D 2 188 ? 12.374 13.584 -8.290 1.00 50.57 217 ASN D N 1
ATOM 3696 C CA . ASN D 2 188 ? 13.623 14.175 -8.747 1.00 48.46 217 ASN D CA 1
ATOM 3697 C C . ASN D 2 188 ? 14.858 13.383 -8.318 1.00 47.12 217 ASN D C 1
ATOM 3698 O O . ASN D 2 188 ? 15.951 13.598 -8.853 1.00 48.83 217 ASN D O 1
ATOM 3703 N N . THR D 2 189 ? 14.696 12.493 -7.339 1.00 44.60 218 THR D N 1
ATOM 3704 C CA . THR D 2 189 ? 15.814 11.694 -6.840 1.00 41.88 218 THR D CA 1
ATOM 3705 C C . THR D 2 189 ? 15.563 10.190 -6.947 1.00 39.26 218 THR D C 1
ATOM 3706 O O . THR D 2 189 ? 16.502 9.398 -6.887 1.00 40.44 218 THR D O 1
ATOM 3710 N N . GLY D 2 190 ? 14.298 9.811 -7.110 1.00 38.57 219 GLY D N 1
ATOM 3711 C CA . GLY D 2 190 ? 13.915 8.409 -7.102 1.00 33.76 219 GLY D CA 1
ATOM 3712 C C . GLY D 2 190 ? 13.856 7.780 -5.710 1.00 35.19 219 GLY D C 1
ATOM 3713 O O . GLY D 2 190 ? 13.761 6.559 -5.586 1.00 35.10 219 GLY D O 1
ATOM 3714 N N . TYR D 2 191 ? 13.916 8.593 -4.657 1.00 29.59 220 TYR D N 1
ATOM 3715 C CA . TYR D 2 191 ? 13.890 8.061 -3.300 1.00 32.17 220 TYR D CA 1
ATOM 3716 C C . TYR D 2 191 ? 12.504 8.167 -2.666 1.00 29.08 220 TYR D C 1
ATOM 3717 O O . TYR D 2 191 ? 11.783 9.132 -2.901 1.00 28.87 220 TYR D O 1
ATOM 3726 N N . GLY D 2 192 ? 12.126 7.149 -1.895 1.00 30.23 221 GLY D N 1
ATOM 3727 C CA . GLY D 2 192 ? 10.838 7.165 -1.216 1.00 29.79 221 GLY D CA 1
ATOM 3728 C C . GLY D 2 192 ? 10.651 6.010 -0.251 1.00 29.53 221 GLY D C 1
ATOM 3729 O O . GLY D 2 192 ? 11.571 5.232 -0.001 1.00 27.83 221 GLY D O 1
ATOM 3730 N N . GLY D 2 193 ? 9.447 5.900 0.293 1.00 27.07 222 GLY D N 1
ATOM 3731 C CA . GLY D 2 193 ? 9.156 4.835 1.233 1.00 29.21 222 GLY D CA 1
ATOM 3732 C C . GLY D 2 193 ? 7.661 4.664 1.349 1.00 28.71 222 GLY D C 1
ATOM 3733 O O . GLY D 2 193 ? 6.903 5.609 1.108 1.00 25.36 222 GLY D O 1
ATOM 3734 N N . ALA D 2 194 ? 7.238 3.456 1.701 1.00 29.76 223 ALA D N 1
ATOM 3735 C CA . ALA D 2 194 ? 5.818 3.142 1.785 1.00 34.05 223 ALA D CA 1
ATOM 3736 C C . ALA D 2 194 ? 5.506 2.267 2.992 1.00 32.75 223 ALA D C 1
ATOM 3737 O O . ALA D 2 194 ? 6.302 1.418 3.384 1.00 34.59 223 ALA D O 1
ATOM 3739 N N . GLU D 2 195 ? 4.342 2.502 3.586 1.00 33.91 224 GLU D N 1
ATOM 3740 C CA . GLU D 2 195 ? 3.901 1.753 4.748 1.00 36.87 224 GLU D CA 1
ATOM 3741 C C . GLU D 2 195 ? 2.508 1.222 4.457 1.00 36.84 224 GLU D C 1
ATOM 3742 O O . GLU D 2 195 ? 1.556 1.996 4.339 1.00 38.42 224 GLU D O 1
ATOM 3748 N N . LEU D 2 196 ? 2.402 -0.091 4.282 1.00 34.34 225 LEU D N 1
ATOM 3749 C CA . LEU D 2 196 ? 1.111 -0.727 4.049 1.00 31.82 225 LEU D CA 1
ATOM 3750 C C . LEU D 2 196 ? 0.612 -1.341 5.368 1.00 32.64 225 LEU D C 1
ATOM 3751 O O . LEU D 2 196 ? 1.389 -1.884 6.150 1.00 34.02 225 LEU D O 1
ATOM 3756 N N . GLY D 2 197 ? -0.679 -1.221 5.633 1.00 30.68 226 GLY D N 1
ATOM 3757 C CA . GLY D 2 197 ? -1.216 -1.789 6.852 1.00 26.20 226 GLY D CA 1
ATOM 3758 C C . GLY D 2 197 ? -2.537 -2.490 6.646 1.00 28.97 226 GLY D C 1
ATOM 3759 O O . GLY D 2 197 ? -3.222 -2.280 5.638 1.00 23.90 226 GLY D O 1
ATOM 3760 N N . LEU D 2 198 ? -2.863 -3.370 7.584 1.00 26.63 227 LEU D N 1
ATOM 3761 C CA . LEU D 2 198 ? -4.142 -4.056 7.604 1.00 26.81 227 LEU D CA 1
ATOM 3762 C C . LEU D 2 198 ? -4.565 -4.218 9.056 1.00 27.40 227 LEU D C 1
ATOM 3763 O O . LEU D 2 198 ? -3.809 -4.766 9.873 1.00 23.32 227 LEU D O 1
ATOM 3768 N N . SER D 2 199 ? -5.761 -3.739 9.384 1.00 25.95 228 SER D N 1
ATOM 3769 C CA . SER D 2 199 ? -6.263 -3.897 10.746 1.00 26.95 228 SER D CA 1
ATOM 3770 C C . SER D 2 199 ? -7.687 -4.439 10.784 1.00 26.22 228 SER D C 1
ATOM 3771 O O . SER D 2 199 ? -8.472 -4.235 9.856 1.00 24.68 228 SER D O 1
ATOM 3774 N N . TYR D 2 200 ? -8.019 -5.111 11.876 1.00 25.41 229 TYR D N 1
ATOM 3775 C CA . TYR D 2 200 ? -9.359 -5.640 12.048 1.00 30.88 229 TYR D CA 1
ATOM 3776 C C . TYR D 2 200 ? -9.717 -5.611 13.520 1.00 31.36 229 TYR D C 1
ATOM 3777 O O . TYR D 2 200 ? -8.910 -5.985 14.374 1.00 32.85 229 TYR D O 1
ATOM 3786 N N . PRO D 2 201 ? -10.942 -5.167 13.838 1.00 33.26 230 PRO D N 1
ATOM 3787 C CA . PRO D 2 201 ? -11.368 -5.089 15.236 1.00 34.53 230 PRO D CA 1
AT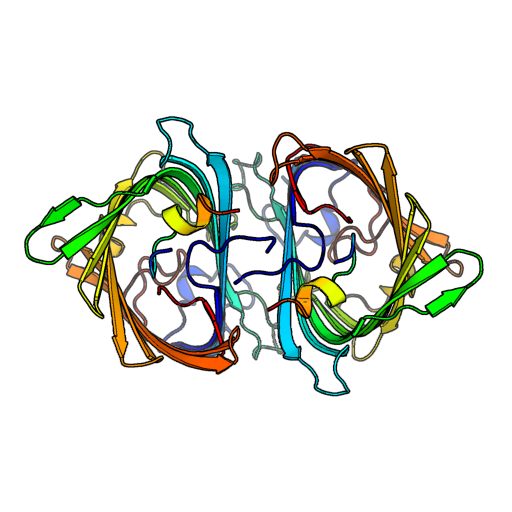OM 3788 C C . PRO D 2 201 ? -11.454 -6.462 15.884 1.00 36.98 230 PRO D C 1
ATOM 3789 O O . PRO D 2 201 ? -11.945 -7.413 15.280 1.00 38.59 230 PRO D O 1
ATOM 3793 N N . ILE D 2 202 ? -10.861 -6.586 17.064 1.00 39.84 231 ILE D N 1
ATOM 3794 C CA . ILE D 2 202 ? -11.103 -7.743 17.922 1.00 42.87 231 ILE D CA 1
ATOM 3795 C C . ILE D 2 202 ? -12.143 -7.323 18.966 1.00 43.72 231 ILE D C 1
ATOM 3796 O O . ILE D 2 202 ? -12.872 -8.153 19.511 1.00 44.23 231 ILE D O 1
ATOM 3801 N N . THR D 2 203 ? -12.205 -6.017 19.223 1.00 45.44 232 THR D N 1
ATOM 3802 C CA . THR D 2 203 ? -13.175 -5.420 20.138 1.00 47.49 232 THR D CA 1
ATOM 3803 C C . THR D 2 203 ? -13.477 -4.014 19.621 1.00 50.95 232 THR D C 1
ATOM 3804 O O . THR D 2 203 ? -13.016 -3.636 18.541 1.00 52.27 232 THR D O 1
ATOM 3808 N N . LYS D 2 204 ? -14.192 -3.222 20.418 1.00 52.10 233 LYS D N 1
ATOM 3809 C CA . LYS D 2 204 ? -14.639 -1.890 19.991 1.00 54.73 233 LYS D CA 1
ATOM 3810 C C . LYS D 2 204 ? -13.529 -0.841 20.043 1.00 52.96 233 LYS D C 1
ATOM 3811 O O . LYS D 2 204 ? -13.632 0.211 19.410 1.00 54.64 233 LYS D O 1
ATOM 3817 N N . HIS D 2 205 ? -12.476 -1.131 20.801 1.00 53.26 234 HIS D N 1
ATOM 3818 C CA . HIS D 2 205 ? -11.335 -0.225 20.932 1.00 52.63 234 HIS D CA 1
ATOM 3819 C C . HIS D 2 205 ? -9.990 -0.900 20.685 1.00 47.51 234 HIS D C 1
ATOM 3820 O O . HIS D 2 205 ? -8.953 -0.245 20.753 1.00 50.55 234 HIS D O 1
ATOM 3827 N N . VAL D 2 206 ? -9.999 -2.203 20.417 1.00 43.68 235 VAL D N 1
ATOM 3828 C CA . VAL D 2 206 ? -8.757 -2.924 20.145 1.00 38.54 235 VAL D CA 1
ATOM 3829 C C . VAL D 2 206 ? -8.821 -3.601 18.788 1.00 35.53 235 VAL D C 1
ATOM 3830 O O . VAL D 2 206 ? -9.790 -4.285 18.474 1.00 37.62 235 VAL D O 1
ATOM 3834 N N . ARG D 2 207 ? -7.781 -3.407 17.987 1.00 32.28 236 ARG D N 1
ATOM 3835 C CA . ARG D 2 207 ? -7.726 -3.973 16.646 1.00 28.97 236 ARG D CA 1
ATOM 3836 C C . ARG D 2 207 ? -6.439 -4.764 16.473 1.00 30.26 236 ARG D C 1
ATOM 3837 O O . ARG D 2 207 ? -5.394 -4.393 17.017 1.00 26.72 236 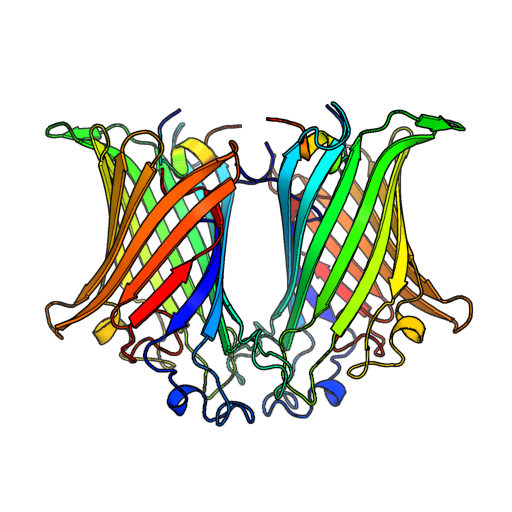ARG D O 1
ATOM 3845 N N . LEU D 2 208 ? -6.538 -5.879 15.757 1.00 29.88 237 LEU D N 1
ATOM 3846 C CA . LEU D 2 208 ? -5.363 -6.609 15.276 1.00 31.95 237 LEU D CA 1
ATOM 3847 C C . LEU D 2 208 ? -4.763 -5.801 14.125 1.00 30.92 237 LEU D C 1
ATOM 3848 O O . LEU D 2 208 ? -5.494 -5.301 13.272 1.00 31.06 237 LEU D O 1
ATOM 3853 N N . TYR D 2 209 ? -3.438 -5.701 14.081 1.00 29.06 238 TYR D N 1
ATOM 3854 C CA . TYR D 2 209 ? -2.787 -4.849 13.093 1.00 26.89 238 TYR D CA 1
ATOM 3855 C C . TYR D 2 209 ? -1.494 -5.458 12.568 1.00 28.37 238 TYR D C 1
ATOM 3856 O O . TYR D 2 209 ? -0.679 -5.960 13.333 1.00 28.32 238 TYR D O 1
ATOM 3865 N N . THR D 2 210 ? -1.345 -5.452 11.250 1.00 25.00 239 THR D N 1
ATOM 3866 C CA . THR D 2 210 ? -0.127 -5.917 10.597 1.00 27.25 239 THR D CA 1
ATOM 3867 C C . THR D 2 210 ? 0.385 -4.768 9.746 1.00 26.92 239 THR D C 1
ATOM 3868 O O . THR D 2 210 ? -0.392 -4.106 9.064 1.00 24.68 239 THR D O 1
ATOM 3872 N N . GLN D 2 211 ? 1.697 -4.559 9.767 1.00 24.01 240 GLN D N 1
ATOM 3873 C CA . GLN D 2 211 ? 2.308 -3.464 9.031 1.00 24.86 240 GLN D CA 1
ATOM 3874 C C . GLN D 2 211 ? 3.523 -3.922 8.239 1.00 25.19 240 GLN D C 1
ATOM 3875 O O . GLN D 2 211 ? 4.296 -4.752 8.701 1.00 29.82 240 GLN D O 1
ATOM 3881 N N . VAL D 2 212 ? 3.658 -3.411 7.021 1.00 24.44 241 VAL D N 1
ATOM 3882 C CA . VAL D 2 212 ? 4.865 -3.628 6.231 1.00 28.53 241 VAL D CA 1
ATOM 3883 C C . VAL D 2 212 ? 5.364 -2.256 5.798 1.00 28.64 241 VAL D C 1
ATOM 3884 O O . VAL D 2 212 ? 4.602 -1.477 5.222 1.00 31.10 241 VAL D O 1
ATOM 3888 N N . TYR D 2 213 ? 6.606 -1.933 6.153 1.00 29.31 242 TYR D N 1
ATOM 3889 C CA . TYR D 2 213 ? 7.244 -0.694 5.699 1.00 31.11 242 TYR D CA 1
ATOM 3890 C C . TYR D 2 213 ? 8.370 -1.063 4.742 1.00 31.71 242 TYR D C 1
ATOM 3891 O O . TYR D 2 213 ? 9.102 -2.020 4.997 1.00 31.65 242 TYR D O 1
ATOM 3900 N N . SER D 2 214 ? 8.512 -0.316 3.647 1.00 30.03 243 SER D N 1
ATOM 3901 C CA . SER D 2 214 ? 9.645 -0.524 2.752 1.00 28.49 243 SER D CA 1
ATOM 3902 C C . SER D 2 214 ? 10.132 0.776 2.125 1.00 28.46 243 SER D C 1
ATOM 3903 O O . SER D 2 214 ? 9.335 1.588 1.636 1.00 25.90 243 SER D O 1
ATOM 3906 N N . GLY D 2 215 ? 11.444 0.972 2.171 1.00 23.74 244 GLY D N 1
ATOM 3907 C CA . GLY D 2 215 ? 12.033 2.160 1.599 1.00 24.02 244 GLY D CA 1
ATOM 3908 C C . GLY D 2 215 ? 12.824 2.981 2.587 1.00 24.25 244 GLY D C 1
ATOM 3909 O O . GLY D 2 215 ? 13.330 2.466 3.587 1.00 26.95 244 GLY D O 1
ATOM 3910 N N . TYR D 2 216 ? 12.934 4.269 2.282 1.00 21.07 245 TYR D N 1
ATOM 3911 C CA . TYR D 2 216 ? 13.740 5.195 3.053 1.00 22.83 245 TYR D CA 1
ATOM 3912 C C . TYR D 2 216 ? 12.898 6.005 4.040 1.00 23.75 245 TYR D C 1
ATOM 3913 O O . TYR D 2 216 ? 11.694 6.139 3.876 1.00 17.82 245 TYR D O 1
ATOM 3922 N N . GLY D 2 217 ? 13.563 6.530 5.065 1.00 22.01 246 GLY D N 1
ATOM 3923 C CA . GLY D 2 217 ? 12.920 7.462 5.965 1.00 29.79 246 GLY D CA 1
ATOM 3924 C C . GLY D 2 217 ? 11.858 6.877 6.892 1.00 28.79 246 GLY D C 1
ATOM 3925 O O . GLY D 2 217 ? 10.874 7.560 7.209 1.00 34.19 246 GLY D O 1
ATOM 3926 N N . GLU D 2 218 ? 12.054 5.642 7.371 1.00 31.32 247 GLU D N 1
ATOM 3927 C CA . GLU D 2 218 ? 11.145 5.054 8.347 1.00 29.89 247 GLU D CA 1
ATOM 3928 C C . GLU D 2 218 ? 11.254 5.814 9.676 1.00 26.93 247 GLU D C 1
ATOM 3929 O O . GLU D 2 218 ? 10.256 5.993 10.392 1.00 27.40 247 GLU D O 1
ATOM 3935 N N . SER D 2 219 ? 12.474 6.224 10.006 1.00 27.63 248 SER D N 1
ATOM 3936 C CA . SER D 2 219 ? 12.758 7.025 11.189 1.00 27.92 248 SER D CA 1
ATOM 3937 C C . SER D 2 219 ? 13.828 8.033 10.813 1.00 30.31 248 SER D C 1
ATOM 3938 O O . SER D 2 219 ? 14.484 7.891 9.794 1.00 27.27 248 SER D O 1
ATOM 3941 N N . LEU D 2 220 ? 13.985 9.066 11.629 1.00 26.83 249 LEU D N 1
ATOM 3942 C CA . LEU D 2 220 ? 14.956 10.117 11.345 1.00 27.97 249 LEU D CA 1
ATOM 3943 C C . LEU D 2 220 ? 16.389 9.593 11.248 1.00 27.53 249 LEU D C 1
ATOM 3944 O O . LEU D 2 220 ? 17.135 9.994 10.363 1.00 25.13 249 LEU D O 1
ATOM 3949 N N . ILE D 2 221 ? 16.765 8.669 12.128 1.00 23.16 250 ILE D N 1
ATOM 3950 C CA . ILE D 2 221 ? 18.114 8.101 12.086 1.00 24.35 250 ILE D CA 1
ATOM 3951 C C . ILE D 2 221 ? 18.317 7.217 10.837 1.00 21.90 250 ILE D C 1
ATOM 3952 O O . ILE D 2 221 ? 19.450 6.940 10.445 1.00 24.57 250 ILE D O 1
ATOM 3957 N N . ASP D 2 222 ? 17.217 6.827 10.194 1.00 25.45 251 ASP D N 1
ATOM 3958 C CA . ASP D 2 222 ? 17.249 6.013 8.974 1.00 26.40 251 ASP D CA 1
ATOM 3959 C C . ASP D 2 222 ? 16.643 6.756 7.778 1.00 27.83 251 ASP D C 1
ATOM 3960 O O . ASP D 2 222 ? 16.126 6.127 6.845 1.00 23.38 251 ASP D O 1
ATOM 3965 N N . TYR D 2 223 ? 16.711 8.087 7.796 1.00 26.58 252 TYR D N 1
ATOM 3966 C CA . TYR D 2 223 ? 16.115 8.876 6.727 1.00 27.89 252 TYR D CA 1
ATOM 3967 C C . TYR D 2 223 ? 16.785 8.582 5.386 1.00 28.01 252 TYR D C 1
ATOM 3968 O O . TYR D 2 223 ? 16.120 8.535 4.349 1.00 27.53 252 TYR D O 1
ATOM 3977 N N . ASN D 2 224 ? 18.094 8.344 5.439 1.00 29.63 253 ASN D N 1
ATOM 3978 C CA . ASN D 2 224 ? 18.913 8.039 4.269 1.00 31.26 253 ASN D CA 1
ATOM 3979 C C . ASN D 2 224 ? 19.313 6.562 4.233 1.00 31.45 253 ASN D C 1
ATOM 3980 O O . ASN D 2 224 ? 20.344 6.190 3.666 1.00 27.70 253 ASN D O 1
ATOM 3985 N N . PHE D 2 225 ? 18.483 5.725 4.847 1.00 30.04 254 PHE D N 1
ATOM 3986 C CA . PHE D 2 225 ? 18.746 4.300 4.933 1.00 28.67 254 PHE D CA 1
ATOM 3987 C C . PHE D 2 225 ? 17.517 3.527 4.460 1.00 30.76 254 PHE D C 1
ATOM 3988 O O . PHE D 2 225 ? 16.382 3.854 4.824 1.00 28.22 254 PHE D O 1
ATOM 3996 N N . ASN D 2 226 ? 17.760 2.524 3.623 1.00 26.14 255 ASN D N 1
ATOM 3997 C CA . ASN D 2 226 ? 16.710 1.701 3.044 1.00 29.10 255 ASN D CA 1
ATOM 3998 C C . ASN D 2 226 ? 16.571 0.376 3.788 1.00 31.89 255 ASN D C 1
ATOM 3999 O O . ASN D 2 226 ? 17.559 -0.320 4.017 1.00 34.85 255 ASN D O 1
ATOM 4004 N N . GLN D 2 227 ? 15.337 0.037 4.166 1.00 26.79 256 GLN D N 1
ATOM 4005 C CA . GLN D 2 227 ? 15.056 -1.230 4.833 1.00 27.37 256 GLN D CA 1
ATOM 4006 C C . GLN D 2 227 ? 13.626 -1.648 4.569 1.00 27.81 256 GLN D C 1
ATOM 4007 O O . GLN D 2 227 ? 12.803 -0.838 4.137 1.00 28.41 256 GLN D O 1
ATOM 4013 N N . THR D 2 228 ? 13.347 -2.928 4.791 1.00 27.61 257 THR D N 1
ATOM 4014 C CA . THR D 2 228 ? 11.984 -3.442 4.740 1.00 28.54 257 THR D CA 1
ATOM 4015 C C . THR D 2 228 ? 11.658 -4.007 6.121 1.00 27.35 257 THR D C 1
ATOM 4016 O O . THR D 2 228 ? 12.406 -4.804 6.675 1.00 25.68 257 THR D O 1
ATOM 4020 N N . ARG D 2 229 ? 10.547 -3.561 6.681 1.00 23.68 258 ARG D N 1
ATOM 4021 C CA . ARG D 2 229 ? 10.178 -3.972 8.021 1.00 24.32 258 ARG D CA 1
ATOM 4022 C C . ARG D 2 229 ? 8.767 -4.546 8.054 1.00 26.05 258 ARG D C 1
ATOM 4023 O O . ARG D 2 229 ? 7.845 -4.017 7.429 1.00 29.70 258 ARG D O 1
ATOM 4031 N N . VAL D 2 230 ? 8.609 -5.673 8.732 1.00 24.71 259 VAL D N 1
ATOM 4032 C CA . VAL D 2 230 ? 7.295 -6.275 8.866 1.00 26.78 259 VAL D CA 1
ATOM 4033 C C . VAL D 2 230 ? 6.964 -6.376 10.355 1.00 26.99 259 VAL D C 1
ATOM 4034 O O . VAL D 2 230 ? 7.855 -6.582 11.182 1.00 30.66 259 VAL D O 1
ATOM 4038 N N . GLY D 2 231 ? 5.706 -6.133 10.703 1.00 25.67 260 GLY D N 1
ATOM 4039 C CA . GLY D 2 231 ? 5.314 -6.190 12.097 1.00 26.69 260 GLY D CA 1
ATOM 4040 C C . GLY D 2 231 ? 3.859 -6.552 12.318 1.00 26.09 260 GLY D C 1
ATOM 4041 O O . GLY D 2 231 ? 3.001 -6.281 11.472 1.00 29.52 260 GLY D O 1
ATOM 4042 N N . VAL D 2 232 ? 3.586 -7.137 13.477 1.00 23.48 261 VAL D N 1
ATOM 4043 C CA . VAL D 2 232 ? 2.241 -7.541 13.850 1.00 20.74 261 VAL D CA 1
ATOM 4044 C C . VAL D 2 232 ? 1.994 -7.131 15.303 1.00 24.14 261 VAL D C 1
ATOM 4045 O O . VAL D 2 232 ? 2.902 -7.182 16.122 1.00 23.70 261 VAL D O 1
ATOM 4049 N N . GLY D 2 233 ? 0.766 -6.732 15.624 1.00 20.05 262 GLY D N 1
ATOM 4050 C CA . GLY D 2 233 ? 0.449 -6.384 16.993 1.00 24.04 262 GLY D CA 1
ATOM 4051 C C . GLY D 2 233 ? -0.961 -5.856 17.151 1.00 23.35 262 GLY D C 1
ATOM 4052 O O . GLY D 2 233 ? -1.889 -6.385 16.558 1.00 26.90 262 GLY D O 1
ATOM 4053 N N . VAL D 2 234 ? -1.118 -4.806 17.948 1.00 24.06 263 VAL D N 1
ATOM 4054 C CA . VAL D 2 234 ? -2.441 -4.236 18.216 1.00 27.49 263 VAL D CA 1
ATOM 4055 C C . VAL D 2 234 ? -2.532 -2.746 17.902 1.00 27.00 263 VAL D C 1
ATOM 4056 O O . VAL D 2 234 ? -1.522 -2.049 17.829 1.00 23.63 263 VAL D O 1
ATOM 4060 N N . MET D 2 235 ? -3.760 -2.264 17.761 1.00 26.04 264 MET D N 1
ATOM 4061 C CA . MET D 2 235 ? -4.019 -0.893 17.368 1.00 26.50 264 MET D CA 1
ATOM 4062 C C . MET D 2 235 ? -5.286 -0.405 18.045 1.00 27.43 264 MET D C 1
ATOM 4063 O O . MET D 2 235 ? -6.217 -1.177 18.257 1.00 28.75 264 MET D O 1
ATOM 4068 N N . LEU D 2 236 ? -5.313 0.869 18.414 1.00 28.02 265 LEU D N 1
ATOM 4069 C CA . LEU D 2 236 ? -6.505 1.437 19.031 1.00 28.68 265 LEU D CA 1
ATOM 4070 C C . LEU D 2 236 ? -7.421 1.956 17.945 1.00 27.59 265 LEU D C 1
ATOM 4071 O O . LEU D 2 236 ? -8.521 1.457 17.762 1.00 32.65 265 LEU D O 1
ATOM 4076 N N . ASN D 2 237 ? -6.929 2.948 17.214 1.00 32.99 266 ASN D N 1
ATOM 4077 C CA . ASN D 2 237 ? -7.652 3.585 16.126 1.00 31.74 266 ASN D CA 1
ATOM 4078 C C . ASN D 2 237 ? -6.838 3.455 14.852 1.00 32.93 266 ASN D C 1
ATOM 4079 O O . ASN D 2 237 ? -5.616 3.619 14.868 1.00 30.22 266 ASN D O 1
ATOM 4084 N N . ASP D 2 238 ? -7.514 3.117 13.760 1.00 32.89 267 ASP D N 1
ATOM 4085 C CA . ASP D 2 238 ? -6.882 3.142 12.459 1.00 35.12 267 ASP D CA 1
ATOM 4086 C C . ASP D 2 238 ? -7.232 4.469 11.790 1.00 37.45 267 ASP D C 1
ATOM 4087 O O . ASP D 2 238 ? -7.752 5.378 12.451 1.00 38.12 267 ASP D O 1
ATOM 4092 N N . LEU D 2 239 ? -6.910 4.581 10.500 1.00 34.17 268 LEU D N 1
ATOM 4093 C CA . LEU D 2 239 ? -7.149 5.779 9.681 1.00 38.83 268 LEU D CA 1
ATOM 4094 C C . LEU D 2 239 ? -8.593 6.282 9.752 1.00 38.96 268 LEU D C 1
ATOM 4095 O O . LEU D 2 239 ? -8.845 7.491 9.806 1.00 37.66 268 LEU D O 1
ATOM 4100 N N . PHE D 2 240 ? -9.530 5.342 9.669 1.00 38.65 269 PHE D N 1
ATOM 4101 C CA . PHE D 2 240 ? -10.947 5.625 9.850 1.00 38.64 269 PHE D CA 1
ATOM 4102 C C . PHE D 2 240 ? -11.715 4.344 10.154 1.00 41.30 269 PHE D C 1
ATOM 4103 O O . PHE D 2 240 ? -11.044 3.321 10.418 1.00 42.46 269 PHE D O 1
#

Radius of gyration: 22.69 Å; Cα contacts (8 Å, |Δi|>4): 1450; chains: 4; bounding box: 50×42×66 Å

Foldseek 3Di:
DDDPDPVVVVVPD/DDDPDPVVVVVPD/DPWAFDAWWWKWKKFKPDDDLPLVVVDPCSVVQHRIWIKTKGKTKAFDDQQPPHNFKTWIKMKMKIWTWQCVPVVVPTGTPWMKIKIKTKMKGQAFDDDPQKGWGIKIWTKIKIWTPDDPDNTFIWIWTWIWIWIDHVQKIKIKIFIDTDDDGPSCVCLCLAQPGMKIKMWGCDPQKIWIKIKGAHPVNGHMKMKIKIWHDPDPFKIKMKIWIFTAPPDRSGSVPTMIMIIIGMIGDHPD/DWAFDAWWWKWKKFKPDDCLVLVVVPPCSVVQHRIWIKTKGKTKAFDDAQPPHNFKTWIKMKMKIWTWQCVPVVSPTGTPWMKIKIKTKMKGQFQDDDPQKGWGIKIWTKIKIWTPDDPPNTFIWIWTWIWIWIDHVQKIKIKIFIDTDDDGPNCNCLCLAAPGMKIKMWGCDPQKIWIKIKGAHPVNRHMKMKIKIWHDPDPFKIKMKIWIFGAPPDRSGSVPTMIMIIIGMIGDHPD

Secondary structure (DSSP, 8-state):
--SS-HHHHHH--/--SS-HHHHHH--/--BEE-S--EEEEEEESS--TTTTTTSGGGGG--SEEEEEEEEEEEEEEETTTSTTEEEEEEEEEEEEE-TT-GGGT--EEEEEEEEEEEEEEEEEEEETTEEEEEEEEEEEEEE----TTS--EEEEEEEEEEEEETTEEEEEEEEEEES--TTSTTHHHHH-SEEEEEEEEETTEEEEEEEEE-TTT--EEEEEEEEEEEETTEEEEEEEEEEE-SSGGGTT-EEEEEEEEEES----/-BEESS--EEEEEEES---TTTTTTSGGGGG--SEEEEEEEEEEEEEEETTTSTTEEEEEEEEEEEEE-TT-GGGT--EEEEEEEEEEEEEEEEEEEETTEEEEEEEEEEEEEE----TTS--EEEEEEEEEEEEETTEEEEEEEEEEES--TTSTTHHHHH-SEEEEEEEEETTEEEEEEEEEETTTTEEEEEEEEEEESSSS-EEEEEEEEEE-SSGGGTT-EEEEEEEEEES----

Organism: Escherichia coli (strain K12) (NCBI:txid83333)

B-factor: mean 34.48, std 11.18, range [2.32, 92.47]

Solvent-accessible surface area: 21047 Å² total; per-residue (Å²): 112,65,112,22,7,23,0,14,54,0,38,101,145,122,63,94,23,4,23,0,19,38,0,40,91,162,116,39,8,9,13,20,23,17,3,13,90,3,100,3,93,1,67,67,10,8,87,155,27,2,76,66,33,95,10,3,130,69,11,110,92,26,0,10,3,16,3,19,0,6,2,34,9,60,144,74,36,51,107,29,129,78,0,0,44,0,20,3,24,8,0,33,0,0,60,0,75,36,4,91,138,34,30,22,2,15,1,0,6,6,23,25,54,12,92,3,55,0,61,27,34,84,128,155,141,89,57,81,14,42,53,0,31,0,87,18,94,1,45,10,17,3,12,44,15,76,93,3,8,32,26,0,26,12,86,9,33,3,57,1,20,35,51,55,67,113,3,43,8,52,17,55,20,150,29,39,70,106,24,108,49,0,94,51,2,27,73,26,18,0,106,49,25,64,21,59,0,61,19,110,65,86,11,0,69,20,35,37,16,22,102,8,165,130,55,44,66,13,10,43,25,102,9,86,0,115,40,97,48,131,23,10,32,101,8,51,2,60,12,49,11,54,6,10,3,3,0,0,14,63,41,82,3,61,1,72,3,90,18,59,2,35,20,13,29,28,74,2,14,13,21,20,12,4,12,89,3,102,3,99,1,59,56,16,8,87,159,24,0,78,68,35,100,10,3,130,81,10,109,99,31,0,8,4,18,5,19,0,6,2,33,7,66,145,56,36,52,99,26,139,60,0,0,41,0,19,3,24,8,0,33,0,0,61,0,74,40,4,79,148,31,30,23,2,16,1,1,5,6,22,26,52,11,94,4,50,0,51,22,35,76,148,158,147,89,54,80,12,43,55,0,39,0,115,10,88,1,43,9,18,2,11,46,15,77,90,4,6,32,22,0,25,12,79,4,35,3,55,1,17,38,58,63,69,110,4,41,9,54,16,54,20,152,33,42,68,98,22,116,46,0,95,49,2,29,74,26,17,0,102,52,25,65,15,60,0,57,23,108,66,81,13,0,76,17,29,34,16,25,97,7,167,122,54,46,68,13,10,46,26,102,9,85,0,112,34,95,42,168,30,9,31,93,8,51,2,58,13,50,11,52,7,10,3,4,1,0,13,62,47,78,4,62,1,77,3,82,18,60,2,37,23,13,31,31

InterPro domains:
  IPR003187 Phospholipase A1 [PF02253] (43-285)
  IPR003187 Phospholipase A1 [PR01486] (81-98)
  IPR003187 Phospholipase A1 [PR01486] (103-119)
  IPR003187 Phospholipase A1 [PR01486] (126-145)
  IPR003187 Phospholipase A1 [PR01486] (156-170)
  IPR003187 Phospholipase A1 [PR01486] (171-189)
  IPR003187 Phospholipase A1 [PR01486] (203-221)
  IPR003187 Phospholipase A1 [PR01486] (236-253)
  IPR003187 Phospholipase A1 [PR01486] (258-278)
  IPR003187 Phospholipase A1 [PTHR40457] (14-289)
  IPR003187 Phospholipase A1 [cd00541] (50-280)
  IPR036541 Phospholipase A1 superfamily [G3DSA:2.40.230.10] (33-289)
  IPR036541 Phospholipase A1 superfamily [SSF56931] (39-288)